Protein AF-A0A8T5MK54-F1 (afdb_monomer)

Solvent-accessible surface area (backbone atoms only — not comparable to full-atom values): 36448 Å² total; per-residue (Å²): 131,87,86,74,63,62,59,41,39,34,38,40,36,25,51,82,90,62,47,68,67,58,50,52,53,52,51,50,46,54,37,48,74,73,72,39,32,37,38,42,35,26,46,80,51,47,72,67,58,53,43,55,55,35,44,56,44,78,32,67,52,79,83,33,48,89,61,36,28,40,45,36,39,43,43,60,52,80,90,48,92,82,60,90,80,46,46,76,38,77,53,66,56,44,56,66,58,52,55,48,51,55,47,52,49,41,63,74,56,44,74,52,38,40,34,38,37,44,43,56,53,66,37,65,78,56,37,54,70,70,56,52,51,52,49,53,50,51,51,53,52,47,28,64,73,54,44,11,23,37,40,38,29,40,52,50,93,76,60,60,65,71,57,54,52,54,55,58,70,75,39,44,25,35,33,40,36,43,67,49,70,80,95,61,80,43,34,33,36,29,36,74,45,55,51,93,86,51,84,69,70,62,60,75,32,47,42,46,85,50,74,71,40,76,46,72,51,79,78,79,77,84,82,75,91,83,79,87,82,76,88,77,85,80,86,82,85,88,81,90,80,90,80,89,83,82,88,86,87,86,82,90,82,85,90,85,84,90,83,90,86,88,90,88,84,89,83,90,84,90,82,89,77,85,89,88,84,86,62,83,80,70,72,67,93,67,87,56,58,72,64,39,76,48,53,33,70,91,60,62,66,86,75,50,52,63,66,86,83,69,86,44,44,83,50,42,65,41,82,52,99,88,44,34,28,41,36,25,51,13,36,12,57,38,30,32,59,58,57,80,45,51,50,28,31,41,36,29,34,37,27,36,72,35,57,31,39,35,41,36,41,28,36,72,82,28,30,37,38,41,38,46,26,46,78,88,20,37,35,36,34,28,44,36,32,78,83,83,46,76,45,79,78,47,75,40,80,49,91,51,69,69,72,39,83,41,42,37,38,34,46,32,51,83,46,35,43,34,37,24,52,69,86,38,81,67,47,78,50,68,44,90,79,44,87,61,63,38,13,14,37,32,46,34,23,43,73,78,7,32,27,36,39,34,54,36,38,31,27,44,44,75,81,37,73,83,83,50,80,51,41,48,54,37,68,40,77,83,78,73,39,70,42,72,42,76,47,93,65,76,87,80,82,92,65,62,69,98,64,92,69,45,42,91,80,36,66,89,73,41,73,82,43,75,82,82,52,95,45,38,51,56,40,69,40,76,91,78,72,42,70,43,70,45,72,53,93,57,58,80,53,77,67,79,72,63,53,48,74,77,55,42,37,90,84,18,66,82,36,23,70,79,45,76,82,86,51,89,51,42,54,55,39,72,39,63,92,77,74,45,71,42,69,43,74,55,80,61,84,62,58,98,89,61,83,69,100,70,90,53,50,80,84,81,42,81,84,77,78,77,131

Foldseek 3Di:
DDDDFFQFEEEEEEAPPLQLVLVLLVVVQVCVVVVAAEEEEAAPDDPVVSQVLNVLLVDRCVVPQLARYAYEYAHDAPPDDDDPRHHYDHALLPLVVVVVVVVVSCVSNDDDHEYEAHALLNSVVRYPLVVSLVSLLVVSVVSNVRSHYYYYYDHPPSDDPVSVVSSCVSGQWYKYWYWDDDDDTWIWIATCDGHDPDDDPRDIWTWDQDSNGIDTDDDDDPPDDDDDPDDDDDDDDDDDDDDDDDDDDDDDDDDDDDDDDDDDDDDDDDDQDDDDDDDPPPPPPQPFAWQDWDQCQVQDLPQWDWDPPPPADAWGFDDDPNGTWTKAAAFTKTWHGDQADQWKKKKWKKAWQDAWKWKWFSDDQWTWIWIQGQVQQKTWTWTAHVVPGIDTFDMFGHHDDHPDIWMWMWGGDAQWIWIDINNHTTDIGGDPVCPRRGGIIIIHGHGRIIMIIGGITMTGQPPQCPVQPQWDWDADPSRRGIDTHGDDADDADSHDDPDHDDCVRGVPGHPPQCPVQPQWDWHQDPVVRGIDTHGNLDQQHADPQAQHPNDACVNHVRRHPPQCPVQPQWDWDADNVVRDIDTHGDPPPADDSDDDPDDDDCVNHVDPDDD

Nearest PDB structures (foldseek):
  2dr3-assembly1_F  TM=8.904E-01  e=6.901E-16  Pyrococcus horikoshii OT3
  2dr3-assembly1_D  TM=8.743E-01  e=3.211E-14  Pyrococcus horikoshii OT3
  8dba-assembly1_F  TM=8.385E-01  e=4.300E-12  Cereibacter sphaeroides
  8wve-assembly1_B-3  TM=8.339E-01  e=7.096E-12  Synechococcus elongatus
  8dba-assembly1_L  TM=8.176E-01  e=5.372E-12  Cereibacter sphaeroides

Sequence (611 aa):
MIEFPKTYSALLIGLPGVGKSEYCMQLARDYLRNGEKVVYITTEKSPSDIRERMREIDMDLEAHESKSFLFIDIFTRESDPKEENVLYVDNPANLNMVSVRVSEASDALGTPVRIIFDSLSTFFLHASEGEVRSFFDSINKKIKKDHSFALFTLHEEMHDDKVVIALKAMVLCVMEMDIEDAPNRRRKFRVAFAKGGLSYPPDWIEFKIKKEGMEFGPVGEPTAPGGKETGAEGGTVRGQGLRGFWKAAKIAGVLLMLVLAAVIIGGFFKGNGAPDSGGAHVLPEIEGQIYFFDDFEDGDLKGWDICFDCGGDKGSVVSEDGSKVVRGIGQNDLHAASPSISDYTFMGRLKIAAGCAFVWVREGRGRYQFSICPEGSQIFLSVDDYQAGSTMLAQESAFIPMNLWQDFKIVVTGINLKFYLNDRLIIEAADESNTFPSGRVGIGGGDDSKVYFDDIIVMESPHCDDGNECTIDSYDYQEQKCVTEPAPNCCGNGICDKDTEDYSSCAADCPNCDDKNDCTVDEYDHHKQECVNTPILDVVCCGNGACEIGEDYESCTRDCPNCDDANECTEDSYDYHKGECVNKPVIPCCGNGICDEGVEDSLSCPGDCVS

Mean predicted aligned error: 22.1 Å

Secondary structure (DSSP, 8-state):
-----SSEEEEEEE-TTSSHHHHHHHHHHHHHHTT--EEEEESSS-HHHHHHHHHHTT--GGGTBTTTEEEEESSS-TTSPPPTTEEE-S-TT-HHHHHHHHHHHHHHH-SS-EEEEE-SGGGGGTS-HHHHHHHHHHHHHHHHHTT-EEEEEEETTSS-HHHHHHHHHHSSEEEEEEEE-TTS-EEEEEEEEE-TT-------EEEEEETTEEEEPPPPP----------------------------------------------------PPP-SSS-------S-EEEEE-STTSS-TT-EE-SSS-S---EEEEETTEEEEEEESS--EEES-TT--SEEEEEEEEEEES-EEEEEEESSEEEEEEEETGGGEEEEEEEETTTEEEEEEEEE----TTSEEEEEEEEETTEEEEEETTEEEEEEE-TT-S-SS-EEEEEE-TT-EEEEEEEEEEEPP----S-TTEEEEEETTTTEEEEEEPSS---SS---SSPP-TTT-TTTS-----S-TTEEEEEETTTTEEEEEE--STT-TTSSS--TT--TTT-TTTS-----S-TTEEEEEETTTTEEEEEE-S---STTS--SS---TTT-TTS---

Structure (mmCIF, N/CA/C/O backbone):
data_AF-A0A8T5MK54-F1
#
_entry.id   AF-A0A8T5MK54-F1
#
loop_
_atom_site.group_PDB
_atom_site.id
_atom_site.type_symbol
_atom_site.label_atom_id
_atom_site.label_alt_id
_atom_site.label_comp_id
_atom_site.label_asym_id
_atom_site.label_entity_id
_atom_site.label_seq_id
_atom_site.pdbx_PDB_ins_code
_atom_site.Cartn_x
_atom_site.Cartn_y
_atom_site.Cartn_z
_atom_site.occupancy
_atom_site.B_iso_or_equiv
_atom_site.auth_seq_id
_atom_site.auth_comp_id
_atom_site.auth_asym_id
_atom_site.auth_atom_id
_atom_site.pdbx_PDB_model_num
ATOM 1 N N . MET A 1 1 ? -15.250 -13.441 17.452 1.00 73.50 1 MET A N 1
ATOM 2 C CA . MET A 1 1 ? -14.851 -12.090 17.006 1.00 73.50 1 MET A CA 1
ATOM 3 C C . MET A 1 1 ? -13.582 -11.706 17.736 1.00 73.50 1 MET A C 1
ATOM 5 O O . MET A 1 1 ? -13.392 -12.175 18.853 1.00 73.50 1 MET A O 1
ATOM 9 N N . ILE A 1 2 ? -12.718 -10.917 17.101 1.00 79.06 2 ILE A N 1
ATOM 10 C CA . ILE A 1 2 ? -11.472 -10.448 17.716 1.00 79.06 2 ILE A CA 1
ATOM 11 C C . ILE A 1 2 ? -11.803 -9.460 18.831 1.00 79.06 2 ILE A C 1
ATOM 13 O O . ILE A 1 2 ? -12.548 -8.503 18.622 1.00 79.06 2 ILE A O 1
ATOM 17 N N . GLU A 1 3 ? -11.225 -9.674 20.008 1.00 83.88 3 GLU A N 1
ATOM 18 C CA . GLU A 1 3 ? -11.296 -8.709 21.099 1.00 83.88 3 GLU A CA 1
ATOM 19 C C . GLU A 1 3 ? -10.160 -7.690 20.952 1.00 83.88 3 GLU A C 1
ATOM 21 O O . GLU A 1 3 ? -8.988 -7.995 21.177 1.00 83.88 3 GLU A O 1
ATOM 26 N N . PHE A 1 4 ? -10.501 -6.474 20.522 1.00 88.75 4 PHE A N 1
ATOM 27 C CA . PHE A 1 4 ? -9.520 -5.411 20.320 1.00 88.75 4 PHE A CA 1
ATOM 28 C C . PHE A 1 4 ? -9.254 -4.611 21.602 1.00 88.75 4 PHE A C 1
ATOM 30 O O . PHE A 1 4 ? -10.204 -4.257 22.317 1.00 88.75 4 PHE A O 1
ATOM 37 N N . PRO A 1 5 ? -7.991 -4.203 21.850 1.00 87.25 5 PRO A N 1
ATOM 38 C CA . PRO A 1 5 ? -7.661 -3.264 22.917 1.00 87.25 5 PRO A CA 1
ATOM 39 C C . PRO A 1 5 ? -8.491 -1.978 22.835 1.00 87.25 5 PRO A C 1
ATOM 41 O O . PRO A 1 5 ? -8.956 -1.588 21.763 1.00 87.25 5 PRO A O 1
ATOM 44 N N . LYS A 1 6 ? -8.666 -1.293 23.973 1.00 85.12 6 LYS A N 1
ATOM 45 C CA . LYS A 1 6 ? -9.433 -0.033 24.033 1.00 85.12 6 LYS A CA 1
ATOM 46 C C . LYS A 1 6 ? -8.849 1.052 23.131 1.00 85.12 6 LYS A C 1
ATOM 48 O O . LYS A 1 6 ? -9.605 1.749 22.469 1.00 85.12 6 LYS A O 1
ATOM 53 N N . THR A 1 7 ? -7.519 1.160 23.102 1.00 90.44 7 THR A N 1
ATOM 54 C CA . THR A 1 7 ? -6.792 2.081 22.224 1.00 90.44 7 THR A CA 1
ATOM 55 C C . THR A 1 7 ? -6.124 1.305 21.102 1.00 90.44 7 THR A C 1
ATOM 57 O O . THR A 1 7 ? -5.096 0.667 21.328 1.00 90.44 7 THR A O 1
ATOM 60 N N . TYR A 1 8 ? -6.721 1.311 19.912 1.00 92.50 8 TYR A N 1
ATOM 61 C CA . TYR A 1 8 ? -6.230 0.508 18.792 1.00 92.50 8 TYR A CA 1
ATOM 62 C C . TYR A 1 8 ? -6.743 1.033 17.448 1.00 92.50 8 TYR A C 1
ATOM 64 O O . TYR A 1 8 ? -7.823 1.614 17.386 1.00 92.50 8 TYR A O 1
ATOM 72 N N . SER A 1 9 ? -5.997 0.808 16.368 1.00 94.31 9 SER A N 1
ATOM 73 C CA . SER A 1 9 ? -6.469 1.077 15.008 1.00 94.31 9 SER A CA 1
ATOM 74 C C . SER A 1 9 ? -6.293 -0.155 14.137 1.00 94.31 9 SER A C 1
ATOM 76 O O . SER A 1 9 ? -5.230 -0.782 14.143 1.00 94.31 9 SER A O 1
ATOM 78 N N . ALA A 1 10 ? -7.350 -0.510 13.417 1.00 95.31 10 ALA A N 1
ATOM 79 C CA . ALA A 1 10 ? -7.389 -1.680 12.565 1.00 95.31 10 ALA A CA 1
ATOM 80 C C . ALA A 1 10 ? -7.943 -1.338 11.179 1.00 95.31 10 ALA A C 1
ATOM 82 O O . ALA A 1 10 ? -8.839 -0.504 11.049 1.00 95.31 10 ALA A O 1
ATOM 83 N N . LEU A 1 11 ? -7.418 -2.003 10.156 1.00 97.38 11 LEU A N 1
ATOM 84 C CA . LEU A 1 11 ? -7.851 -1.886 8.768 1.00 97.38 11 LEU A CA 1
ATOM 85 C C . LEU A 1 11 ? -8.337 -3.254 8.286 1.00 97.38 11 LEU A C 1
ATOM 87 O O . LEU A 1 11 ? -7.622 -4.239 8.430 1.00 97.38 11 LEU A O 1
ATOM 91 N N . LEU A 1 12 ? -9.548 -3.313 7.743 1.00 97.62 12 LEU A N 1
ATOM 92 C CA . LEU A 1 12 ? -10.157 -4.501 7.156 1.00 97.62 12 LEU A CA 1
ATOM 93 C C . LEU A 1 12 ? -10.223 -4.343 5.637 1.00 97.62 12 LEU A C 1
ATOM 95 O O . LEU A 1 12 ? -10.940 -3.478 5.131 1.00 97.62 12 LEU A O 1
ATOM 99 N N . ILE A 1 13 ? -9.488 -5.188 4.923 1.00 96.12 13 ILE A N 1
ATOM 100 C CA . ILE A 1 13 ? -9.326 -5.125 3.467 1.00 96.12 13 ILE A CA 1
ATOM 101 C C . ILE A 1 13 ? -9.942 -6.370 2.839 1.00 96.12 13 ILE A C 1
ATOM 103 O O . ILE A 1 13 ? -10.018 -7.424 3.467 1.00 96.12 13 ILE A O 1
ATOM 107 N N . GLY A 1 14 ? -10.432 -6.224 1.617 1.00 92.56 14 GLY A N 1
ATOM 108 C CA . GLY A 1 14 ? -10.872 -7.334 0.786 1.00 92.56 14 GLY A CA 1
ATOM 109 C C . GLY A 1 14 ? -11.677 -6.841 -0.403 1.00 92.56 14 GLY A C 1
ATOM 110 O O . GLY A 1 14 ? -12.082 -5.670 -0.447 1.00 92.56 14 GLY A O 1
ATOM 111 N N . LEU A 1 15 ? -12.008 -7.735 -1.325 1.00 87.56 15 LEU A N 1
ATOM 112 C CA . LEU A 1 15 ? -12.835 -7.404 -2.485 1.00 87.56 15 LEU A CA 1
ATOM 113 C C . LEU A 1 15 ? -14.234 -6.872 -2.094 1.00 87.56 15 LEU A C 1
ATOM 115 O O . LEU A 1 15 ? -14.768 -7.157 -1.004 1.00 87.56 15 LEU A O 1
ATOM 119 N N . PRO A 1 16 ? -14.883 -6.059 -2.947 1.00 88.50 16 PRO A N 1
ATOM 120 C CA . PRO A 1 16 ? -16.299 -5.729 -2.797 1.00 88.50 16 PRO A CA 1
ATOM 121 C C . PRO A 1 16 ? -17.182 -6.983 -2.643 1.00 88.50 16 PRO A C 1
ATOM 123 O O . PRO A 1 16 ? -17.013 -7.987 -3.327 1.00 88.50 16 PRO A O 1
ATOM 126 N N . GLY A 1 17 ? -18.145 -6.948 -1.716 1.00 86.06 17 GLY A N 1
ATOM 127 C CA . GLY A 1 17 ? -19.093 -8.056 -1.509 1.00 86.06 17 GLY A CA 1
ATO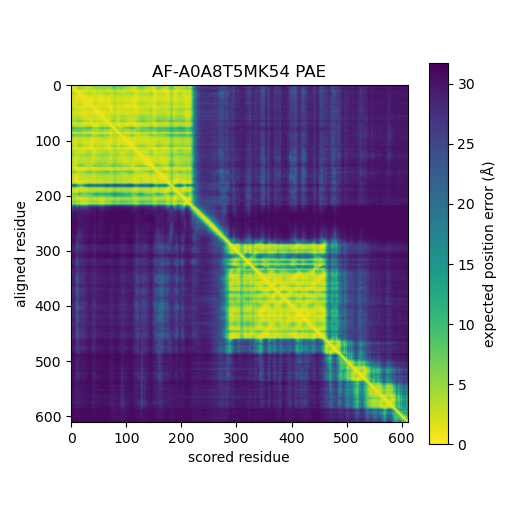M 128 C C . GLY A 1 17 ? -18.595 -9.244 -0.665 1.00 86.06 17 GLY A C 1
ATOM 129 O O . GLY A 1 17 ? -19.372 -10.174 -0.413 1.00 86.06 17 GLY A O 1
ATOM 130 N N . VAL A 1 18 ? -17.355 -9.218 -0.159 1.00 91.75 18 VAL A N 1
ATOM 131 C CA . VAL A 1 18 ? -16.834 -10.283 0.724 1.00 91.75 18 VAL A CA 1
ATOM 132 C C . VAL A 1 18 ? -17.509 -10.337 2.097 1.00 91.75 18 VAL A C 1
ATOM 134 O O . VAL A 1 18 ? -17.668 -11.420 2.653 1.00 91.75 18 VAL A O 1
ATOM 137 N N . GLY A 1 19 ? -18.011 -9.206 2.603 1.00 93.25 19 GLY A N 1
ATOM 138 C CA . GLY A 1 19 ? -18.708 -9.133 3.896 1.00 93.25 19 GLY A CA 1
ATOM 139 C C . GLY A 1 19 ? -18.126 -8.137 4.902 1.00 93.25 19 GLY A C 1
ATOM 140 O O . GLY A 1 19 ? -18.427 -8.246 6.086 1.00 93.25 19 GLY A O 1
ATOM 141 N N . LYS A 1 20 ? -17.323 -7.159 4.464 1.00 95.81 20 LYS A N 1
ATOM 142 C CA . LYS A 1 20 ? -16.712 -6.150 5.350 1.00 95.81 20 LYS A CA 1
ATOM 143 C C . LYS A 1 20 ? -17.741 -5.385 6.192 1.00 95.81 20 LYS A C 1
ATOM 145 O O . LYS A 1 20 ? -17.613 -5.346 7.411 1.00 95.81 20 LYS A O 1
ATOM 150 N N . SER A 1 21 ? -18.810 -4.871 5.581 1.00 95.81 21 SER A N 1
ATOM 151 C CA . SER A 1 21 ? -19.871 -4.167 6.317 1.00 95.81 21 SER A CA 1
ATOM 152 C C . SER A 1 21 ? -20.617 -5.084 7.299 1.00 95.81 21 SER A C 1
ATOM 154 O O . SER A 1 21 ? -21.009 -4.647 8.376 1.00 95.81 21 SER A O 1
ATOM 156 N N . GLU A 1 22 ? -20.769 -6.379 6.985 1.00 95.56 22 GLU A N 1
ATOM 157 C CA . GLU A 1 22 ? -21.349 -7.361 7.922 1.00 95.56 22 GLU A CA 1
ATOM 158 C C . GLU A 1 22 ? -20.478 -7.522 9.172 1.00 95.56 22 GLU A C 1
ATOM 160 O O . GLU A 1 22 ? -20.996 -7.580 10.288 1.00 95.56 22 GLU A O 1
ATOM 165 N N . TYR A 1 23 ? -19.154 -7.509 9.000 1.00 96.75 23 TYR A N 1
ATOM 166 C CA . TYR A 1 23 ? -18.205 -7.524 10.110 1.00 96.75 23 TYR A CA 1
ATOM 167 C C . TYR A 1 23 ? -18.290 -6.254 10.950 1.00 96.75 23 TYR A C 1
ATOM 169 O O . TYR A 1 23 ? -18.330 -6.339 12.176 1.00 96.75 23 TYR A O 1
ATOM 177 N N . CYS A 1 24 ? -18.369 -5.087 10.306 1.00 97.50 24 CYS A N 1
ATOM 178 C CA . CYS A 1 24 ? -18.557 -3.798 10.969 1.00 97.50 24 CYS A CA 1
ATOM 179 C C . CYS A 1 24 ? -19.823 -3.782 11.833 1.00 97.50 24 CYS A C 1
ATOM 181 O O . CYS A 1 24 ? -19.757 -3.455 13.017 1.00 97.50 24 CYS A O 1
ATOM 183 N N . MET A 1 25 ? -20.963 -4.196 11.275 1.00 97.12 25 MET A N 1
ATOM 184 C CA . MET A 1 25 ? -22.240 -4.271 11.992 1.00 97.12 25 MET A CA 1
ATOM 185 C C . MET A 1 25 ? -22.190 -5.265 13.160 1.00 97.12 25 MET A C 1
ATOM 187 O O . MET A 1 25 ? -22.607 -4.949 14.275 1.00 97.12 25 MET A O 1
ATOM 191 N N . GLN A 1 26 ? -21.616 -6.450 12.951 1.00 96.25 26 GLN A N 1
ATOM 192 C CA . GLN A 1 26 ? -21.476 -7.436 14.019 1.00 96.25 26 GLN A CA 1
ATOM 193 C C . GLN A 1 26 ? -20.539 -6.968 15.137 1.00 96.25 26 GLN A C 1
ATOM 195 O O . GLN A 1 26 ? -20.842 -7.169 16.313 1.00 96.25 26 GLN A O 1
ATOM 200 N N . LEU A 1 27 ? -19.435 -6.306 14.793 1.00 96.50 27 LEU A N 1
ATOM 201 C CA . LEU A 1 27 ? -18.515 -5.739 15.771 1.00 96.50 27 LEU A CA 1
ATOM 202 C C . LEU A 1 27 ? -19.173 -4.591 16.555 1.00 96.50 27 LEU A C 1
ATOM 204 O O . LEU A 1 27 ? -19.056 -4.544 17.779 1.00 96.50 27 LEU A O 1
ATOM 208 N N . ALA A 1 28 ? -19.928 -3.715 15.880 1.00 97.19 28 ALA A N 1
ATOM 209 C CA . ALA A 1 28 ? -20.723 -2.665 16.519 1.00 97.19 28 ALA A CA 1
ATOM 210 C C . ALA A 1 28 ? -21.712 -3.251 17.534 1.00 97.19 28 ALA A C 1
ATOM 212 O O . ALA A 1 28 ? -21.777 -2.796 18.677 1.00 97.19 28 ALA A O 1
ATOM 213 N N . ARG A 1 29 ? -22.449 -4.296 17.138 1.00 96.25 29 ARG A N 1
ATOM 214 C CA . ARG A 1 29 ? -23.369 -5.017 18.024 1.00 96.25 29 ARG A CA 1
ATOM 215 C C . ARG A 1 29 ? -22.651 -5.534 19.265 1.00 96.25 29 ARG A C 1
ATOM 217 O O . ARG A 1 29 ? -23.147 -5.352 20.375 1.00 96.25 29 ARG A O 1
ATOM 224 N N . ASP A 1 30 ? -21.525 -6.213 19.080 1.00 95.31 30 ASP A N 1
ATOM 225 C CA . ASP A 1 30 ? -20.809 -6.851 20.180 1.00 95.31 30 ASP A CA 1
ATOM 226 C C . ASP A 1 30 ? -20.271 -5.791 21.169 1.00 95.31 30 ASP A C 1
ATOM 228 O O . ASP A 1 30 ? -20.407 -5.961 22.381 1.00 95.31 30 ASP A O 1
ATOM 232 N N . TYR A 1 31 ? -19.795 -4.639 20.679 1.00 96.50 31 TYR A N 1
ATOM 233 C CA . TYR A 1 31 ? -19.430 -3.495 21.526 1.00 96.50 31 TYR A CA 1
ATOM 234 C C . TYR A 1 31 ? -20.616 -2.912 22.302 1.00 96.50 31 TYR A C 1
ATOM 236 O O . TYR A 1 31 ? -20.513 -2.706 23.513 1.00 96.50 31 TYR A O 1
ATOM 244 N N . LEU A 1 32 ? -21.761 -2.696 21.650 1.00 96.94 32 LEU A N 1
ATOM 245 C CA . LEU A 1 32 ? -22.962 -2.184 22.319 1.00 96.94 32 LEU A CA 1
ATOM 246 C C . LEU A 1 32 ? -23.471 -3.145 23.402 1.00 96.94 32 LEU A C 1
ATOM 248 O O . LEU A 1 32 ? -23.857 -2.705 24.487 1.00 96.94 32 LEU A O 1
ATOM 252 N N . ARG A 1 33 ? -23.420 -4.461 23.153 1.00 95.62 33 ARG A N 1
ATOM 253 C CA . ARG A 1 33 ? -23.768 -5.494 24.149 1.00 95.62 33 ARG A CA 1
ATOM 254 C C . ARG A 1 33 ? -22.849 -5.461 25.365 1.00 95.62 33 ARG A C 1
ATOM 256 O O . ARG A 1 33 ? -23.307 -5.717 26.477 1.00 95.62 33 ARG A O 1
ATOM 263 N N . ASN A 1 34 ? -21.588 -5.092 25.165 1.00 94.38 34 ASN A N 1
ATOM 264 C CA . ASN A 1 34 ? -20.613 -4.910 26.238 1.00 94.38 34 ASN A CA 1
ATOM 265 C C . ASN A 1 34 ? -20.730 -3.543 26.940 1.00 94.38 34 ASN A C 1
ATOM 267 O O . ASN A 1 34 ? -19.930 -3.237 27.824 1.00 94.38 34 ASN A O 1
ATOM 271 N N . GLY A 1 35 ? -21.723 -2.720 26.581 1.00 95.06 35 GLY A N 1
ATOM 272 C CA . GLY A 1 35 ? -21.923 -1.384 27.147 1.00 95.06 35 GLY A CA 1
ATOM 273 C C . GLY A 1 35 ? -20.899 -0.354 26.666 1.00 95.06 35 GLY A C 1
ATOM 274 O O . GLY A 1 35 ? -20.743 0.696 27.292 1.00 95.06 35 GLY A O 1
ATOM 275 N N . GLU A 1 36 ? -20.182 -0.649 25.581 1.00 96.06 36 GLU A N 1
ATOM 276 C CA . GLU A 1 36 ? -19.254 0.281 24.948 1.00 96.06 36 GLU A CA 1
ATOM 277 C C . GLU A 1 36 ? -20.000 1.229 24.004 1.00 96.06 36 GLU A C 1
ATOM 279 O O . GLU A 1 36 ? -21.108 0.956 23.543 1.00 96.06 36 GLU A O 1
ATOM 284 N N . LYS A 1 37 ? -19.385 2.379 23.735 1.00 97.25 37 LYS A N 1
ATOM 285 C CA . LYS A 1 37 ? -19.974 3.436 22.913 1.00 97.25 37 LYS A CA 1
ATOM 286 C C . LYS A 1 37 ? -19.439 3.338 21.496 1.00 97.25 37 LYS A C 1
ATOM 288 O O . LYS A 1 37 ? -18.229 3.197 21.329 1.00 97.25 37 LYS A O 1
ATOM 293 N N . VAL A 1 38 ? -20.304 3.449 20.497 1.00 97.94 38 VAL A N 1
ATOM 294 C CA . VAL A 1 38 ? -19.954 3.256 19.088 1.00 97.94 38 VAL A CA 1
ATOM 295 C C . VAL A 1 38 ? -20.311 4.494 18.268 1.00 97.94 38 VAL A C 1
ATOM 297 O O . VAL A 1 38 ? -21.420 5.012 18.359 1.00 97.94 38 VAL A O 1
ATOM 300 N N . VAL A 1 39 ? -19.372 4.944 17.441 1.00 97.94 39 VAL A N 1
ATOM 301 C CA . VAL A 1 39 ? -19.625 5.918 16.373 1.00 97.94 39 VAL A CA 1
ATOM 302 C C . VAL A 1 39 ? -19.504 5.169 15.054 1.00 97.94 39 VAL A C 1
ATOM 304 O O . VAL A 1 39 ? -18.435 4.637 14.755 1.00 97.94 39 VAL A O 1
ATOM 307 N N . TYR A 1 40 ? -20.587 5.104 14.284 1.00 98.25 40 TYR A N 1
ATOM 308 C CA . TYR A 1 40 ? -20.615 4.407 13.000 1.00 98.25 40 TYR A CA 1
ATOM 309 C C . TYR A 1 40 ? -20.660 5.428 11.867 1.00 98.25 40 TYR A C 1
ATOM 311 O O . TYR A 1 40 ? -21.642 6.155 11.722 1.00 98.25 40 TYR A O 1
ATOM 319 N N . ILE A 1 41 ? -19.594 5.486 11.076 1.00 97.62 41 ILE A N 1
ATOM 320 C CA . ILE A 1 41 ? -19.512 6.310 9.876 1.00 97.62 41 ILE A CA 1
ATOM 321 C C . ILE A 1 41 ? -19.842 5.440 8.676 1.00 97.62 41 ILE A C 1
ATOM 323 O O . ILE A 1 41 ? -19.188 4.416 8.465 1.00 97.62 41 ILE A O 1
ATOM 327 N N . THR A 1 42 ? -20.835 5.855 7.896 1.00 95.81 42 THR A N 1
ATOM 328 C CA . THR A 1 42 ? -21.248 5.137 6.693 1.00 95.81 42 THR A CA 1
ATOM 329 C C . THR A 1 42 ? -21.161 6.005 5.444 1.00 95.81 42 THR A C 1
ATOM 331 O O . THR A 1 42 ? -21.540 7.177 5.459 1.00 95.81 42 THR A O 1
ATOM 334 N N . THR A 1 43 ? -20.630 5.423 4.370 1.00 94.12 43 THR A N 1
ATOM 335 C CA . THR A 1 43 ? -20.458 6.071 3.060 1.00 94.12 43 THR A CA 1
ATOM 336 C C . THR A 1 43 ? -21.130 5.304 1.918 1.00 94.12 43 THR A C 1
ATOM 338 O O . THR A 1 43 ? -21.231 5.828 0.813 1.00 94.12 43 THR A O 1
ATOM 341 N N . GLU A 1 44 ? -21.600 4.078 2.166 1.00 90.56 44 GLU A N 1
ATOM 342 C CA . GLU A 1 44 ? -22.120 3.165 1.132 1.00 90.56 44 GLU A CA 1
ATOM 343 C C . GLU A 1 44 ? -23.563 2.709 1.369 1.00 90.56 44 GLU A C 1
ATOM 345 O O . GLU A 1 44 ? -24.183 2.137 0.471 1.00 90.56 44 GLU A O 1
ATOM 350 N N . LYS A 1 45 ? -24.100 2.927 2.574 1.00 93.25 45 LYS A N 1
ATOM 351 C CA . LYS A 1 45 ? -25.466 2.553 2.949 1.00 93.25 45 LYS A CA 1
ATOM 352 C C . LYS A 1 45 ? -26.111 3.661 3.760 1.00 93.25 45 LYS A C 1
ATOM 354 O O . LYS A 1 45 ? -25.433 4.392 4.474 1.00 93.25 45 LYS A O 1
ATOM 359 N N . SER A 1 46 ? -27.433 3.747 3.697 1.00 94.06 46 SER A N 1
ATOM 360 C CA . SER A 1 46 ? -28.172 4.661 4.558 1.00 94.06 46 SER A CA 1
ATOM 361 C C . SER A 1 46 ? -28.220 4.136 6.005 1.00 94.06 46 SER A C 1
ATOM 363 O O . SER A 1 46 ? -28.189 2.919 6.243 1.00 94.06 46 SER A O 1
ATOM 365 N N . PRO A 1 47 ? -28.379 5.026 6.999 1.00 95.50 47 PRO A N 1
ATOM 366 C CA . PRO A 1 47 ? -28.652 4.639 8.379 1.00 95.50 47 PRO A CA 1
ATOM 367 C C . PRO A 1 47 ? -29.868 3.712 8.513 1.00 95.50 47 PRO A C 1
ATOM 369 O O . PRO A 1 47 ? -29.848 2.791 9.329 1.00 95.50 47 PRO A O 1
ATOM 372 N N . SER A 1 48 ? -30.914 3.896 7.696 1.00 93.62 48 SER A N 1
ATOM 373 C CA . SER A 1 48 ? -32.101 3.030 7.713 1.00 93.62 48 SER A CA 1
ATOM 374 C C . SER A 1 48 ? -31.772 1.579 7.356 1.00 93.62 48 SER A C 1
ATOM 376 O O . SER A 1 48 ? -32.229 0.670 8.055 1.00 93.62 48 SER A O 1
ATOM 378 N N . ASP A 1 49 ? -30.938 1.363 6.336 1.00 94.75 49 ASP A N 1
ATOM 379 C CA . ASP A 1 49 ? -30.550 0.024 5.881 1.00 94.75 49 ASP A CA 1
ATOM 380 C C . ASP A 1 49 ? -29.684 -0.680 6.935 1.00 94.75 49 ASP A C 1
ATOM 382 O O . ASP A 1 49 ? -29.855 -1.870 7.213 1.00 94.75 49 ASP A O 1
ATOM 386 N N . ILE A 1 50 ? -28.781 0.069 7.582 1.00 96.56 50 ILE A N 1
ATOM 387 C CA . ILE A 1 50 ? -27.952 -0.454 8.675 1.00 96.56 50 ILE A CA 1
ATOM 388 C C . ILE A 1 50 ? -28.827 -0.830 9.873 1.00 96.56 50 ILE A C 1
ATOM 390 O O . ILE A 1 50 ? -28.650 -1.908 10.436 1.00 96.56 50 ILE A O 1
ATOM 394 N N . ARG A 1 51 ? -29.804 0.002 10.258 1.00 96.00 51 ARG A N 1
ATOM 395 C CA . ARG A 1 51 ? -30.742 -0.325 11.348 1.00 96.00 51 ARG A CA 1
ATOM 396 C C . ARG A 1 51 ? -31.547 -1.581 11.058 1.00 96.00 51 ARG A C 1
ATOM 398 O O . ARG A 1 51 ? -31.705 -2.418 11.946 1.00 96.00 51 ARG A O 1
ATOM 405 N N . GLU A 1 52 ? -32.059 -1.724 9.837 1.00 95.50 52 GLU A N 1
ATOM 406 C CA . GLU A 1 52 ? -32.791 -2.924 9.435 1.00 95.50 52 GLU A CA 1
ATOM 407 C C . GLU A 1 52 ? -31.915 -4.168 9.571 1.00 95.50 52 GLU A C 1
ATOM 409 O O . GLU A 1 52 ? -32.306 -5.122 10.248 1.00 95.50 52 GLU A O 1
ATOM 414 N N . ARG A 1 53 ? -30.696 -4.125 9.029 1.00 95.88 53 ARG A N 1
ATOM 415 C CA . ARG A 1 53 ? -29.766 -5.249 9.116 1.00 95.88 53 ARG A CA 1
ATOM 416 C C . ARG A 1 53 ? -29.324 -5.547 10.554 1.00 95.88 53 ARG A C 1
ATOM 418 O O . ARG A 1 53 ? -29.230 -6.712 10.936 1.00 95.88 53 ARG A O 1
ATOM 425 N N . MET A 1 54 ? -29.117 -4.520 11.377 1.00 96.94 54 MET A N 1
ATOM 426 C CA . MET A 1 54 ? -28.763 -4.663 12.794 1.00 96.94 54 MET A CA 1
ATOM 427 C C . MET A 1 54 ? -29.873 -5.345 13.602 1.00 96.94 54 MET A C 1
ATOM 429 O O . MET A 1 54 ? -29.580 -6.212 14.431 1.00 96.94 54 MET A O 1
ATOM 433 N N . ARG A 1 55 ? -31.149 -5.059 13.301 1.00 96.06 55 ARG A N 1
ATOM 434 C CA . ARG A 1 55 ? -32.291 -5.761 13.913 1.00 96.06 55 ARG A CA 1
ATOM 435 C C . ARG A 1 55 ? -32.295 -7.254 13.592 1.00 96.06 55 ARG A C 1
ATOM 437 O O . ARG A 1 55 ? -32.625 -8.056 14.462 1.00 96.06 55 ARG A O 1
ATOM 444 N N . GLU A 1 56 ? -31.901 -7.649 12.382 1.00 95.06 56 GLU A N 1
ATOM 445 C CA . GLU A 1 56 ? -31.810 -9.068 12.013 1.00 95.06 56 GLU A CA 1
ATOM 446 C C . GLU A 1 56 ? -30.729 -9.829 12.787 1.00 95.06 56 GLU A C 1
ATOM 448 O O . GLU A 1 56 ? -30.901 -11.017 13.063 1.00 95.06 56 GLU A O 1
ATOM 453 N N . ILE A 1 57 ? -29.643 -9.149 13.168 1.00 94.94 57 ILE A N 1
ATOM 454 C CA . ILE A 1 57 ? -28.579 -9.712 14.010 1.00 94.94 57 ILE A CA 1
ATOM 455 C C . ILE A 1 57 ? -28.808 -9.461 15.510 1.00 94.94 57 ILE A C 1
ATOM 457 O O . ILE A 1 57 ? -27.859 -9.552 16.297 1.00 94.94 57 ILE A O 1
ATOM 461 N N . ASP A 1 58 ? -30.066 -9.204 15.896 1.00 94.12 58 ASP A N 1
ATOM 462 C CA . ASP A 1 58 ? -30.550 -9.044 17.272 1.00 94.12 58 ASP A CA 1
ATOM 463 C C . ASP A 1 58 ? -29.931 -7.831 17.997 1.00 94.12 58 ASP A C 1
ATOM 465 O O . ASP A 1 58 ? -29.420 -7.918 19.120 1.00 94.12 58 ASP A O 1
ATOM 469 N N . MET A 1 59 ? -29.933 -6.685 17.307 1.00 95.94 59 MET A N 1
ATOM 470 C CA . MET A 1 59 ? -29.520 -5.386 17.835 1.00 95.94 59 MET A CA 1
ATOM 471 C C . MET A 1 59 ? -30.465 -4.270 17.387 1.00 95.94 59 MET A C 1
ATOM 473 O O . MET A 1 59 ? -30.493 -3.886 16.220 1.00 95.94 59 MET A O 1
ATOM 477 N N . ASP A 1 60 ? -31.216 -3.713 18.333 1.00 95.06 60 ASP A N 1
ATOM 478 C CA . ASP A 1 60 ? -32.068 -2.553 18.088 1.00 95.06 60 ASP A CA 1
ATOM 479 C C . ASP A 1 60 ? -31.292 -1.251 18.322 1.00 95.06 60 ASP A C 1
ATOM 481 O O . ASP A 1 60 ? -31.177 -0.773 19.452 1.00 95.06 60 ASP A O 1
ATOM 485 N N . LEU A 1 61 ? -30.739 -0.680 17.250 1.00 94.75 61 LEU A N 1
ATOM 486 C CA . LEU A 1 61 ? -29.942 0.547 17.331 1.00 94.75 61 LEU A CA 1
ATOM 487 C C . LEU A 1 61 ? -30.728 1.751 17.866 1.00 94.75 61 LEU A C 1
ATOM 489 O O . LEU A 1 61 ? -30.141 2.583 18.556 1.00 94.75 61 LEU A O 1
ATOM 493 N N . GLU A 1 62 ? -32.040 1.823 17.631 1.00 92.25 62 GLU A N 1
ATOM 494 C CA . GLU A 1 62 ? -32.869 2.954 18.075 1.00 92.25 62 GLU A CA 1
ATOM 495 C C . GLU A 1 62 ? -32.870 3.084 19.609 1.00 92.25 62 GLU A C 1
ATOM 497 O O . GLU A 1 62 ? -32.902 4.188 20.155 1.00 92.25 62 GLU A O 1
ATOM 502 N N . ALA A 1 63 ? -32.739 1.969 20.336 1.00 92.06 63 ALA A N 1
ATOM 503 C CA . ALA A 1 63 ? -32.623 1.977 21.793 1.00 92.06 63 ALA A CA 1
ATOM 504 C C . ALA A 1 63 ? -31.295 2.584 22.301 1.00 92.06 63 ALA A C 1
ATOM 506 O O . ALA A 1 63 ? -31.237 3.087 23.438 1.00 92.06 63 ALA A O 1
ATOM 507 N N . HIS A 1 64 ? -30.250 2.538 21.466 1.00 94.31 64 HIS A N 1
ATOM 508 C CA . HIS A 1 64 ? -28.874 2.943 21.763 1.00 94.31 64 HIS A CA 1
ATOM 509 C C . HIS A 1 64 ? -28.506 4.339 21.244 1.00 94.31 64 HIS A C 1
ATOM 511 O O . HIS A 1 64 ? -27.548 4.935 21.757 1.00 94.31 64 HIS A O 1
ATOM 517 N N . GLU A 1 65 ? -29.237 4.855 20.257 1.00 90.94 65 GLU A N 1
ATOM 518 C CA . GLU A 1 65 ? -28.990 6.164 19.656 1.00 90.94 65 GLU A CA 1
ATOM 519 C C . GLU A 1 65 ? -29.010 7.298 20.688 1.00 90.94 65 GLU A C 1
ATOM 521 O O . GLU A 1 65 ? -29.775 7.290 21.659 1.00 90.94 65 GLU A O 1
ATOM 526 N N . SER A 1 66 ? -28.096 8.253 20.506 1.00 85.75 66 SER A N 1
ATOM 527 C CA . SER A 1 66 ? -27.912 9.427 21.373 1.00 85.75 66 SER A CA 1
ATOM 528 C C . SER A 1 66 ? -27.546 9.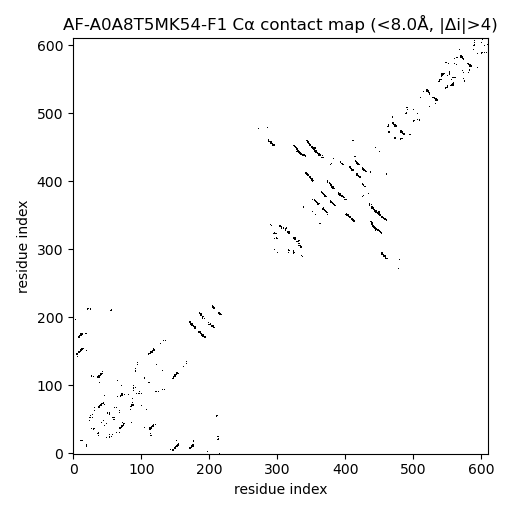104 22.835 1.00 85.75 66 SER A C 1
ATOM 530 O O . SER A 1 66 ? -27.525 9.994 23.684 1.00 85.75 66 SER A O 1
ATOM 532 N N . LYS A 1 67 ? -27.231 7.837 23.149 1.00 91.62 67 LYS A N 1
ATOM 533 C CA . LYS A 1 67 ? -26.759 7.383 24.475 1.00 91.62 67 LYS A CA 1
ATOM 534 C C . LYS A 1 67 ? -25.419 6.664 24.391 1.00 91.62 67 LYS A C 1
ATOM 536 O O . LYS A 1 67 ? -24.484 6.979 25.119 1.00 91.62 67 LYS A O 1
ATOM 541 N N . SER A 1 68 ? -25.354 5.661 23.521 1.00 95.75 68 SER A N 1
ATOM 542 C CA . SER A 1 68 ? -24.198 4.778 23.330 1.00 95.75 68 SER A CA 1
ATOM 543 C C . SER A 1 68 ? -23.864 4.560 21.857 1.00 95.75 68 SER A C 1
ATOM 545 O O . SER A 1 68 ? -22.856 3.934 21.561 1.00 95.75 68 SER A O 1
ATOM 547 N N . PHE A 1 69 ? -24.692 5.053 20.939 1.00 97.56 69 PHE A N 1
ATOM 548 C CA . PHE A 1 69 ? -24.504 4.911 19.503 1.00 97.56 69 PHE A CA 1
ATOM 549 C C . PHE A 1 69 ? -24.806 6.238 18.797 1.00 97.56 69 PHE A C 1
ATOM 551 O O . PHE A 1 69 ? -25.772 6.910 19.160 1.00 97.56 69 PHE A O 1
ATOM 558 N N . LEU A 1 70 ? -24.002 6.610 17.801 1.00 97.75 70 LEU A N 1
ATOM 559 C CA . LEU A 1 70 ? -24.286 7.724 16.890 1.00 97.75 70 LEU A CA 1
ATOM 560 C C . LEU A 1 70 ? -23.864 7.374 15.463 1.00 97.75 70 LEU A C 1
ATOM 562 O O . LEU A 1 70 ? -22.798 6.788 15.251 1.00 97.75 70 LEU A O 1
ATOM 566 N N . PHE A 1 71 ? -24.683 7.793 14.500 1.00 97.62 71 PHE A N 1
ATOM 567 C CA . PHE A 1 71 ? -24.360 7.723 13.081 1.00 97.62 71 PHE A CA 1
ATOM 568 C C . PHE A 1 71 ? -23.701 9.010 12.595 1.00 97.62 71 PHE A C 1
ATOM 570 O O . PHE A 1 71 ? -24.131 10.114 12.939 1.00 97.62 71 PHE A O 1
ATOM 577 N N . ILE A 1 72 ? -22.710 8.842 11.724 1.00 96.88 72 ILE A N 1
ATOM 578 C CA . ILE A 1 72 ? -22.250 9.882 10.810 1.00 96.88 72 ILE A CA 1
ATOM 579 C C . ILE A 1 72 ? -22.528 9.384 9.395 1.00 96.88 72 ILE A C 1
ATOM 581 O O . ILE A 1 72 ? -21.951 8.389 8.960 1.00 96.88 72 ILE A O 1
ATOM 585 N N . ASP A 1 73 ? -23.433 10.057 8.702 1.00 96.19 73 ASP A N 1
ATOM 586 C CA . ASP A 1 73 ? -23.901 9.666 7.379 1.00 96.19 73 ASP A CA 1
ATOM 587 C C . ASP A 1 73 ? -23.300 10.573 6.305 1.00 96.19 73 ASP A C 1
ATOM 589 O O . ASP A 1 73 ? -23.458 11.797 6.336 1.00 96.19 73 ASP A O 1
ATOM 593 N N . ILE A 1 74 ? -22.582 9.945 5.378 1.00 94.62 74 ILE A N 1
ATOM 594 C CA . ILE A 1 74 ? -21.948 10.566 4.210 1.00 94.62 74 ILE A CA 1
ATOM 595 C C . ILE A 1 74 ? -22.575 10.012 2.909 1.00 94.62 74 ILE A C 1
ATOM 597 O O . ILE A 1 74 ? -22.257 10.465 1.814 1.00 94.62 74 ILE A O 1
ATOM 601 N N . PHE A 1 75 ? -23.463 9.018 3.008 1.00 91.50 75 PHE A N 1
ATOM 602 C CA . PHE A 1 75 ? -24.117 8.374 1.871 1.00 91.50 75 PHE A CA 1
ATOM 603 C C . PHE A 1 75 ? -25.376 9.127 1.422 1.00 91.50 75 PHE A C 1
ATOM 605 O O . PHE A 1 75 ? -25.596 9.321 0.223 1.00 91.50 75 PHE A O 1
ATOM 612 N N . THR A 1 76 ? -26.220 9.534 2.374 1.00 89.44 76 THR A N 1
ATOM 613 C CA . THR A 1 76 ? -27.514 10.171 2.087 1.00 89.44 76 THR A CA 1
ATOM 614 C C . THR A 1 76 ? -27.324 11.553 1.463 1.00 89.44 76 THR A C 1
ATOM 616 O O . THR A 1 76 ? -26.547 12.371 1.959 1.00 89.44 76 THR A O 1
ATOM 619 N N . ARG A 1 77 ? -28.044 11.840 0.370 1.00 83.19 77 ARG A N 1
ATOM 620 C CA . ARG A 1 77 ? -27.892 13.104 -0.365 1.00 83.19 77 ARG A CA 1
ATOM 621 C C . ARG A 1 77 ? -28.585 14.247 0.366 1.00 83.19 77 ARG A C 1
ATOM 623 O O . ARG A 1 77 ? -29.567 14.050 1.073 1.00 83.19 77 ARG A O 1
ATOM 630 N N . GLU A 1 78 ? -28.149 15.477 0.100 1.00 80.25 78 GLU A N 1
ATOM 631 C CA . GLU A 1 78 ? -28.743 16.683 0.697 1.00 80.25 78 GLU A CA 1
ATOM 632 C C . GLU A 1 78 ? -30.255 16.814 0.425 1.00 80.25 78 GLU A C 1
ATOM 634 O O . GLU A 1 78 ? -30.997 17.329 1.259 1.00 80.25 78 GLU A O 1
ATOM 639 N N . SER A 1 79 ? -30.722 16.323 -0.728 1.00 82.00 79 SER A N 1
ATOM 640 C CA . SER A 1 79 ? -32.137 16.337 -1.119 1.00 82.00 79 SER A CA 1
ATOM 641 C C . SER A 1 79 ? -33.017 15.357 -0.345 1.00 82.00 79 SER A C 1
ATOM 643 O O . SER A 1 79 ? -34.244 15.464 -0.411 1.00 82.00 79 SER A O 1
ATOM 645 N N . ASP A 1 80 ? -32.413 14.377 0.321 1.00 83.81 80 ASP A N 1
ATOM 646 C CA . ASP A 1 80 ? -33.135 13.300 0.976 1.00 83.81 80 ASP A CA 1
ATOM 647 C C . ASP A 1 80 ? -33.562 13.719 2.397 1.00 83.81 80 ASP A C 1
ATOM 649 O O . ASP A 1 80 ? -32.926 14.570 3.028 1.00 83.81 80 ASP A O 1
ATOM 653 N N . PRO A 1 81 ? -34.664 13.161 2.932 1.00 85.12 81 PRO A N 1
ATOM 654 C CA . PRO A 1 81 ? -35.113 13.479 4.282 1.00 85.12 81 PRO A CA 1
ATOM 655 C C . PRO A 1 81 ? -34.046 13.134 5.326 1.00 85.12 81 PRO A C 1
ATOM 657 O O . PRO A 1 81 ? -33.653 11.978 5.458 1.00 85.12 81 PRO A O 1
ATOM 660 N N . LYS A 1 82 ? -33.621 14.136 6.101 1.00 87.69 82 LYS A N 1
ATOM 661 C CA . LYS A 1 82 ? -32.650 13.966 7.186 1.00 87.69 82 LYS A CA 1
ATOM 662 C C . LYS A 1 82 ? -33.337 13.646 8.509 1.00 87.69 82 LYS A C 1
ATOM 664 O O . LYS A 1 82 ? -34.346 14.247 8.875 1.00 87.69 82 LYS A O 1
ATOM 669 N N . GLU A 1 83 ? -32.748 12.714 9.238 1.00 88.06 83 GLU A N 1
ATOM 670 C CA . GLU A 1 83 ? -33.165 12.302 10.579 1.00 88.06 83 GLU A CA 1
ATOM 671 C C . GLU A 1 83 ? -32.470 13.121 11.683 1.00 88.06 83 GLU A C 1
ATOM 673 O O . GLU A 1 83 ? -31.311 13.495 11.548 1.00 88.06 83 GLU A O 1
ATOM 678 N N . GLU A 1 84 ? -33.144 13.370 12.810 1.00 84.44 84 GLU A N 1
ATOM 679 C CA . GLU A 1 84 ? -32.630 14.244 13.884 1.00 84.44 84 GLU A CA 1
ATOM 680 C C . GLU A 1 84 ? -31.420 13.659 14.644 1.00 84.44 84 GLU A C 1
ATOM 682 O O . GLU A 1 84 ? -30.535 14.404 15.057 1.00 84.44 84 GLU A O 1
ATOM 687 N N . ASN A 1 85 ? -31.340 12.331 14.794 1.00 86.69 85 ASN A N 1
ATOM 688 C CA . ASN A 1 85 ? -30.284 11.647 15.565 1.00 86.69 85 ASN A CA 1
ATOM 689 C C . ASN A 1 85 ? -29.081 11.191 14.715 1.00 86.69 85 ASN A C 1
ATOM 691 O O . ASN A 1 85 ? -28.293 10.347 15.147 1.00 86.69 85 ASN A O 1
ATOM 695 N N . VAL A 1 86 ? -28.936 11.726 13.501 1.00 93.56 86 VAL A N 1
ATOM 696 C CA . VAL A 1 86 ? -27.857 11.379 12.569 1.00 93.56 86 VAL A CA 1
ATOM 697 C C . VAL A 1 86 ? -27.065 12.636 12.220 1.00 93.56 86 VAL A C 1
ATOM 699 O O . VAL A 1 86 ? -27.634 13.677 11.890 1.00 93.56 86 VAL A O 1
ATOM 702 N N . LEU A 1 87 ? -25.736 12.549 12.272 1.00 95.25 87 LEU A N 1
ATOM 703 C CA . LEU A 1 87 ? -24.862 13.641 11.853 1.00 95.25 87 LEU A CA 1
ATOM 704 C C . LEU A 1 87 ? -24.543 13.505 10.362 1.00 95.25 87 LEU A C 1
ATOM 706 O O . LEU A 1 87 ? -23.849 12.579 9.962 1.00 95.25 87 LEU A O 1
ATOM 710 N N . TYR A 1 88 ? -25.004 14.445 9.542 1.00 94.25 88 TYR A N 1
ATOM 711 C CA . TYR A 1 88 ? -24.788 14.394 8.092 1.00 94.25 88 TYR A CA 1
ATOM 712 C C . TYR A 1 88 ? -23.531 15.151 7.651 1.00 94.25 88 TYR A C 1
ATOM 714 O O . TYR A 1 88 ? -23.210 16.227 8.185 1.00 94.25 88 TYR A O 1
ATOM 722 N N . VAL A 1 89 ? -22.868 14.612 6.628 1.00 92.69 89 VAL A N 1
ATOM 723 C CA . VAL A 1 89 ? -21.826 15.275 5.838 1.00 92.69 89 VAL A CA 1
ATOM 724 C C . VAL A 1 89 ? -22.240 15.242 4.368 1.00 92.69 89 VAL A C 1
ATOM 726 O O . VAL A 1 89 ? -22.173 14.203 3.728 1.00 92.69 89 VAL A O 1
ATOM 729 N N . ASP A 1 90 ? -22.644 16.395 3.832 1.00 85.19 90 ASP A N 1
ATOM 730 C CA . ASP A 1 90 ? -23.232 16.486 2.485 1.00 85.19 90 ASP A CA 1
ATOM 731 C C . ASP A 1 90 ? -22.223 16.286 1.346 1.00 85.19 90 ASP A C 1
ATOM 733 O O . ASP A 1 90 ? -22.583 15.819 0.268 1.00 85.19 90 ASP A O 1
ATOM 737 N N . ASN A 1 91 ? -20.957 16.653 1.570 1.00 84.06 91 ASN A N 1
ATOM 738 C CA . ASN A 1 91 ? -19.896 16.509 0.580 1.00 84.06 91 ASN A CA 1
ATOM 739 C C . ASN A 1 91 ? -18.795 15.567 1.102 1.00 84.06 91 ASN A C 1
ATOM 741 O O . ASN A 1 91 ? -18.042 15.981 1.992 1.00 84.06 91 ASN A O 1
ATOM 745 N N . PRO A 1 92 ? -18.641 14.354 0.537 1.00 81.69 92 PRO A N 1
ATOM 746 C CA . PRO A 1 92 ? -17.594 13.414 0.937 1.00 81.69 92 PRO A CA 1
ATOM 747 C C . PRO A 1 92 ? -16.172 13.957 0.727 1.00 81.69 92 PRO A C 1
ATOM 749 O O . PRO A 1 92 ? -15.280 13.594 1.487 1.00 81.69 92 PRO A O 1
ATOM 752 N N . ALA A 1 93 ? -15.946 14.880 -0.217 1.00 84.38 93 ALA A N 1
ATOM 753 C CA . ALA A 1 93 ? -14.638 15.524 -0.398 1.00 84.38 93 ALA A CA 1
ATOM 754 C C . ALA A 1 93 ? -14.232 16.397 0.807 1.00 84.38 93 ALA A C 1
ATOM 756 O O . ALA A 1 93 ? -13.061 16.726 0.992 1.00 84.38 93 ALA A O 1
ATOM 757 N N . ASN A 1 94 ? -15.187 16.787 1.659 1.00 87.81 94 ASN A N 1
ATOM 758 C CA . ASN A 1 94 ? -14.926 17.637 2.813 1.00 87.81 94 ASN A CA 1
ATOM 759 C C . ASN A 1 94 ? -14.481 16.818 4.038 1.00 87.81 94 ASN A C 1
ATOM 761 O O . ASN A 1 94 ? -15.176 16.726 5.054 1.00 87.81 94 ASN A O 1
ATOM 765 N N . LEU A 1 95 ? -13.277 16.251 3.954 1.00 90.69 95 LEU A N 1
ATOM 766 C CA . LEU A 1 95 ? -12.649 15.432 5.003 1.00 90.69 95 LEU A CA 1
ATOM 767 C C . LEU A 1 95 ? -12.503 16.175 6.349 1.00 90.69 95 LEU A C 1
ATOM 769 O O . LEU A 1 95 ? -12.529 15.572 7.430 1.00 90.69 95 LEU A O 1
ATOM 773 N N . ASN A 1 96 ? -12.404 17.506 6.306 1.00 89.88 96 ASN A N 1
ATOM 774 C CA . ASN A 1 96 ? -12.403 18.351 7.499 1.00 89.88 96 ASN A CA 1
ATOM 775 C C . ASN A 1 96 ? -13.746 18.285 8.231 1.00 89.88 96 ASN A C 1
ATOM 777 O O . ASN A 1 96 ? -13.770 18.088 9.446 1.00 89.88 96 ASN A O 1
ATOM 781 N N . MET A 1 97 ? -14.864 18.383 7.507 1.00 91.75 97 MET A N 1
ATOM 782 C CA . MET A 1 97 ? -16.191 18.239 8.107 1.00 91.75 97 MET A CA 1
ATOM 783 C C . MET A 1 97 ? -16.402 16.846 8.690 1.00 91.75 97 MET A C 1
ATOM 785 O O . MET A 1 97 ? -16.934 16.740 9.793 1.00 91.75 97 MET A O 1
ATOM 789 N N . VAL A 1 98 ? -15.914 15.790 8.031 1.00 93.38 98 VAL A N 1
ATOM 790 C CA . VAL A 1 98 ? -15.935 14.431 8.600 1.00 93.38 98 VAL A CA 1
ATOM 791 C C . VAL A 1 98 ? -15.196 14.395 9.943 1.00 93.38 98 VAL A C 1
ATOM 793 O O . VAL A 1 98 ? -15.734 13.903 10.933 1.00 93.38 98 VAL A O 1
ATOM 796 N N . SER A 1 99 ? -14.003 14.991 10.022 1.00 91.94 99 SER A N 1
ATOM 797 C CA . SER A 1 99 ? -13.219 15.073 11.267 1.00 91.94 99 SER A CA 1
ATOM 798 C C . SER A 1 99 ? -13.943 15.839 12.384 1.00 91.94 99 SER A C 1
ATOM 800 O O . SER A 1 99 ? -13.876 15.456 13.561 1.00 91.94 99 SER A O 1
ATOM 802 N N . VAL A 1 100 ? -14.659 16.911 12.027 1.00 92.94 100 VAL A N 1
ATOM 803 C CA . VAL A 1 100 ? -15.496 17.681 12.959 1.00 92.94 100 VAL A CA 1
ATOM 804 C C . VAL A 1 100 ? -16.647 16.820 13.475 1.00 92.94 100 VAL A C 1
ATOM 806 O O . VAL A 1 100 ? -16.814 16.729 14.689 1.00 92.94 100 VAL A O 1
ATOM 809 N N . ARG A 1 101 ? -17.378 16.116 12.599 1.00 95.31 101 ARG A N 1
ATOM 810 C CA . ARG A 1 101 ? -18.482 15.226 13.007 1.00 95.31 101 ARG A CA 1
ATOM 811 C C . ARG A 1 101 ? -18.012 14.069 13.879 1.00 95.31 101 ARG A C 1
ATOM 813 O O . ARG A 1 101 ? -18.670 13.745 14.861 1.00 95.31 101 ARG A O 1
ATOM 820 N N . VAL A 1 102 ? -16.857 13.475 13.571 1.00 94.25 102 VAL A N 1
ATOM 821 C CA . VAL A 1 102 ? -16.253 12.428 14.414 1.00 94.25 102 VAL A CA 1
ATOM 822 C C . VAL A 1 102 ? -15.958 12.969 15.812 1.00 94.25 102 VAL A C 1
ATOM 824 O O . VAL A 1 102 ? -16.177 12.272 16.802 1.00 94.25 102 VAL A O 1
ATOM 827 N N . SER A 1 103 ? -15.493 14.216 15.910 1.00 92.81 103 SER A N 1
ATOM 828 C CA . SER A 1 103 ? -15.251 14.878 17.195 1.00 92.81 103 SER A CA 1
ATOM 829 C C . SER A 1 103 ? -16.554 15.163 17.944 1.00 92.81 103 SER A C 1
ATOM 831 O O . SER A 1 103 ? -16.671 14.766 19.096 1.00 92.81 103 SER A O 1
ATOM 833 N N . GLU A 1 104 ? -17.549 15.745 17.270 1.00 94.50 104 GLU A N 1
ATOM 834 C CA . GLU A 1 104 ? -18.888 16.020 17.811 1.00 94.50 104 GLU A CA 1
ATOM 835 C C . GLU A 1 104 ? -19.549 14.747 18.366 1.00 94.50 104 GLU A C 1
ATOM 837 O O . GLU A 1 104 ? -20.010 14.731 19.507 1.00 94.50 104 GLU A O 1
ATOM 842 N N . ALA A 1 105 ? -19.519 13.649 17.604 1.00 95.00 105 ALA A N 1
ATOM 843 C CA . ALA A 1 105 ? -20.064 12.365 18.035 1.00 95.00 105 ALA A CA 1
ATOM 844 C C . ALA A 1 105 ? -19.302 11.775 19.232 1.00 95.00 105 ALA A C 1
ATOM 846 O O . ALA A 1 105 ? -19.908 11.244 20.166 1.00 95.00 105 ALA A O 1
ATOM 847 N N . SER A 1 106 ? -17.969 11.876 19.218 1.00 93.75 106 SER A N 1
ATOM 848 C CA . SER A 1 106 ? -17.121 11.381 20.308 1.00 93.75 106 SER A CA 1
ATOM 849 C C . SER A 1 106 ? -17.363 12.149 21.608 1.00 93.75 106 SER A C 1
ATOM 851 O O . SER A 1 106 ? -17.423 11.535 22.673 1.00 93.75 106 SER A O 1
ATOM 853 N N . ASP A 1 107 ? -17.544 13.467 21.522 1.00 93.31 107 ASP A N 1
ATOM 854 C CA . ASP A 1 107 ? -17.816 14.337 22.667 1.00 93.31 107 ASP A CA 1
ATOM 855 C C . ASP A 1 107 ? -19.230 14.108 23.219 1.00 93.31 107 ASP A C 1
ATOM 857 O O . ASP A 1 107 ? -19.410 14.023 24.435 1.00 93.31 107 ASP A O 1
ATOM 861 N N . ALA A 1 108 ? -20.222 13.933 22.338 1.00 94.31 108 ALA A N 1
ATOM 862 C CA . ALA A 1 108 ? -21.608 13.663 22.718 1.00 94.31 108 ALA A CA 1
ATOM 863 C C . ALA A 1 108 ? -21.769 12.323 23.454 1.00 94.31 108 ALA A C 1
ATOM 865 O O . ALA A 1 108 ? -22.477 12.247 24.459 1.00 94.31 108 ALA A O 1
ATOM 866 N N . LEU A 1 109 ? -21.096 11.266 22.985 1.00 94.50 109 LEU A N 1
ATOM 867 C CA . LEU A 1 109 ? -21.115 9.963 23.654 1.00 94.50 109 LEU A CA 1
ATOM 868 C C . LEU A 1 109 ? -20.173 9.929 24.866 1.00 94.50 109 LEU A C 1
ATOM 870 O O . LEU A 1 109 ? -20.469 9.265 25.860 1.00 94.50 109 LEU A O 1
ATOM 874 N N . GLY A 1 110 ? -19.048 10.643 24.809 1.00 92.19 110 GLY A N 1
ATOM 875 C CA . GLY A 1 110 ? -17.985 10.685 25.812 1.00 92.19 110 GLY A CA 1
ATOM 876 C C . GLY A 1 110 ? -16.979 9.537 25.668 1.00 92.19 110 GLY A C 1
ATOM 877 O O . GLY A 1 110 ? -17.357 8.363 25.661 1.00 92.19 110 GLY A O 1
ATOM 878 N N . THR A 1 111 ? -15.688 9.866 25.626 1.00 90.44 111 THR A N 1
ATOM 879 C CA . THR A 1 111 ? -14.584 8.921 25.388 1.00 90.44 111 THR A CA 1
ATOM 880 C C . THR A 1 111 ? -14.377 7.913 26.537 1.00 90.44 111 THR A C 1
ATOM 882 O O . THR A 1 111 ? -14.716 8.201 27.691 1.00 90.44 111 THR A O 1
ATOM 885 N N . PRO A 1 112 ? -13.830 6.710 26.262 1.00 92.81 112 PRO A N 1
ATOM 886 C CA . PRO A 1 112 ? -13.414 6.195 24.953 1.00 92.81 112 PRO A CA 1
ATOM 887 C C . PRO A 1 112 ? -14.602 5.732 24.096 1.00 92.81 112 PRO A C 1
ATOM 889 O O . PRO A 1 112 ? -15.598 5.229 24.619 1.00 92.81 112 PRO A O 1
ATOM 892 N N . VAL A 1 113 ? -14.468 5.869 22.776 1.00 95.56 113 VAL A N 1
ATOM 893 C CA . VAL A 1 113 ? -15.457 5.402 21.790 1.00 95.56 113 VAL A CA 1
ATOM 894 C C . VAL A 1 113 ? -14.844 4.377 20.831 1.00 95.56 113 VAL A C 1
ATOM 896 O O . VAL A 1 113 ? -13.631 4.346 20.608 1.00 95.56 113 VAL A O 1
ATOM 899 N N . ARG A 1 114 ? -15.688 3.513 20.266 1.00 96.88 114 ARG A N 1
ATOM 900 C CA . ARG A 1 114 ? -15.359 2.567 19.198 1.00 96.88 114 ARG A CA 1
ATOM 901 C C . ARG A 1 114 ? -15.835 3.152 17.872 1.00 96.88 114 ARG A C 1
ATOM 903 O O . ARG A 1 114 ? -17.032 3.224 17.621 1.00 96.88 114 ARG A O 1
ATOM 910 N N . ILE A 1 115 ? -14.904 3.604 17.048 1.00 97.50 115 ILE A N 1
ATOM 911 C CA . ILE A 1 115 ? -15.195 4.225 15.757 1.00 97.50 115 ILE A CA 1
ATOM 912 C C . ILE A 1 115 ? -15.184 3.137 14.679 1.00 97.50 115 ILE A C 1
ATOM 914 O O . ILE A 1 115 ? -14.256 2.334 14.612 1.00 97.50 115 ILE A O 1
ATOM 918 N N . ILE A 1 116 ? -16.212 3.082 13.840 1.00 97.94 116 ILE A N 1
ATOM 919 C CA . ILE A 1 116 ? -16.305 2.133 12.726 1.00 97.94 116 ILE A CA 1
ATOM 920 C C . ILE A 1 116 ? -16.514 2.930 11.446 1.00 97.94 116 ILE A C 1
ATOM 922 O O . ILE A 1 116 ? -17.460 3.704 11.359 1.00 97.94 116 ILE A O 1
ATOM 926 N N . PHE A 1 117 ? -15.617 2.752 10.479 1.00 97.00 117 PHE A N 1
ATOM 927 C CA . PHE A 1 117 ? -15.582 3.492 9.224 1.00 97.00 117 PHE A CA 1
ATOM 928 C C . PHE A 1 117 ? -15.868 2.560 8.035 1.00 97.00 117 PHE A C 1
ATOM 930 O O . PHE A 1 117 ? -15.022 1.744 7.654 1.00 97.00 117 PHE A O 1
ATOM 937 N N . ASP A 1 118 ? -17.060 2.683 7.453 1.00 96.06 118 ASP A N 1
ATOM 938 C CA . ASP A 1 118 ? -17.621 1.779 6.437 1.00 96.06 118 ASP A CA 1
ATOM 939 C C . ASP A 1 118 ? -18.145 2.578 5.225 1.00 96.06 118 ASP A C 1
ATOM 941 O O . ASP A 1 118 ? -19.326 2.926 5.175 1.00 96.06 118 ASP A O 1
ATOM 945 N N . SER A 1 119 ? -17.298 2.973 4.267 1.00 92.94 119 SER A N 1
ATOM 946 C CA . SER A 1 119 ? -15.892 2.603 4.027 1.00 92.94 119 SER A CA 1
ATOM 947 C C . SER A 1 119 ? -14.984 3.808 3.734 1.00 92.94 119 SER A C 1
ATOM 949 O O . SER A 1 119 ? -15.440 4.902 3.409 1.00 92.94 119 SER A O 1
ATOM 951 N N . LEU A 1 120 ? -13.660 3.630 3.847 1.00 93.38 120 LEU A N 1
ATOM 952 C CA . LEU A 1 120 ? -12.703 4.672 3.437 1.00 93.38 120 LEU A CA 1
ATOM 953 C C . LEU A 1 120 ? -12.605 4.825 1.920 1.00 93.38 120 LEU A C 1
ATOM 955 O O . LEU A 1 120 ? -12.234 5.894 1.436 1.00 93.38 120 LEU A O 1
ATOM 959 N N . SER A 1 121 ? -12.897 3.764 1.169 1.00 91.06 121 SER A N 1
ATOM 960 C CA . SER A 1 121 ? -12.698 3.733 -0.279 1.00 91.06 121 SER A CA 1
ATOM 961 C C . SER A 1 121 ? -13.535 4.771 -1.014 1.00 91.06 121 SER A C 1
ATOM 963 O O . SER A 1 121 ? -13.089 5.279 -2.036 1.00 91.06 121 SER A O 1
ATOM 965 N N . THR A 1 122 ? -14.699 5.146 -0.476 1.00 87.94 122 THR A N 1
ATOM 966 C CA . THR A 1 122 ? -15.556 6.176 -1.075 1.00 87.94 122 THR A CA 1
ATOM 967 C C . THR A 1 122 ? -14.867 7.541 -1.161 1.00 87.94 122 THR A C 1
ATOM 969 O O . THR A 1 122 ? -15.151 8.302 -2.080 1.00 87.94 122 THR A O 1
ATOM 972 N N . PHE A 1 123 ? -13.932 7.870 -0.262 1.00 89.38 123 PHE A N 1
ATOM 973 C CA . PHE A 1 123 ? -13.262 9.175 -0.308 1.00 89.38 123 PHE A CA 1
ATOM 974 C C . PHE A 1 123 ? -12.303 9.334 -1.475 1.00 89.38 123 PHE A C 1
ATOM 976 O O . PHE A 1 123 ? -12.174 10.439 -1.992 1.00 89.38 123 PHE A O 1
ATOM 983 N N . PHE A 1 124 ? -11.676 8.248 -1.921 1.00 88.44 124 PHE A N 1
ATOM 984 C CA . PHE A 1 124 ? -10.774 8.276 -3.072 1.00 88.44 124 PHE A CA 1
ATOM 985 C C . PHE A 1 124 ? -11.503 8.618 -4.382 1.00 88.44 124 PHE A C 1
ATOM 987 O O . PHE A 1 124 ? -10.868 9.018 -5.349 1.00 88.44 124 PHE A O 1
ATOM 994 N N . LEU A 1 125 ? -12.840 8.537 -4.409 1.00 85.62 125 LEU A N 1
ATOM 995 C CA . LEU A 1 125 ? -13.656 8.984 -5.544 1.00 85.62 125 LEU A CA 1
ATOM 996 C C . LEU A 1 125 ? -13.842 10.510 -5.597 1.00 85.62 125 LEU A C 1
ATOM 998 O O . LEU A 1 125 ? -14.317 11.037 -6.603 1.00 85.62 125 LEU A O 1
ATOM 1002 N N . HIS A 1 126 ? -13.541 11.217 -4.506 1.00 86.12 126 HIS A N 1
ATOM 1003 C CA . HIS A 1 126 ? -13.909 12.624 -4.322 1.00 86.12 126 HIS A CA 1
ATOM 1004 C C . HIS A 1 126 ? -12.766 13.509 -3.803 1.00 86.12 126 HIS A C 1
ATOM 1006 O O . HIS A 1 126 ? -12.914 14.729 -3.795 1.00 86.12 126 HIS A O 1
ATOM 1012 N N . ALA A 1 127 ? -11.652 12.921 -3.366 1.00 87.94 127 ALA A N 1
ATOM 1013 C CA . ALA A 1 127 ? -10.479 13.606 -2.835 1.00 87.94 127 ALA A CA 1
ATOM 1014 C C . ALA A 1 127 ? -9.192 12.936 -3.338 1.00 87.94 127 ALA A C 1
ATOM 1016 O O . ALA A 1 127 ? -9.185 11.747 -3.656 1.00 87.94 127 ALA A O 1
ATOM 1017 N N . SER A 1 128 ? -8.094 13.692 -3.382 1.00 89.19 128 SER A N 1
ATOM 1018 C CA . SER A 1 128 ? -6.791 13.153 -3.780 1.00 89.19 128 SER A CA 1
ATOM 1019 C C . SER A 1 128 ? -6.236 12.172 -2.740 1.00 89.19 128 SER A C 1
ATOM 1021 O O . SER A 1 128 ? -6.518 12.266 -1.542 1.00 89.19 128 SER A O 1
ATOM 1023 N N . GLU A 1 129 ? -5.367 11.256 -3.168 1.00 86.38 129 GLU A N 1
ATOM 1024 C CA . GLU A 1 129 ? -4.730 10.285 -2.269 1.00 86.38 129 GLU A CA 1
ATOM 1025 C C . GLU A 1 129 ? -3.984 10.950 -1.105 1.00 86.38 129 GLU A C 1
ATOM 1027 O O . GLU A 1 129 ? -4.022 10.468 0.029 1.00 86.38 129 GLU A O 1
ATOM 1032 N N . GLY A 1 130 ? -3.314 12.078 -1.368 1.00 87.62 130 GLY A N 1
ATOM 1033 C CA . GLY A 1 130 ? -2.599 12.848 -0.352 1.00 87.62 130 GLY A CA 1
ATOM 1034 C C . GLY A 1 130 ? -3.530 13.409 0.725 1.00 87.62 130 GLY A C 1
ATOM 1035 O O . GLY A 1 130 ? -3.201 13.363 1.916 1.00 87.62 130 GLY A O 1
ATOM 1036 N N . GLU A 1 131 ? -4.713 13.882 0.331 1.00 89.62 131 GLU A N 1
ATOM 1037 C CA . GLU A 1 131 ? -5.741 14.373 1.251 1.00 89.62 131 GLU A CA 1
ATOM 1038 C C . GLU A 1 131 ? -6.327 13.235 2.088 1.00 89.62 131 GLU A C 1
ATOM 1040 O O . GLU A 1 131 ? -6.389 13.349 3.316 1.00 89.62 131 GLU A O 1
ATOM 1045 N N . VAL A 1 132 ? -6.679 12.105 1.461 1.00 91.19 132 VAL A N 1
ATOM 1046 C CA . VAL A 1 132 ? -7.229 10.941 2.174 1.00 91.19 132 VAL A CA 1
ATOM 1047 C C . VAL A 1 132 ? -6.208 10.363 3.153 1.00 91.19 132 VAL A C 1
ATOM 1049 O O . VAL A 1 132 ? -6.555 10.067 4.297 1.00 91.19 132 VAL A O 1
ATOM 1052 N N . ARG A 1 133 ? -4.929 10.270 2.767 1.00 88.69 133 ARG A N 1
ATOM 1053 C CA . ARG A 1 133 ? -3.847 9.835 3.667 1.00 88.69 133 ARG A CA 1
ATOM 1054 C C . ARG A 1 133 ? -3.668 10.782 4.851 1.00 88.69 133 ARG A C 1
ATOM 1056 O O . ARG A 1 133 ? -3.527 10.318 5.982 1.00 88.69 133 ARG A O 1
ATOM 1063 N N . SER A 1 134 ? -3.701 12.092 4.614 1.00 89.81 134 SER A N 1
ATOM 1064 C CA . SER A 1 134 ? -3.580 13.100 5.676 1.00 89.81 134 SER A CA 1
ATOM 1065 C C . SER A 1 134 ? -4.764 13.048 6.645 1.00 89.81 134 SER A C 1
ATOM 1067 O O . SER A 1 134 ? -4.582 13.116 7.863 1.00 89.81 134 SER A O 1
ATOM 1069 N N . PHE A 1 135 ? -5.976 12.857 6.122 1.00 92.75 135 PHE A N 1
ATOM 1070 C CA . PHE A 1 135 ? -7.177 12.623 6.919 1.00 92.75 135 PHE A CA 1
ATOM 1071 C C . PHE A 1 135 ? -7.069 11.333 7.742 1.00 92.75 135 PHE A C 1
ATOM 1073 O O . PHE A 1 135 ? -7.294 11.352 8.953 1.00 92.75 135 PHE A O 1
ATOM 1080 N N . PHE A 1 136 ? -6.656 10.228 7.120 1.00 93.31 136 PHE A N 1
ATOM 1081 C CA . PHE A 1 136 ? -6.483 8.942 7.789 1.00 93.31 136 PHE A CA 1
ATOM 1082 C C . PHE A 1 136 ? -5.469 9.015 8.939 1.00 93.31 136 PHE A C 1
ATOM 1084 O O . PHE A 1 136 ? -5.724 8.513 10.038 1.00 93.31 136 PHE A O 1
ATOM 1091 N N . ASP A 1 137 ? -4.337 9.688 8.728 1.00 89.81 137 ASP A N 1
ATOM 1092 C CA . ASP A 1 137 ? -3.335 9.932 9.769 1.00 89.81 137 ASP A CA 1
ATOM 1093 C C . ASP A 1 137 ? -3.875 10.843 10.889 1.00 89.81 137 ASP A C 1
ATOM 1095 O O . ASP A 1 137 ? -3.686 10.555 12.074 1.00 89.81 137 ASP A O 1
ATOM 1099 N N . SER A 1 138 ? -4.624 11.896 10.543 1.00 90.44 138 SER A N 1
ATOM 1100 C CA . SER A 1 138 ? -5.280 12.789 11.511 1.00 90.44 138 SER A CA 1
ATOM 1101 C C . SER A 1 138 ? -6.235 12.029 12.442 1.00 90.44 138 SER A C 1
ATOM 1103 O O . SER A 1 138 ? -6.147 12.151 13.671 1.00 90.44 138 SER A O 1
ATOM 1105 N N . ILE A 1 139 ? -7.088 11.166 11.882 1.00 90.81 139 ILE A N 1
ATOM 1106 C CA . ILE A 1 139 ? -7.999 10.327 12.665 1.00 90.81 139 ILE A CA 1
ATOM 1107 C C . ILE A 1 139 ? -7.205 9.337 13.537 1.00 90.81 139 ILE A C 1
ATOM 1109 O O . ILE A 1 139 ? -7.465 9.248 14.737 1.00 90.81 139 ILE A O 1
ATOM 1113 N N . ASN A 1 140 ? -6.182 8.659 12.999 1.00 89.81 140 ASN A N 1
ATOM 1114 C CA . ASN A 1 140 ? -5.316 7.750 13.770 1.00 89.81 140 ASN A CA 1
ATOM 1115 C C . ASN A 1 140 ? -4.606 8.441 14.948 1.00 89.81 140 ASN A C 1
ATOM 1117 O O . ASN A 1 140 ? -4.507 7.871 16.041 1.00 89.81 140 ASN A O 1
ATOM 1121 N N . LYS A 1 141 ? -4.135 9.679 14.769 1.00 88.75 141 LYS A N 1
ATOM 1122 C CA . LYS A 1 141 ? -3.553 10.494 15.848 1.00 88.75 141 LYS A CA 1
ATOM 1123 C C . LYS A 1 141 ? -4.585 10.829 16.923 1.00 88.75 141 LYS A C 1
ATOM 1125 O O . LYS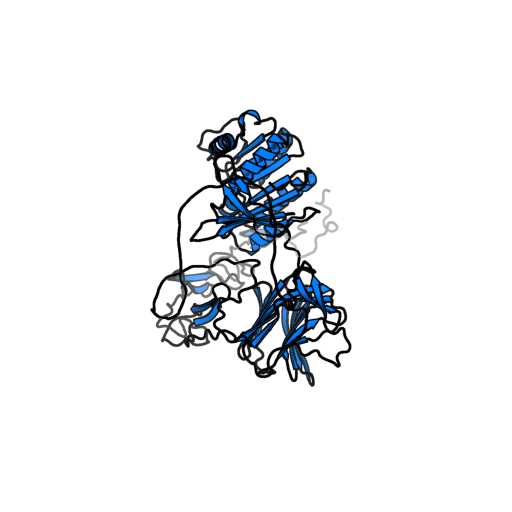 A 1 141 ? -4.281 10.708 18.113 1.00 88.75 141 LYS A O 1
ATOM 1130 N N . LYS A 1 142 ? -5.805 11.199 16.524 1.00 86.19 142 LYS A N 1
ATOM 1131 C CA . LYS A 1 142 ? -6.910 11.478 17.452 1.00 86.19 142 LYS A CA 1
ATOM 1132 C C . LYS A 1 142 ? -7.293 10.238 18.262 1.00 86.19 142 LYS A C 1
ATOM 1134 O O . LYS A 1 142 ? -7.363 10.319 19.481 1.00 86.19 142 LYS A O 1
ATOM 1139 N N . ILE A 1 143 ? -7.435 9.080 17.618 1.00 87.50 143 ILE A N 1
ATOM 1140 C CA . ILE A 1 143 ? -7.737 7.791 18.268 1.00 87.50 143 ILE A CA 1
ATOM 1141 C C . ILE A 1 143 ? -6.726 7.480 19.377 1.00 87.50 143 ILE A C 1
ATOM 1143 O O . ILE A 1 143 ? -7.114 7.129 20.493 1.00 87.50 143 ILE A O 1
ATOM 1147 N N . LYS A 1 144 ? -5.428 7.657 19.091 1.00 85.69 144 LYS A N 1
ATOM 1148 C CA . LYS A 1 144 ? -4.351 7.460 20.073 1.00 85.69 144 LYS A CA 1
ATOM 1149 C C . LYS A 1 144 ? -4.453 8.441 21.244 1.00 85.69 144 LYS A C 1
ATOM 1151 O O . LYS A 1 144 ? -4.274 8.027 22.385 1.00 85.69 144 LYS A O 1
ATOM 1156 N N . LYS A 1 145 ? -4.745 9.717 20.969 1.00 88.12 145 LYS A N 1
ATOM 1157 C CA . LYS A 1 145 ? -4.893 10.771 21.986 1.00 88.12 145 LYS A CA 1
ATOM 1158 C C . LYS A 1 145 ? -6.104 10.539 22.894 1.00 88.12 145 LYS A C 1
ATOM 1160 O O . LYS A 1 145 ? -5.990 10.670 24.107 1.00 88.12 145 LYS A O 1
ATOM 1165 N N . ASP A 1 146 ? -7.236 10.166 22.309 1.00 87.69 146 ASP A N 1
ATOM 1166 C CA . ASP A 1 146 ? -8.523 10.024 22.998 1.00 87.69 146 ASP A CA 1
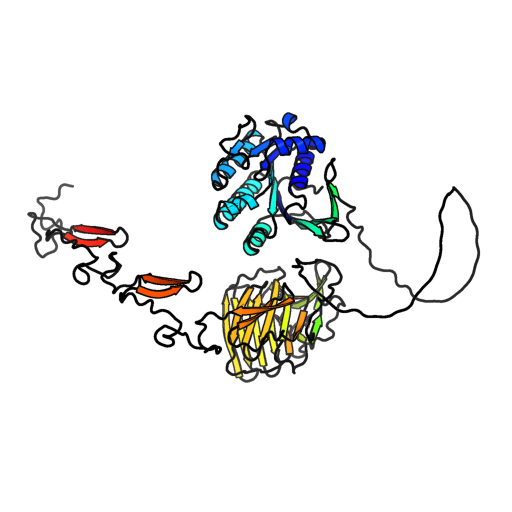ATOM 1167 C C . ASP A 1 146 ? -8.723 8.605 23.571 1.00 87.69 146 ASP A C 1
ATOM 1169 O O . ASP A 1 146 ? -9.829 8.232 23.967 1.00 87.69 146 ASP A O 1
ATOM 1173 N N . HIS A 1 147 ? -7.659 7.790 23.587 1.00 82.81 147 HIS A N 1
ATOM 1174 C CA . HIS A 1 147 ? -7.645 6.398 24.045 1.00 82.81 147 HIS A CA 1
ATOM 1175 C C . HIS A 1 147 ? -8.751 5.516 23.438 1.00 82.81 147 HIS A C 1
ATOM 1177 O O . HIS A 1 147 ? -9.222 4.571 24.073 1.00 82.81 147 HIS A O 1
ATOM 1183 N N . SER A 1 148 ? -9.145 5.821 22.205 1.00 90.25 148 SER A N 1
ATOM 1184 C CA . SER A 1 148 ? -10.288 5.228 21.510 1.00 90.25 148 SER A CA 1
ATOM 1185 C C . SER A 1 148 ? -9.851 4.148 20.518 1.00 90.25 148 SER A C 1
ATOM 1187 O O . SER A 1 148 ? -8.660 3.923 20.300 1.00 90.25 148 SER A O 1
ATOM 1189 N N . PHE A 1 149 ? -10.815 3.473 19.905 1.00 94.69 149 PHE A N 1
ATOM 1190 C CA . PHE A 1 149 ? -10.581 2.457 18.880 1.00 94.69 149 PHE A CA 1
ATOM 1191 C C . PHE A 1 149 ? -11.091 2.941 17.530 1.00 94.69 149 PHE A C 1
ATOM 1193 O O . PHE A 1 149 ? -12.130 3.599 17.498 1.00 94.69 149 PHE A O 1
ATOM 1200 N N . ALA A 1 150 ? -10.443 2.542 16.434 1.00 96.38 150 ALA A N 1
ATOM 1201 C CA . ALA A 1 150 ? -11.098 2.573 15.134 1.00 96.38 150 ALA A CA 1
ATOM 1202 C C . ALA A 1 150 ? -10.867 1.332 14.283 1.00 96.38 150 ALA A C 1
ATOM 1204 O O . ALA A 1 150 ? -9.751 0.819 14.193 1.00 96.38 150 ALA A O 1
ATOM 1205 N N . LEU A 1 151 ? -11.937 0.924 13.610 1.00 97.56 151 LEU A N 1
ATOM 1206 C CA . LEU A 1 151 ? -11.913 0.006 12.487 1.00 97.56 151 LEU A CA 1
ATOM 1207 C C . LEU A 1 151 ? -12.198 0.789 11.211 1.00 97.56 151 LEU A C 1
ATOM 1209 O O . LEU A 1 151 ? -13.204 1.489 11.131 1.00 97.56 151 LEU A O 1
ATOM 1213 N N . PHE A 1 152 ? -11.355 0.609 10.207 1.00 97.56 152 PHE A N 1
ATOM 1214 C CA . PHE A 1 152 ? -11.569 1.135 8.869 1.00 97.56 152 PHE A CA 1
ATOM 1215 C C . PHE A 1 152 ? -11.742 -0.005 7.881 1.00 97.56 152 PHE A C 1
ATOM 1217 O O . PHE A 1 152 ? -11.076 -1.028 8.014 1.00 97.56 152 PHE A O 1
ATOM 1224 N N . THR A 1 153 ? -12.593 0.175 6.879 1.00 97.50 153 THR A N 1
ATOM 1225 C CA . THR A 1 153 ? -12.722 -0.777 5.772 1.00 97.50 153 THR A CA 1
ATOM 1226 C C . THR A 1 153 ? -12.207 -0.183 4.470 1.00 97.50 153 THR A C 1
ATOM 1228 O O . THR A 1 153 ? -12.349 1.017 4.224 1.00 97.50 153 THR A O 1
ATOM 1231 N N . LEU A 1 154 ? -11.600 -1.034 3.644 1.00 95.56 154 LEU A N 1
ATOM 1232 C CA . LEU A 1 154 ? -11.080 -0.684 2.327 1.00 95.56 154 LEU A CA 1
ATOM 1233 C C . LEU A 1 154 ? -11.451 -1.778 1.316 1.00 95.56 154 LEU A C 1
ATOM 1235 O O . LEU A 1 154 ? -11.370 -2.972 1.615 1.00 95.56 154 LEU A O 1
ATOM 1239 N N . HIS A 1 155 ? -11.883 -1.372 0.129 1.00 89.19 155 HIS A N 1
ATOM 1240 C CA . HIS A 1 155 ? -12.032 -2.242 -1.028 1.00 89.19 155 HIS A CA 1
ATOM 1241 C C . HIS A 1 155 ? -10.682 -2.455 -1.700 1.00 89.19 155 HIS A C 1
ATOM 1243 O O . HIS A 1 155 ? -10.012 -1.497 -2.072 1.00 89.19 155 HIS A O 1
ATOM 1249 N N . GLU A 1 156 ? -10.302 -3.718 -1.824 1.00 79.56 156 GLU A N 1
ATOM 1250 C CA . GLU A 1 156 ? -9.148 -4.149 -2.608 1.00 79.56 156 GLU A CA 1
ATOM 1251 C C . GLU A 1 156 ? -9.400 -3.929 -4.107 1.00 79.56 156 GLU A C 1
ATOM 1253 O O . GLU A 1 156 ? -10.559 -3.813 -4.516 1.00 79.56 156 GLU A O 1
ATOM 1258 N N . GLU A 1 157 ? -8.325 -3.804 -4.890 1.00 76.50 157 GLU A N 1
ATOM 1259 C CA . GLU A 1 157 ? -8.327 -3.537 -6.345 1.00 76.50 157 GLU A CA 1
ATOM 1260 C C . GLU A 1 157 ? -8.943 -2.195 -6.788 1.00 76.50 157 GLU A C 1
ATOM 1262 O O . GLU A 1 157 ? -9.034 -1.907 -7.978 1.00 76.50 157 GLU A O 1
ATOM 1267 N N . MET A 1 158 ? -9.363 -1.342 -5.849 1.00 76.06 158 MET A N 1
ATOM 1268 C CA . MET A 1 158 ? -9.891 -0.004 -6.152 1.00 76.06 158 MET A CA 1
ATOM 1269 C C . MET A 1 158 ? -8.859 1.121 -6.005 1.00 76.06 158 MET A C 1
ATOM 1271 O O . MET A 1 158 ? -9.165 2.258 -6.353 1.00 76.06 158 MET A O 1
ATOM 1275 N N . HIS A 1 159 ? -7.680 0.827 -5.449 1.00 79.50 159 HIS A N 1
ATOM 1276 C CA . HIS A 1 159 ? -6.642 1.811 -5.125 1.00 79.50 159 HIS A CA 1
ATOM 1277 C C . HIS A 1 159 ? -5.282 1.266 -5.535 1.00 79.50 159 HIS A C 1
ATOM 1279 O O . HIS A 1 159 ? -5.050 0.067 -5.388 1.00 79.50 159 HIS A O 1
ATOM 1285 N N . ASP A 1 160 ? -4.376 2.151 -5.943 1.00 77.50 160 ASP A N 1
ATOM 1286 C CA . ASP A 1 160 ? -2.986 1.795 -6.219 1.00 77.50 160 ASP A CA 1
ATOM 1287 C C . ASP A 1 160 ? -2.333 1.105 -5.012 1.00 77.50 160 ASP A C 1
ATOM 1289 O O . ASP A 1 160 ? -2.475 1.542 -3.860 1.00 77.50 160 ASP A O 1
ATOM 1293 N N . ASP A 1 161 ? -1.523 0.077 -5.269 1.00 76.44 161 ASP A N 1
ATOM 1294 C CA . ASP A 1 161 ? -0.871 -0.714 -4.219 1.00 76.44 161 ASP A CA 1
ATOM 1295 C C . ASP A 1 161 ? -0.053 0.148 -3.254 1.00 76.44 161 ASP A C 1
ATOM 1297 O O . ASP A 1 161 ? -0.057 -0.074 -2.042 1.00 76.44 161 ASP A O 1
ATOM 1301 N N . LYS A 1 162 ? 0.594 1.208 -3.760 1.00 75.38 162 LYS A N 1
ATOM 1302 C CA . LYS A 1 162 ? 1.342 2.173 -2.937 1.00 75.38 162 LYS A CA 1
ATOM 1303 C C . LYS A 1 162 ? 0.459 2.823 -1.867 1.00 75.38 162 LYS A C 1
ATOM 1305 O O . LYS A 1 162 ? 0.913 3.012 -0.734 1.00 75.38 162 LYS A O 1
ATOM 1310 N N . VAL A 1 163 ? -0.788 3.160 -2.200 1.00 80.81 163 VAL A N 1
ATOM 1311 C CA . VAL A 1 163 ? -1.761 3.742 -1.265 1.00 80.81 163 VAL A CA 1
ATOM 1312 C C . VAL A 1 163 ? -2.183 2.700 -0.243 1.00 80.81 163 VAL A C 1
ATOM 1314 O O . VAL A 1 163 ? -2.133 2.971 0.959 1.00 80.81 163 VAL A O 1
ATOM 1317 N N . VAL A 1 164 ? -2.544 1.498 -0.699 1.00 83.12 164 VAL A N 1
ATOM 1318 C CA . VAL A 1 164 ? -2.965 0.397 0.177 1.00 83.12 164 VAL A CA 1
ATOM 1319 C C . VAL A 1 164 ? -1.859 0.056 1.177 1.00 83.12 164 VAL A C 1
ATOM 1321 O O . VAL A 1 164 ? -2.116 -0.006 2.381 1.00 83.12 164 VAL A O 1
ATOM 1324 N N . ILE A 1 165 ? -0.614 -0.081 0.714 1.00 81.25 165 ILE A N 1
ATOM 1325 C CA . ILE A 1 165 ? 0.569 -0.338 1.547 1.00 81.25 165 ILE A CA 1
ATOM 1326 C C . ILE A 1 165 ? 0.777 0.796 2.556 1.00 81.25 165 ILE A C 1
ATOM 1328 O O . ILE A 1 165 ? 0.988 0.534 3.744 1.00 81.25 165 ILE A O 1
ATOM 1332 N N . ALA A 1 166 ? 0.671 2.057 2.127 1.00 81.69 166 ALA A N 1
ATOM 1333 C CA . ALA A 1 166 ? 0.796 3.200 3.026 1.00 81.69 166 ALA A CA 1
ATOM 1334 C C . ALA A 1 166 ? -0.281 3.192 4.128 1.00 81.69 166 ALA A C 1
ATOM 1336 O O . ALA A 1 166 ? 0.038 3.443 5.292 1.00 81.69 166 ALA A O 1
ATOM 1337 N N . LEU A 1 167 ? -1.535 2.864 3.796 1.00 87.69 167 LEU A N 1
ATOM 1338 C CA . LEU A 1 167 ? -2.626 2.744 4.770 1.00 87.69 167 LEU A CA 1
ATOM 1339 C C . LEU A 1 167 ? -2.422 1.554 5.719 1.00 87.69 167 LEU A C 1
ATOM 1341 O O . LEU A 1 167 ? -2.572 1.720 6.933 1.00 87.69 167 LEU A O 1
ATOM 1345 N N . LYS A 1 168 ? -2.015 0.382 5.200 1.00 89.88 168 LYS A N 1
ATOM 1346 C CA . LYS A 1 168 ? -1.631 -0.793 6.008 1.00 89.88 168 LYS A CA 1
ATOM 1347 C C . LYS A 1 168 ? -0.541 -0.399 7.019 1.00 89.88 168 LYS A C 1
ATOM 1349 O O . LYS A 1 168 ? -0.660 -0.694 8.206 1.00 89.88 168 LYS A O 1
ATOM 1354 N N . ALA A 1 169 ? 0.486 0.344 6.601 1.00 84.94 169 ALA A N 1
ATOM 1355 C CA . ALA A 1 169 ? 1.589 0.753 7.474 1.00 84.94 169 ALA A CA 1
ATOM 1356 C C . ALA A 1 169 ? 1.172 1.690 8.630 1.00 84.94 169 ALA A C 1
ATOM 1358 O O . ALA A 1 169 ? 1.807 1.678 9.690 1.00 84.94 169 ALA A O 1
ATOM 1359 N N . MET A 1 170 ? 0.108 2.479 8.451 1.00 86.81 170 MET A N 1
ATOM 1360 C CA . MET A 1 170 ? -0.369 3.476 9.422 1.00 86.81 170 MET A CA 1
ATOM 1361 C C . MET A 1 170 ? -1.224 2.891 10.562 1.00 86.81 170 MET A C 1
ATOM 1363 O O . MET A 1 170 ? -1.427 3.566 11.579 1.00 86.81 170 MET A O 1
ATOM 1367 N N . VAL A 1 171 ? -1.696 1.645 10.441 1.00 90.62 171 VAL A N 1
ATOM 1368 C CA . VAL A 1 171 ? -2.518 0.977 11.465 1.00 90.62 171 VAL A CA 1
ATOM 1369 C C . VAL A 1 171 ? -1.733 -0.018 12.320 1.00 90.62 171 VAL A C 1
ATOM 1371 O O . VAL A 1 171 ? -0.619 -0.445 11.995 1.00 90.62 171 VAL A O 1
ATOM 1374 N N . LEU A 1 172 ? -2.316 -0.377 13.467 1.00 89.50 172 LEU A N 1
ATOM 1375 C CA . LEU A 1 172 ? -1.752 -1.391 14.357 1.00 89.50 172 LEU A CA 1
ATOM 1376 C C . LEU A 1 172 ? -2.132 -2.809 13.936 1.00 89.50 172 LEU A C 1
ATOM 1378 O O . LEU A 1 172 ? -1.368 -3.723 14.224 1.00 89.50 172 LEU A O 1
ATOM 1382 N N . CYS A 1 173 ? -3.262 -3.002 13.261 1.00 90.50 173 CYS A N 1
ATOM 1383 C CA . CYS A 1 173 ? -3.710 -4.312 12.802 1.00 90.50 173 CYS A CA 1
ATOM 1384 C C . CYS A 1 173 ? -4.291 -4.243 11.394 1.00 90.50 173 CYS A C 1
ATOM 1386 O O . CYS A 1 173 ? -5.056 -3.331 11.082 1.00 90.50 173 CYS A O 1
ATOM 1388 N N . VAL A 1 174 ? -3.941 -5.221 10.566 1.00 93.88 174 VAL A N 1
ATOM 1389 C CA . VAL A 1 174 ? -4.555 -5.434 9.258 1.00 93.88 174 VAL A CA 1
ATOM 1390 C C . VAL A 1 174 ? -5.243 -6.786 9.271 1.00 93.88 174 VAL A C 1
ATOM 1392 O O . VAL A 1 174 ? -4.646 -7.808 9.607 1.00 93.88 174 VAL A O 1
ATOM 1395 N N . MET A 1 175 ? -6.518 -6.767 8.911 1.00 94.81 175 MET A N 1
ATOM 1396 C CA . MET A 1 175 ? -7.344 -7.936 8.679 1.00 94.81 175 MET A CA 1
ATOM 1397 C C . MET A 1 175 ? -7.681 -8.009 7.200 1.00 94.81 175 MET A C 1
ATOM 1399 O O . MET A 1 175 ? -7.947 -6.986 6.568 1.00 94.81 175 MET A O 1
ATOM 1403 N N . GLU A 1 176 ? -7.717 -9.220 6.674 1.00 94.31 176 GLU A N 1
ATOM 1404 C CA . GLU A 1 176 ? -8.007 -9.472 5.268 1.00 94.31 176 GLU A CA 1
ATOM 1405 C C . GLU A 1 176 ? -9.196 -10.420 5.160 1.00 94.31 176 GLU A C 1
ATOM 1407 O O . GLU A 1 176 ? -9.381 -11.319 5.987 1.00 94.31 176 GLU A O 1
ATOM 1412 N N . MET A 1 177 ? -10.037 -10.169 4.165 1.00 94.00 177 MET A N 1
ATOM 1413 C CA . MET A 1 177 ? -11.191 -10.975 3.815 1.00 94.00 177 MET A CA 1
ATOM 1414 C C . MET A 1 177 ? -11.137 -11.319 2.342 1.00 94.00 177 MET A C 1
ATOM 1416 O O . MET A 1 177 ? -11.056 -10.423 1.510 1.00 94.00 177 MET A O 1
ATOM 1420 N N . ASP A 1 178 ? -11.305 -12.597 2.042 1.00 89.50 178 ASP A N 1
ATOM 1421 C CA . ASP A 1 178 ? -11.240 -13.098 0.678 1.00 89.50 178 ASP A CA 1
ATOM 1422 C C . ASP A 1 178 ? -12.404 -14.052 0.361 1.00 89.50 178 ASP A C 1
ATOM 1424 O O . ASP A 1 178 ? -13.086 -14.565 1.262 1.00 89.50 178 ASP A O 1
ATOM 1428 N N . ILE A 1 179 ? -12.673 -14.252 -0.927 1.00 84.25 179 ILE A N 1
ATOM 1429 C CA . ILE A 1 179 ? -13.620 -15.226 -1.452 1.00 84.25 179 ILE A CA 1
ATOM 1430 C C . ILE A 1 179 ? -12.886 -16.160 -2.417 1.00 84.25 179 ILE A C 1
ATOM 1432 O O . ILE A 1 179 ? -12.532 -15.746 -3.510 1.00 84.25 179 ILE A O 1
ATOM 1436 N N . GLU A 1 180 ? -12.783 -17.445 -2.077 1.00 76.88 180 GLU A N 1
ATOM 1437 C CA . GLU A 1 180 ? -12.324 -18.449 -3.041 1.00 76.88 180 GLU A CA 1
ATOM 1438 C C . GLU A 1 180 ? -13.346 -18.645 -4.166 1.00 76.88 180 GLU A C 1
ATOM 1440 O O . GLU A 1 180 ? -14.558 -18.773 -3.916 1.00 76.88 180 GLU A O 1
ATOM 1445 N N . ASP A 1 181 ? -12.840 -18.756 -5.393 1.00 60.91 181 ASP A N 1
ATOM 1446 C CA . ASP A 1 181 ? -13.628 -19.110 -6.565 1.00 60.91 181 ASP A CA 1
ATOM 1447 C C . ASP A 1 181 ? -13.960 -20.614 -6.648 1.00 60.91 181 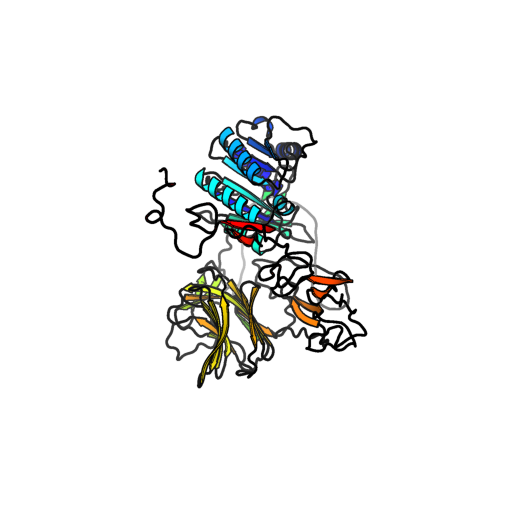ASP A C 1
ATOM 1449 O O . ASP A 1 181 ? -13.551 -21.442 -5.835 1.00 60.91 181 ASP A O 1
ATOM 1453 N N . ALA A 1 182 ? -14.844 -20.945 -7.593 1.00 48.06 182 ALA A N 1
ATOM 1454 C CA . ALA A 1 182 ? -15.522 -22.231 -7.784 1.00 48.06 182 ALA A CA 1
ATOM 1455 C C . ALA A 1 182 ? -14.645 -23.493 -7.568 1.00 48.06 182 ALA A C 1
ATOM 1457 O O . ALA A 1 182 ? -13.466 -23.498 -7.903 1.00 48.06 182 ALA A O 1
ATOM 1458 N N . PRO A 1 183 ? -15.223 -24.628 -7.103 1.00 46.28 183 PRO A N 1
ATOM 1459 C CA . PRO A 1 183 ? -16.650 -24.980 -7.140 1.00 46.28 183 PRO A CA 1
ATOM 1460 C C . PRO A 1 183 ? -17.458 -24.653 -5.876 1.00 46.28 183 PRO A C 1
ATOM 1462 O O . PRO A 1 183 ? -18.679 -24.797 -5.893 1.00 46.28 183 PRO A O 1
ATOM 1465 N N . ASN A 1 184 ? -16.828 -24.204 -4.789 1.00 61.16 184 ASN A N 1
ATOM 1466 C CA . ASN A 1 184 ? -17.524 -23.827 -3.559 1.00 61.16 184 ASN A CA 1
ATOM 1467 C C . ASN A 1 184 ? -17.071 -22.433 -3.135 1.00 61.16 184 ASN A C 1
ATOM 1469 O O . ASN A 1 184 ? -15.998 -22.306 -2.566 1.00 61.16 184 ASN A O 1
ATOM 1473 N N . ARG A 1 185 ? -17.910 -21.416 -3.368 1.00 68.12 185 ARG A N 1
ATOM 1474 C CA . ARG A 1 185 ? -17.631 -20.029 -2.972 1.00 68.12 185 ARG A CA 1
ATOM 1475 C C . ARG A 1 185 ? -17.515 -19.931 -1.447 1.00 68.12 185 ARG A C 1
ATOM 1477 O O . ARG A 1 185 ? -18.536 -19.900 -0.750 1.00 68.12 185 ARG A O 1
ATOM 1484 N N . ARG A 1 186 ? -16.288 -19.933 -0.926 1.00 82.50 186 ARG A N 1
ATOM 1485 C CA . ARG A 1 186 ? -15.983 -19.895 0.512 1.00 82.50 186 ARG A CA 1
ATOM 1486 C C . ARG A 1 186 ? -15.393 -18.548 0.863 1.00 82.50 186 ARG A C 1
ATOM 1488 O O . ARG A 1 186 ? -14.537 -18.044 0.153 1.00 82.50 186 ARG A O 1
ATOM 1495 N N . ARG A 1 187 ? -15.872 -17.962 1.958 1.00 89.12 187 ARG A N 1
ATOM 1496 C CA . ARG A 1 187 ? -15.314 -16.715 2.474 1.00 89.12 187 ARG A CA 1
ATOM 1497 C C . ARG A 1 187 ? -14.276 -17.040 3.527 1.00 89.12 187 ARG A C 1
ATOM 1499 O O . ARG A 1 187 ? -14.547 -17.863 4.404 1.00 89.12 187 ARG A O 1
ATOM 1506 N N . LYS A 1 188 ? -13.130 -16.383 3.449 1.00 90.56 188 LYS A N 1
ATOM 1507 C CA . LYS A 1 188 ? -12.019 -16.538 4.379 1.00 90.56 188 LYS A CA 1
ATOM 1508 C C . LYS A 1 188 ? -11.691 -15.204 5.024 1.00 90.56 188 LYS A C 1
ATOM 1510 O O . LYS A 1 188 ? -11.889 -14.149 4.433 1.00 90.56 188 LYS A O 1
ATOM 1515 N N . PHE A 1 189 ? -11.211 -15.260 6.252 1.00 91.75 189 PHE A N 1
ATOM 1516 C CA . PHE A 1 189 ? -10.764 -14.116 7.029 1.00 91.75 189 PHE A CA 1
ATOM 1517 C C . PHE A 1 189 ? -9.420 -14.446 7.670 1.00 91.75 189 PHE A C 1
ATOM 1519 O O . PHE A 1 189 ? -9.242 -15.568 8.139 1.00 91.75 189 PHE A O 1
ATOM 1526 N N . ARG A 1 190 ? -8.500 -13.489 7.742 1.00 88.25 190 ARG A N 1
ATOM 1527 C CA . ARG A 1 190 ? -7.275 -13.621 8.539 1.00 88.25 190 ARG A CA 1
ATOM 1528 C C . ARG A 1 190 ? -6.886 -12.305 9.187 1.00 88.25 190 ARG A C 1
ATOM 1530 O O . ARG A 1 190 ? -7.298 -11.229 8.751 1.00 88.25 190 ARG A O 1
ATOM 1537 N N . VAL A 1 191 ? -6.035 -12.393 10.201 1.00 86.69 191 VAL A N 1
ATOM 1538 C CA . VAL A 1 191 ? -5.288 -11.245 10.720 1.00 86.69 191 VAL A CA 1
ATOM 1539 C C . VAL A 1 191 ? -3.914 -11.272 10.063 1.00 86.69 191 VAL A C 1
ATOM 1541 O O . VAL A 1 191 ? -3.065 -12.055 10.469 1.00 86.69 191 VAL A O 1
ATOM 1544 N N . ALA A 1 192 ? -3.702 -10.441 9.042 1.00 82.06 192 ALA A N 1
ATOM 1545 C CA . ALA A 1 192 ? -2.442 -10.398 8.299 1.00 82.06 192 ALA A CA 1
ATOM 1546 C C . ALA A 1 192 ? -1.276 -9.971 9.201 1.00 82.06 192 ALA A C 1
ATOM 1548 O O . ALA A 1 192 ? -0.208 -10.573 9.183 1.00 82.06 192 ALA A O 1
ATOM 1549 N N . PHE A 1 193 ? -1.499 -8.960 10.043 1.00 80.06 193 PHE A N 1
ATOM 1550 C CA . PHE A 1 193 ? -0.607 -8.657 11.157 1.00 80.06 193 PHE A CA 1
ATOM 1551 C C . PHE A 1 193 ? -1.330 -7.884 12.254 1.00 80.06 193 PHE A C 1
ATOM 1553 O O . PHE A 1 193 ? -2.307 -7.173 12.010 1.00 80.06 193 PHE A O 1
ATOM 1560 N N . ALA A 1 194 ? -0.787 -7.958 13.466 1.00 82.06 194 ALA A N 1
ATOM 1561 C CA . ALA A 1 194 ? -1.211 -7.152 14.598 1.00 82.06 194 ALA A CA 1
ATOM 1562 C C . ALA A 1 194 ? 0.007 -6.728 15.435 1.00 82.06 194 ALA A C 1
ATOM 1564 O O . ALA A 1 194 ? 0.906 -7.514 15.719 1.00 82.06 194 ALA A O 1
ATOM 1565 N N . LYS A 1 195 ? 0.048 -5.451 15.814 1.00 83.00 195 LYS A N 1
ATOM 1566 C CA . LYS A 1 195 ? 1.097 -4.820 16.629 1.00 83.00 195 LYS A CA 1
ATOM 1567 C C . LYS A 1 195 ? 0.574 -4.578 18.049 1.00 83.00 195 LYS A C 1
ATOM 1569 O O . LYS A 1 195 ? -0.626 -4.641 18.307 1.00 83.00 195 LYS A O 1
ATOM 1574 N N . GLY A 1 196 ? 1.457 -4.234 18.987 1.00 74.81 196 GLY A N 1
ATOM 1575 C CA . GLY A 1 196 ? 1.040 -3.777 20.322 1.00 74.81 196 GLY A CA 1
ATOM 1576 C C . GLY A 1 196 ? 0.522 -4.880 21.254 1.00 74.81 196 GLY A C 1
ATOM 1577 O O . GLY A 1 196 ? -0.335 -4.612 22.090 1.00 74.81 196 GLY A O 1
ATOM 1578 N N . GLY A 1 197 ? 1.037 -6.106 21.115 1.00 66.56 197 GLY A N 1
ATOM 1579 C CA . GLY A 1 197 ? 0.767 -7.223 22.033 1.00 66.56 197 GLY A CA 1
ATOM 1580 C C . GLY A 1 197 ? -0.467 -8.064 21.702 1.00 66.56 197 GLY A C 1
ATOM 1581 O O . GLY A 1 197 ? -0.719 -9.053 22.384 1.00 66.56 197 GLY A O 1
ATOM 1582 N N . LEU A 1 198 ? -1.213 -7.708 20.653 1.00 72.56 198 LEU A N 1
ATOM 1583 C CA . LEU A 1 198 ? -2.258 -8.556 20.089 1.00 72.56 198 LEU A CA 1
ATOM 1584 C C . LEU A 1 198 ? -1.600 -9.571 19.143 1.00 72.56 198 LEU A C 1
ATOM 1586 O O . LEU A 1 198 ? -0.920 -9.169 18.204 1.00 72.56 198 LEU A O 1
ATOM 1590 N N . SER A 1 199 ? -1.778 -10.866 19.401 1.00 69.31 199 SER A N 1
ATOM 1591 C CA . SER A 1 199 ? -1.239 -11.945 18.568 1.00 69.31 199 SER A CA 1
ATOM 1592 C C . SER A 1 199 ? -2.384 -12.839 18.112 1.00 69.31 199 SER A C 1
ATOM 1594 O O . SER A 1 199 ? -3.164 -13.321 18.933 1.00 69.31 199 SER A O 1
ATOM 1596 N N . TYR A 1 200 ? -2.493 -13.011 16.799 1.00 69.69 200 TYR A N 1
ATOM 1597 C CA . TYR A 1 200 ? -3.422 -13.922 16.142 1.00 69.69 200 TYR A CA 1
ATOM 1598 C C . TYR A 1 200 ? -2.637 -14.739 15.116 1.00 69.69 200 TYR A C 1
ATOM 1600 O O . TYR A 1 200 ? -1.726 -14.180 14.501 1.00 69.69 200 TYR A O 1
ATOM 1608 N N . PRO A 1 201 ? -2.965 -16.028 14.925 1.00 65.81 201 PRO A N 1
ATOM 1609 C CA . PRO A 1 201 ? -2.401 -16.800 13.828 1.00 65.81 201 PRO A CA 1
ATOM 1610 C C . PRO A 1 201 ? -2.713 -16.113 12.488 1.00 65.81 201 PRO A C 1
ATOM 1612 O O . PRO A 1 201 ? -3.844 -15.643 12.314 1.00 65.81 201 PRO A O 1
ATOM 1615 N N . PRO A 1 202 ? -1.749 -16.048 11.554 1.00 69.75 202 PRO A N 1
ATOM 1616 C CA . PRO A 1 202 ? -1.974 -15.465 10.232 1.00 69.75 202 PRO A CA 1
ATOM 1617 C C . PRO A 1 202 ? -2.802 -16.383 9.315 1.00 69.75 202 PRO A C 1
ATOM 1619 O O . PRO A 1 202 ? -3.067 -16.029 8.166 1.00 69.75 202 PRO A O 1
ATOM 1622 N N . ASP A 1 203 ? -3.216 -17.552 9.810 1.00 80.94 203 ASP A N 1
ATOM 1623 C CA . ASP A 1 203 ? -3.989 -18.540 9.070 1.00 80.94 203 ASP A CA 1
ATOM 1624 C C . ASP A 1 203 ? -5.359 -18.010 8.638 1.00 80.94 203 ASP A C 1
ATOM 1626 O O . ASP A 1 203 ? -6.085 -17.347 9.388 1.00 80.94 203 ASP A O 1
ATOM 1630 N N . TRP A 1 204 ? -5.749 -18.387 7.424 1.00 83.38 204 TRP A N 1
ATOM 1631 C CA . TRP A 1 204 ? -7.094 -18.157 6.924 1.00 83.38 204 TRP A CA 1
ATOM 1632 C C . TRP A 1 204 ? -8.108 -19.028 7.663 1.00 83.38 204 TRP A C 1
ATOM 1634 O O . TRP A 1 204 ? -8.035 -20.257 7.647 1.00 83.38 204 TRP A O 1
ATOM 1644 N N . ILE A 1 205 ? -9.116 -18.386 8.246 1.00 86.19 205 ILE A N 1
ATOM 1645 C CA . ILE A 1 205 ? -10.286 -19.053 8.811 1.00 86.19 205 ILE A CA 1
ATOM 1646 C C . ILE A 1 205 ? -11.497 -18.839 7.910 1.00 86.19 205 ILE A C 1
ATOM 1648 O O . ILE A 1 205 ? -11.801 -17.723 7.489 1.00 86.19 205 ILE A O 1
ATOM 1652 N N . GLU A 1 206 ? -12.220 -19.914 7.614 1.00 89.69 206 GLU A N 1
ATOM 1653 C CA . GLU A 1 206 ? -13.473 -19.808 6.871 1.00 89.69 206 GLU A CA 1
ATOM 1654 C C . GLU A 1 206 ? -14.546 -19.118 7.719 1.00 89.69 206 GLU A C 1
ATOM 1656 O O . GLU A 1 206 ? -14.644 -19.345 8.927 1.00 89.69 206 GLU A O 1
ATOM 1661 N N . PHE A 1 207 ? -15.415 -18.333 7.090 1.00 91.00 207 PHE A N 1
ATOM 1662 C CA . PHE A 1 207 ? -16.617 -17.817 7.735 1.00 91.00 207 PHE A CA 1
ATOM 1663 C C . PHE A 1 207 ? -17.840 -17.896 6.823 1.00 91.00 207 PHE A C 1
ATOM 1665 O O . PHE A 1 207 ? -17.759 -17.958 5.595 1.00 91.00 207 PHE A O 1
ATOM 1672 N N . LYS A 1 208 ? -19.020 -17.890 7.441 1.00 90.50 208 LYS A N 1
ATOM 1673 C CA . LYS A 1 208 ? -20.313 -17.878 6.752 1.00 90.50 208 LYS A CA 1
ATOM 1674 C C . LYS A 1 208 ? -21.130 -16.694 7.230 1.00 90.50 208 LYS A C 1
ATOM 1676 O O . LYS A 1 208 ? -21.218 -16.449 8.427 1.00 90.50 208 LYS A O 1
ATOM 1681 N N . ILE A 1 209 ? -21.761 -15.992 6.295 1.00 90.62 209 ILE A N 1
ATOM 1682 C CA . ILE A 1 209 ? -22.722 -14.931 6.604 1.00 90.62 209 ILE A CA 1
ATOM 1683 C C . ILE A 1 209 ? -24.102 -15.584 6.688 1.00 90.62 209 ILE A C 1
ATOM 1685 O O . ILE A 1 209 ? -24.579 -16.162 5.708 1.00 90.62 209 ILE A O 1
ATOM 1689 N N . LYS A 1 210 ? -24.718 -15.532 7.867 1.00 89.81 210 LYS A N 1
ATOM 1690 C CA . LYS A 1 210 ? -26.082 -15.996 8.132 1.00 89.81 210 LYS A CA 1
ATOM 1691 C C . LYS A 1 210 ? -26.972 -14.812 8.499 1.00 89.81 210 LYS A C 1
ATOM 1693 O O . LYS A 1 210 ? -26.497 -13.694 8.717 1.00 89.81 210 LYS A O 1
ATOM 1698 N N . LYS A 1 211 ? -28.276 -15.067 8.614 1.00 88.00 211 LYS A N 1
ATOM 1699 C CA . LYS A 1 211 ? -29.235 -14.046 9.040 1.00 88.00 211 LYS A CA 1
ATOM 1700 C C . LYS A 1 211 ? -28.887 -13.501 10.428 1.00 88.00 211 LYS A C 1
ATOM 1702 O O . LYS A 1 211 ? -28.918 -12.294 10.624 1.00 88.00 211 LYS A O 1
ATOM 1707 N N . GLU A 1 212 ? -28.457 -14.375 11.334 1.00 87.38 212 GLU A N 1
ATOM 1708 C CA . GLU A 1 212 ? -28.099 -14.063 12.725 1.00 87.38 212 GLU A CA 1
ATOM 1709 C C . GLU A 1 212 ? -26.717 -13.384 12.873 1.00 87.38 212 GLU A C 1
ATOM 1711 O O . GLU A 1 212 ? -26.325 -12.970 13.971 1.00 87.38 212 GLU A O 1
ATOM 1716 N N . GLY A 1 213 ? -25.969 -13.269 11.771 1.00 89.06 213 GLY A N 1
ATOM 1717 C CA . GLY A 1 213 ? -24.635 -12.675 11.705 1.00 89.06 213 GLY A CA 1
ATOM 1718 C C . GLY A 1 213 ? -23.607 -13.606 11.063 1.00 89.06 213 GLY A C 1
ATOM 1719 O O . GLY A 1 213 ? -23.938 -14.632 10.468 1.00 89.06 213 GLY A O 1
ATOM 1720 N N . MET A 1 214 ? -22.339 -13.236 11.177 1.00 92.00 214 MET A N 1
ATOM 1721 C CA . MET A 1 214 ? -21.199 -14.018 10.716 1.00 92.00 214 MET A CA 1
ATOM 1722 C C . MET A 1 214 ? -20.821 -15.091 11.738 1.00 92.00 214 MET A C 1
ATOM 1724 O O . MET A 1 214 ? -20.711 -14.836 12.942 1.00 92.00 214 MET A O 1
ATOM 1728 N N . GLU A 1 215 ? -20.573 -16.291 11.227 1.00 89.75 215 GLU A N 1
ATOM 1729 C CA . GLU A 1 215 ? -20.059 -17.433 11.971 1.00 89.75 215 GLU A CA 1
ATOM 1730 C C . GLU A 1 215 ? -18.687 -17.808 11.418 1.00 89.75 215 GLU A C 1
ATOM 1732 O O . GLU A 1 215 ? -18.566 -18.169 10.246 1.00 89.75 215 GLU A O 1
ATOM 1737 N N . PHE A 1 216 ? -17.668 -17.719 12.268 1.00 84.81 216 PHE A N 1
ATOM 1738 C CA . PHE A 1 216 ? -16.299 -18.109 11.949 1.00 84.81 216 PHE A CA 1
ATOM 1739 C C . PHE A 1 216 ? -16.093 -19.588 12.282 1.00 84.81 216 PHE A C 1
ATOM 1741 O O . PHE A 1 216 ? -16.578 -20.072 13.307 1.00 84.81 216 PHE A O 1
ATOM 1748 N N . GLY A 1 217 ? -15.385 -20.301 11.409 1.00 76.94 217 GLY A N 1
ATOM 1749 C CA . GLY A 1 217 ? -14.967 -21.679 11.623 1.00 76.94 217 GLY A CA 1
ATOM 1750 C C . GLY A 1 217 ? -13.974 -21.814 12.786 1.00 76.94 217 GLY A C 1
ATOM 1751 O O . GLY A 1 217 ? -13.471 -20.812 13.302 1.00 76.94 217 GLY A O 1
ATOM 1752 N N . PRO A 1 218 ? -13.696 -23.050 13.233 1.00 65.75 218 PRO A N 1
ATOM 1753 C CA . PRO A 1 218 ? -12.709 -23.291 14.278 1.00 65.75 218 PRO A CA 1
ATOM 1754 C C . PRO A 1 218 ? -11.324 -22.802 13.832 1.00 65.75 218 PRO A C 1
ATOM 1756 O O . PRO A 1 218 ? -10.881 -23.115 12.729 1.00 65.75 218 PRO A O 1
ATOM 1759 N N . VAL A 1 219 ? -10.641 -22.056 14.705 1.00 54.50 219 VAL A N 1
ATOM 1760 C CA . VAL A 1 219 ? -9.207 -21.756 14.562 1.00 54.50 219 VAL A CA 1
ATOM 1761 C C . VAL A 1 219 ? -8.474 -23.096 14.650 1.00 54.50 219 VAL A C 1
ATOM 1763 O O . VAL A 1 219 ? -8.694 -23.829 15.617 1.00 54.50 219 VAL A O 1
ATOM 1766 N N . GLY A 1 220 ? -7.698 -23.462 13.626 1.00 44.19 220 GLY A N 1
ATOM 1767 C CA . GLY A 1 220 ? -7.042 -24.770 13.549 1.00 44.19 220 GLY A CA 1
ATOM 1768 C C . GLY A 1 220 ? -6.236 -25.088 14.813 1.00 44.19 220 GLY A C 1
ATOM 1769 O O . GLY A 1 220 ? -5.493 -24.245 15.311 1.00 44.19 220 GLY A O 1
ATOM 1770 N N . GLU A 1 221 ? -6.400 -26.297 15.360 1.00 25.44 221 GLU A N 1
ATOM 1771 C CA . GLU A 1 221 ? -5.491 -26.814 16.387 1.00 25.44 221 GLU A CA 1
ATOM 1772 C C . GLU A 1 221 ? -4.064 -26.888 15.812 1.00 25.44 221 GLU A C 1
ATOM 1774 O O . GLU A 1 221 ? -3.904 -27.300 14.660 1.00 25.44 221 GLU A O 1
ATOM 1779 N N . PRO A 1 222 ? -3.019 -26.545 16.590 1.00 30.16 222 PRO A N 1
ATOM 1780 C CA . PRO A 1 222 ? -1.644 -26.691 16.140 1.00 30.16 222 PRO A CA 1
ATOM 1781 C C . PRO A 1 222 ? -1.354 -28.174 15.900 1.00 30.16 222 PRO A C 1
ATOM 1783 O O . PRO A 1 222 ? -1.308 -28.978 16.836 1.00 30.16 222 PRO A O 1
ATOM 1786 N N . THR A 1 223 ? -1.150 -28.555 14.642 1.00 27.17 223 THR A N 1
ATOM 1787 C CA . THR A 1 223 ? -0.655 -29.888 14.302 1.00 27.17 223 THR A CA 1
ATOM 1788 C C . THR A 1 223 ? 0.771 -30.016 14.825 1.00 27.17 223 THR A C 1
ATOM 1790 O O . THR A 1 223 ? 1.704 -29.430 14.280 1.00 27.17 223 THR A O 1
ATOM 1793 N N . ALA A 1 224 ? 0.943 -30.756 15.921 1.00 25.55 224 ALA A N 1
ATOM 1794 C CA . ALA A 1 224 ? 2.256 -31.046 16.480 1.00 25.55 224 ALA A CA 1
ATOM 1795 C C . ALA A 1 224 ? 3.106 -31.888 15.501 1.00 25.55 224 ALA A C 1
ATOM 1797 O O . ALA A 1 224 ? 2.574 -32.786 14.840 1.00 25.55 224 ALA A O 1
ATOM 1798 N N . PRO A 1 225 ? 4.431 -31.667 15.444 1.00 33.09 225 PRO A N 1
ATOM 1799 C CA . PRO A 1 225 ? 5.325 -32.446 14.606 1.00 33.09 225 PRO A CA 1
ATOM 1800 C C . PRO A 1 225 ? 5.654 -33.790 15.268 1.00 33.09 225 PRO A C 1
ATOM 1802 O O . PRO A 1 225 ? 6.192 -33.843 16.374 1.00 33.09 225 PRO A O 1
ATOM 1805 N N . GLY A 1 226 ? 5.410 -34.885 14.546 1.00 26.88 226 GLY A N 1
ATOM 1806 C CA . GLY A 1 226 ? 6.150 -36.131 14.741 1.00 26.88 226 GLY A CA 1
ATOM 1807 C C . GLY A 1 226 ? 5.321 -37.397 14.940 1.00 26.88 226 GLY A C 1
ATOM 1808 O O . GLY A 1 226 ? 4.596 -37.563 15.915 1.00 26.88 226 GLY A O 1
ATOM 1809 N N . GLY A 1 227 ? 5.581 -38.365 14.064 1.00 23.97 227 GLY A N 1
ATOM 1810 C CA . GLY A 1 227 ? 5.263 -39.771 14.268 1.00 23.97 227 GLY A CA 1
ATOM 1811 C C . GLY A 1 227 ? 6.046 -40.642 13.293 1.00 23.97 227 GLY A C 1
ATOM 1812 O O . GLY A 1 227 ? 5.502 -41.082 12.291 1.00 23.97 227 GLY A O 1
ATOM 1813 N N . LYS A 1 228 ? 7.342 -40.854 13.566 1.00 30.02 228 LYS A N 1
ATOM 1814 C CA . LYS A 1 228 ? 8.182 -41.847 12.878 1.00 30.02 228 LYS A CA 1
ATOM 1815 C C . LYS A 1 228 ? 7.491 -43.216 12.909 1.00 30.02 228 LYS A C 1
ATOM 1817 O O . LYS A 1 228 ? 7.395 -43.809 13.980 1.00 30.02 228 LYS A O 1
ATOM 1822 N N . GLU A 1 229 ? 7.124 -43.761 11.755 1.00 25.77 229 GLU A N 1
ATOM 1823 C CA . GLU A 1 229 ? 6.922 -45.205 11.620 1.00 25.77 229 GLU A CA 1
ATOM 1824 C C . GLU A 1 229 ? 8.265 -45.865 11.294 1.00 25.77 229 GLU A C 1
ATOM 1826 O O . GLU A 1 229 ? 8.715 -45.950 10.153 1.00 25.77 229 GLU A O 1
ATOM 1831 N N . THR A 1 230 ? 8.940 -46.317 12.349 1.00 26.95 230 THR A N 1
ATOM 1832 C CA . THR A 1 230 ? 9.956 -47.363 12.259 1.00 26.95 230 THR A CA 1
ATOM 1833 C C . THR A 1 230 ? 9.265 -48.686 11.956 1.00 26.95 230 THR A C 1
ATOM 1835 O O . THR A 1 230 ? 8.436 -49.146 12.741 1.00 26.95 230 THR A O 1
ATOM 1838 N N . GLY A 1 231 ? 9.637 -49.323 10.848 1.00 25.48 231 GLY A N 1
ATOM 1839 C CA . GLY A 1 231 ? 9.281 -50.712 10.597 1.00 25.48 231 GLY A CA 1
ATOM 1840 C C . GLY A 1 231 ? 9.956 -51.650 11.601 1.00 25.48 231 GLY A C 1
ATOM 1841 O O . GLY A 1 231 ? 11.162 -51.566 11.813 1.00 25.48 231 GLY A O 1
ATOM 1842 N N . ALA A 1 232 ? 9.177 -52.561 12.182 1.00 24.69 232 ALA A N 1
ATOM 1843 C CA . ALA A 1 232 ? 9.623 -53.887 12.602 1.00 24.69 232 ALA A CA 1
ATOM 1844 C C . ALA A 1 232 ? 8.401 -54.797 12.827 1.00 24.69 232 ALA A C 1
ATOM 1846 O O . ALA A 1 232 ? 7.528 -54.507 13.635 1.00 24.69 232 ALA A O 1
ATOM 1847 N N . GLU A 1 233 ? 8.372 -55.862 12.028 1.00 25.50 233 GLU A N 1
ATOM 1848 C CA . GLU A 1 233 ? 7.802 -57.202 12.213 1.00 25.50 233 GLU A CA 1
ATOM 1849 C C . GLU A 1 233 ? 6.768 -57.495 13.322 1.00 25.50 233 GLU A C 1
ATOM 1851 O O . GLU A 1 233 ? 6.983 -57.271 14.508 1.00 25.50 233 GLU A O 1
ATOM 1856 N N . GLY A 1 234 ? 5.757 -58.285 12.930 1.00 24.48 234 GLY A N 1
ATOM 1857 C CA . GLY A 1 234 ? 5.418 -59.488 13.698 1.00 24.48 234 GLY A CA 1
ATOM 1858 C C . GLY A 1 234 ? 4.067 -59.512 14.418 1.00 24.48 234 GLY A C 1
ATOM 1859 O O . GLY A 1 234 ? 3.979 -59.248 15.604 1.00 24.48 234 GLY A O 1
ATOM 1860 N N . GLY A 1 235 ? 3.042 -60.003 13.716 1.00 23.00 235 GLY A N 1
ATOM 1861 C CA . GLY A 1 235 ? 2.224 -61.129 14.185 1.00 23.00 235 GLY A CA 1
ATOM 1862 C C . GLY A 1 235 ? 1.308 -61.003 15.423 1.00 23.00 235 GLY A C 1
ATOM 1863 O O . GLY A 1 235 ? 1.748 -60.995 16.562 1.00 23.00 235 GLY A O 1
ATOM 1864 N N . THR A 1 236 ? 0.032 -61.314 15.159 1.00 24.45 236 THR A N 1
ATOM 1865 C CA . THR A 1 236 ? -0.785 -62.298 15.915 1.00 24.45 236 THR A CA 1
ATOM 1866 C C . THR A 1 236 ? -1.691 -61.807 17.069 1.00 24.45 236 THR A C 1
ATOM 1868 O O . THR A 1 236 ? -1.300 -61.772 18.222 1.00 24.45 236 THR A O 1
ATOM 1871 N N . VAL A 1 237 ? -2.974 -61.596 16.721 1.00 25.69 237 VAL A N 1
ATOM 1872 C CA . VAL A 1 237 ? -4.215 -62.223 17.267 1.00 25.69 237 VAL A CA 1
ATOM 1873 C C . VAL A 1 237 ? -4.590 -62.132 18.774 1.00 25.69 237 VAL A C 1
ATOM 1875 O O . VAL A 1 237 ? -3.837 -62.536 19.649 1.00 25.69 237 VAL A O 1
ATOM 1878 N N . ARG A 1 238 ? -5.911 -61.879 18.980 1.00 24.30 238 ARG A N 1
ATOM 1879 C CA . ARG A 1 238 ? -6.808 -62.045 20.171 1.00 24.30 238 ARG A CA 1
ATOM 1880 C C . ARG A 1 238 ? -6.692 -60.951 21.245 1.00 24.30 238 ARG A C 1
ATOM 1882 O O . ARG A 1 238 ? -5.606 -60.653 21.692 1.00 24.30 238 ARG A O 1
ATOM 1889 N N . GLY A 1 239 ? -7.759 -60.362 21.788 1.00 24.08 239 GLY A N 1
ATOM 1890 C CA . GLY A 1 239 ? -9.207 -60.571 21.699 1.00 24.08 239 GLY A CA 1
ATOM 1891 C C . GLY A 1 239 ? -9.880 -60.044 22.984 1.00 24.08 239 GLY A C 1
ATOM 1892 O O . GLY A 1 239 ? -9.231 -60.010 24.021 1.00 24.08 239 GLY A O 1
ATOM 1893 N N . GLN A 1 240 ? -11.190 -59.751 22.906 1.00 25.84 240 GLN A N 1
ATOM 1894 C CA . GLN A 1 240 ? -12.131 -59.402 24.003 1.00 25.84 240 GLN A CA 1
ATOM 1895 C C . GLN A 1 240 ? -12.014 -57.962 24.553 1.00 25.84 240 GLN A C 1
ATOM 1897 O O . GLN A 1 240 ? -10.934 -57.518 24.893 1.00 25.84 240 GLN A O 1
ATOM 1902 N N . GLY A 1 241 ? -13.069 -57.160 24.718 1.00 24.48 241 GLY A N 1
ATOM 1903 C CA . GLY A 1 241 ? -14.506 -57.317 24.504 1.00 24.48 241 GLY A CA 1
ATOM 1904 C C . GLY A 1 241 ? -15.276 -56.228 25.279 1.00 24.48 241 GLY A C 1
ATOM 1905 O O . GLY A 1 241 ? -14.772 -55.749 26.287 1.00 24.48 241 GLY A O 1
ATOM 1906 N N . LEU A 1 242 ? -16.524 -55.956 24.847 1.00 24.66 242 LEU A N 1
ATOM 1907 C CA . LEU A 1 242 ? -17.659 -55.387 25.623 1.00 24.66 242 LEU A CA 1
ATOM 1908 C C . LEU A 1 242 ? -17.575 -53.874 25.955 1.00 24.66 242 LEU A C 1
ATOM 1910 O O . LEU A 1 242 ? -16.581 -53.423 26.490 1.00 24.66 242 LEU A O 1
ATOM 1914 N N . ARG A 1 243 ? -18.568 -52.994 25.742 1.00 24.84 243 ARG A N 1
ATOM 1915 C CA . ARG A 1 243 ? -20.028 -53.008 25.461 1.00 24.84 243 ARG A CA 1
ATOM 1916 C C . ARG A 1 243 ? -20.345 -51.661 24.765 1.00 24.84 243 ARG A C 1
ATOM 1918 O O . ARG A 1 243 ? -19.763 -50.660 25.148 1.00 24.84 243 ARG A O 1
ATOM 1925 N N . GLY A 1 244 ? -21.116 -51.599 23.673 1.00 24.80 244 GLY A N 1
ATOM 1926 C CA . GLY A 1 244 ? -22.588 -51.452 23.666 1.00 24.80 244 GLY A CA 1
ATOM 1927 C C . GLY A 1 244 ? -22.978 -49.964 23.776 1.00 24.80 244 GLY A C 1
ATOM 1928 O O . GLY A 1 244 ? -22.769 -49.388 24.829 1.00 24.80 244 GLY A O 1
ATOM 1929 N N . PHE A 1 245 ? -23.466 -49.280 22.734 1.00 24.39 245 PHE A N 1
ATOM 1930 C CA . PHE A 1 245 ? -24.860 -49.353 22.266 1.00 24.39 245 PHE A CA 1
ATOM 1931 C C . PHE A 1 245 ? -25.038 -48.801 20.820 1.00 24.39 245 PHE A C 1
ATOM 1933 O O . PHE A 1 245 ? -24.602 -47.697 20.526 1.00 24.39 245 PHE A O 1
ATOM 1940 N N . TRP A 1 246 ? -25.667 -49.622 19.956 1.00 22.47 246 TRP A N 1
ATOM 1941 C CA . TRP A 1 246 ? -26.614 -49.370 18.833 1.00 22.47 246 TRP A CA 1
ATOM 1942 C C . TRP A 1 246 ? -26.509 -48.059 18.011 1.00 22.47 246 TRP A C 1
ATOM 1944 O O . TRP A 1 246 ? -26.756 -46.991 18.550 1.00 22.47 246 TRP A O 1
ATOM 1954 N N . LYS A 1 247 ? -26.140 -48.027 16.707 1.00 22.72 247 LYS A N 1
ATOM 1955 C CA . LYS A 1 247 ? -26.710 -48.658 15.469 1.00 22.72 247 LYS A CA 1
ATOM 1956 C C . LYS A 1 247 ? -28.231 -48.462 15.339 1.00 22.72 247 LYS A C 1
ATOM 1958 O O . LYS A 1 247 ? -28.949 -48.695 16.295 1.00 22.72 247 LYS A O 1
ATOM 1963 N N . ALA A 1 248 ? -28.812 -48.117 14.190 1.00 26.39 248 ALA A N 1
ATOM 1964 C CA . ALA A 1 248 ? -28.527 -48.467 12.790 1.00 26.39 248 ALA A CA 1
ATOM 1965 C C . ALA A 1 248 ? -29.358 -47.504 11.891 1.00 26.39 248 ALA A C 1
ATOM 1967 O O . ALA A 1 248 ? -30.199 -46.796 12.429 1.00 26.39 248 ALA A O 1
ATOM 1968 N N . ALA A 1 249 ? -29.339 -47.426 10.559 1.00 26.91 249 ALA A N 1
ATOM 1969 C CA . ALA A 1 249 ? -28.757 -48.080 9.372 1.00 26.91 249 ALA A CA 1
ATOM 1970 C C . ALA A 1 249 ? -29.413 -47.307 8.179 1.00 26.91 249 ALA A C 1
ATOM 1972 O O . ALA A 1 249 ? -30.444 -46.680 8.394 1.00 26.91 249 ALA A O 1
ATOM 1973 N N . LYS A 1 250 ? -29.006 -47.268 6.905 1.00 23.55 250 LYS A N 1
ATOM 1974 C CA . LYS A 1 250 ? -28.417 -48.212 5.932 1.00 23.55 250 LYS A CA 1
ATOM 1975 C C . LYS A 1 250 ? -28.259 -47.371 4.632 1.00 23.55 250 LYS A C 1
ATOM 1977 O O . LYS A 1 250 ? -29.073 -46.479 4.428 1.00 23.55 250 LYS A O 1
ATOM 1982 N N . ILE A 1 251 ? -27.239 -47.558 3.790 1.00 24.06 251 ILE A N 1
ATOM 1983 C CA . ILE A 1 251 ? -27.259 -48.203 2.443 1.00 24.06 251 ILE A CA 1
ATOM 1984 C C . ILE A 1 251 ? -25.812 -47.973 1.912 1.00 24.06 251 ILE A C 1
ATOM 1986 O O . ILE A 1 251 ? -25.383 -46.827 1.895 1.00 24.06 251 ILE A O 1
ATOM 1990 N N . ALA A 1 252 ? -24.905 -48.965 1.833 1.00 23.12 252 ALA A N 1
ATOM 1991 C CA . ALA A 1 252 ? -24.648 -49.945 0.746 1.00 23.12 252 ALA A CA 1
ATOM 1992 C C . ALA A 1 252 ? -24.375 -49.290 -0.633 1.00 23.12 252 ALA A C 1
ATOM 1994 O O . ALA A 1 252 ? -25.178 -48.480 -1.057 1.00 23.12 252 ALA A O 1
ATOM 1995 N N . GLY A 1 253 ? -23.340 -49.580 -1.430 1.00 23.36 253 GLY A N 1
ATOM 1996 C CA . GLY A 1 253 ? -22.230 -50.543 -1.432 1.00 23.36 253 GLY A CA 1
ATOM 1997 C C . GLY A 1 253 ? -21.325 -50.243 -2.658 1.00 23.36 253 GLY A C 1
ATOM 1998 O O . GLY A 1 253 ? -21.808 -49.684 -3.631 1.00 23.36 253 GLY A O 1
ATOM 1999 N N . VAL A 1 254 ? -19.998 -50.420 -2.563 1.00 25.17 254 VAL A N 1
ATOM 2000 C CA . VAL A 1 254 ? -19.208 -51.544 -3.140 1.00 25.17 254 VAL A CA 1
ATOM 2001 C C . VAL A 1 254 ? -18.523 -51.220 -4.498 1.00 25.17 254 VAL A C 1
ATOM 2003 O O . VAL A 1 254 ? -19.156 -51.248 -5.541 1.00 25.17 254 VAL A O 1
ATOM 2006 N N . LEU A 1 255 ? -17.188 -51.044 -4.409 1.00 22.12 255 LEU A N 1
ATOM 2007 C CA . LEU A 1 255 ? -16.091 -51.641 -5.217 1.00 22.12 255 LEU A CA 1
ATOM 2008 C C . LEU A 1 255 ? -15.684 -51.123 -6.626 1.00 22.12 255 LEU A C 1
ATOM 2010 O O . LEU A 1 255 ? -16.423 -51.257 -7.591 1.00 22.12 255 LEU A O 1
ATOM 2014 N N . LEU A 1 256 ? -14.378 -50.798 -6.717 1.00 22.27 256 LEU A N 1
ATOM 2015 C CA . LEU A 1 256 ? -13.336 -51.394 -7.597 1.00 22.27 256 LEU A CA 1
ATOM 2016 C C . LEU A 1 256 ? -12.586 -50.462 -8.593 1.00 22.27 256 LEU A C 1
ATOM 2018 O O . LEU A 1 256 ? -13.035 -50.202 -9.698 1.00 22.27 256 LEU A O 1
ATOM 2022 N N . MET A 1 257 ? -11.393 -50.041 -8.143 1.00 22.89 257 MET A N 1
ATOM 2023 C CA . MET A 1 257 ? -10.054 -49.912 -8.774 1.00 22.89 257 MET A CA 1
ATOM 2024 C C . MET A 1 257 ? -9.830 -49.802 -10.311 1.00 22.89 257 MET A C 1
ATOM 2026 O O . MET A 1 257 ? -10.088 -50.745 -11.048 1.00 22.89 257 MET A O 1
ATOM 2030 N N . LEU A 1 258 ? -9.114 -48.713 -10.665 1.00 24.00 258 LEU A N 1
ATOM 2031 C CA . LEU A 1 258 ? -7.865 -48.561 -11.468 1.00 24.00 258 LEU A CA 1
ATOM 2032 C C . LEU A 1 258 ? -7.760 -49.052 -12.939 1.00 24.00 258 LEU A C 1
ATOM 2034 O O . LEU A 1 258 ? -7.793 -50.249 -13.198 1.00 24.00 258 LEU A O 1
ATOM 2038 N N . VAL A 1 259 ? -7.443 -48.133 -13.877 1.00 22.27 259 VAL A N 1
ATOM 2039 C CA . VAL A 1 259 ? -6.106 -47.853 -14.500 1.00 22.27 259 VAL A CA 1
ATOM 2040 C C . VAL A 1 259 ? -6.264 -46.995 -15.793 1.00 22.27 259 VAL A C 1
ATOM 2042 O O . VAL A 1 259 ? -6.984 -47.386 -16.701 1.00 22.27 259 VAL A O 1
ATOM 2045 N N . LEU A 1 260 ? -5.556 -45.848 -15.831 1.00 22.28 260 LEU A N 1
ATOM 2046 C CA . LEU A 1 260 ? -4.981 -45.026 -16.939 1.00 22.28 260 LEU A CA 1
ATOM 2047 C C . LEU A 1 260 ? -5.501 -45.100 -18.405 1.00 22.28 260 LEU A C 1
ATOM 2049 O O . LEU A 1 260 ? -5.403 -46.148 -19.033 1.00 22.28 260 LEU A O 1
ATOM 2053 N N . ALA A 1 261 ? -5.819 -43.932 -19.010 1.00 22.16 261 ALA A N 1
ATOM 2054 C CA . ALA A 1 261 ? -4.987 -43.208 -20.016 1.00 22.16 261 ALA A CA 1
ATOM 2055 C C . ALA A 1 261 ? -5.772 -42.219 -20.941 1.00 22.16 261 ALA A C 1
ATOM 2057 O O . ALA A 1 261 ? -6.618 -42.638 -21.719 1.00 22.16 261 ALA A O 1
ATOM 2058 N N . ALA A 1 262 ? -5.391 -40.931 -20.865 1.00 23.02 262 ALA A N 1
ATOM 2059 C CA . ALA A 1 262 ? -5.086 -39.928 -21.915 1.00 23.02 262 ALA A CA 1
ATOM 2060 C C . ALA A 1 262 ? -6.067 -39.446 -23.039 1.00 23.02 262 ALA A C 1
ATOM 2062 O O . ALA A 1 262 ? -6.671 -40.226 -23.767 1.00 23.02 262 ALA A O 1
ATOM 2063 N N . VAL A 1 263 ? -5.960 -38.116 -23.272 1.00 22.97 263 VAL A N 1
ATOM 2064 C CA . VAL A 1 263 ? -6.175 -37.274 -24.487 1.00 22.97 263 VAL A CA 1
ATOM 2065 C C . VAL A 1 263 ? -7.575 -36.688 -24.769 1.00 22.97 263 VAL A C 1
ATOM 2067 O O . VAL A 1 263 ? -8.495 -37.430 -25.089 1.00 22.97 263 VAL A O 1
ATOM 2070 N N . ILE A 1 264 ? -7.684 -35.339 -24.766 1.00 24.42 264 ILE A N 1
ATOM 2071 C CA . ILE A 1 264 ? -8.198 -34.463 -25.858 1.00 24.42 264 ILE A CA 1
ATOM 2072 C C . ILE A 1 264 ? -7.845 -32.976 -25.583 1.00 24.42 264 ILE A C 1
ATOM 2074 O O . ILE A 1 264 ? -7.859 -32.516 -24.447 1.00 24.42 264 ILE A O 1
ATOM 2078 N N . ILE A 1 265 ? -7.513 -32.281 -26.677 1.00 24.80 265 ILE A N 1
ATOM 2079 C CA . ILE A 1 265 ? -7.035 -30.900 -26.879 1.00 24.80 265 ILE A CA 1
ATOM 2080 C C . ILE A 1 265 ? -8.179 -29.857 -26.923 1.00 24.80 265 ILE A C 1
ATOM 2082 O O . ILE A 1 265 ? -9.192 -30.124 -27.565 1.00 24.80 265 ILE A O 1
ATOM 2086 N N . GLY A 1 266 ? -7.904 -28.653 -26.380 1.00 22.70 266 GLY A N 1
ATOM 2087 C CA . GLY A 1 266 ? -8.344 -27.306 -26.838 1.00 22.70 266 GLY A CA 1
ATOM 2088 C C . GLY A 1 266 ? -9.746 -26.819 -26.420 1.00 22.70 266 GLY A C 1
ATOM 2089 O O . GLY A 1 266 ? -10.707 -27.564 -26.536 1.00 22.70 266 GLY A O 1
ATOM 2090 N N . GLY A 1 267 ? -9.996 -25.577 -25.983 1.00 23.56 267 GLY A N 1
ATOM 2091 C CA . GLY A 1 267 ? -9.199 -24.354 -25.792 1.00 23.56 267 GLY A CA 1
ATOM 2092 C C . GLY A 1 267 ? -10.141 -23.127 -25.629 1.00 23.56 267 GLY A C 1
ATOM 2093 O O . GLY A 1 267 ? -11.243 -23.163 -26.173 1.00 23.56 267 GLY A O 1
ATOM 2094 N N . PHE A 1 268 ? -9.663 -22.069 -24.936 1.00 23.72 268 PHE A N 1
ATOM 2095 C CA . PHE A 1 268 ? -10.201 -20.688 -24.740 1.00 23.72 268 PHE A CA 1
ATOM 2096 C C . PHE A 1 268 ? -11.407 -20.482 -23.776 1.00 23.72 268 PHE A C 1
ATOM 2098 O O . PHE A 1 268 ? -12.401 -21.186 -23.895 1.00 23.72 268 PHE A O 1
ATOM 2105 N N . PHE A 1 269 ? -11.454 -19.533 -22.813 1.00 24.06 269 PHE A N 1
ATOM 2106 C CA . PHE A 1 269 ? -10.750 -18.247 -22.588 1.00 24.06 269 PHE A CA 1
ATOM 2107 C C . PHE A 1 269 ? -10.748 -17.826 -21.080 1.00 24.06 269 PHE A C 1
ATOM 2109 O O . PHE A 1 269 ? -11.789 -17.926 -20.436 1.00 24.06 269 PHE A O 1
ATOM 2116 N N . LYS A 1 270 ? -9.601 -17.267 -20.629 1.00 23.98 270 LYS A N 1
ATOM 2117 C CA . LYS A 1 270 ? -9.311 -16.188 -19.634 1.00 23.98 270 LYS A CA 1
ATOM 2118 C C . LYS A 1 270 ? -9.783 -16.266 -18.164 1.00 23.98 270 LYS A C 1
ATOM 2120 O O . LYS A 1 270 ? -10.960 -16.079 -17.872 1.00 23.98 270 LYS A O 1
ATOM 2125 N N . GLY A 1 271 ? -8.804 -16.352 -17.255 1.00 23.56 271 GLY A N 1
ATOM 2126 C CA . GLY A 1 271 ? -8.874 -15.907 -15.860 1.00 23.56 271 GLY A CA 1
ATOM 2127 C C . GLY A 1 271 ? -7.668 -15.013 -15.540 1.00 23.56 271 GLY A C 1
ATOM 2128 O O . GLY A 1 271 ? -6.562 -15.347 -15.956 1.00 23.56 271 GLY A O 1
ATOM 2129 N N . ASN A 1 272 ? -7.922 -13.892 -14.859 1.00 25.11 272 ASN A N 1
ATOM 2130 C CA . ASN A 1 272 ? -6.927 -13.072 -14.161 1.00 25.11 272 ASN A CA 1
ATOM 2131 C C . ASN A 1 272 ? -6.794 -13.638 -12.739 1.00 25.11 272 ASN A C 1
ATOM 2133 O O . ASN A 1 272 ? -7.815 -13.976 -12.132 1.00 25.11 272 ASN A O 1
ATOM 2137 N N . GLY A 1 273 ? -5.567 -13.779 -12.242 1.00 25.75 273 GLY A N 1
ATOM 2138 C CA . GLY A 1 273 ? -5.257 -14.401 -10.956 1.00 25.75 273 GLY A CA 1
ATOM 2139 C C . GLY A 1 273 ? -4.684 -13.402 -9.955 1.00 25.75 273 GLY A C 1
ATOM 2140 O O . GLY A 1 273 ? -3.723 -12.706 -10.258 1.00 25.75 273 GLY A O 1
ATOM 2141 N N . ALA A 1 274 ? -5.267 -13.382 -8.756 1.00 27.28 274 ALA A N 1
ATOM 2142 C CA . ALA A 1 274 ? -4.719 -12.785 -7.539 1.00 27.28 274 ALA A CA 1
ATOM 2143 C C . ALA A 1 274 ? -4.175 -13.904 -6.603 1.00 27.28 274 ALA A C 1
ATOM 2145 O O . ALA A 1 274 ? -4.516 -15.074 -6.804 1.00 27.28 274 ALA A O 1
ATOM 2146 N N . PRO A 1 275 ? -3.310 -13.579 -5.618 1.00 28.72 275 PRO A N 1
ATOM 2147 C CA . PRO A 1 275 ? -2.230 -14.452 -5.149 1.00 28.72 275 PRO A CA 1
ATOM 2148 C C . PRO A 1 275 ? -2.544 -15.274 -3.884 1.00 28.72 275 PRO A C 1
ATOM 2150 O O . PRO A 1 275 ? -3.285 -14.857 -2.995 1.00 28.72 275 PRO A O 1
ATOM 2153 N N . ASP A 1 276 ? -1.899 -16.439 -3.793 1.00 29.41 276 ASP A N 1
ATOM 2154 C CA . ASP A 1 276 ? -2.077 -17.470 -2.765 1.00 29.41 276 ASP A CA 1
ATOM 2155 C C . ASP A 1 276 ? -1.044 -17.350 -1.621 1.00 29.41 276 ASP A C 1
ATOM 2157 O O . ASP A 1 276 ? 0.093 -16.926 -1.827 1.00 29.41 276 ASP A O 1
ATOM 2161 N N . SER A 1 277 ? -1.412 -17.772 -0.404 1.00 30.50 277 SER A N 1
ATOM 2162 C CA . SER A 1 277 ? -0.517 -17.812 0.767 1.00 30.50 277 SER A CA 1
ATOM 2163 C C . SER A 1 277 ? -0.606 -19.148 1.512 1.00 30.50 277 SER A C 1
ATOM 2165 O O . SER A 1 277 ? -1.671 -19.484 2.036 1.00 30.50 277 SER A O 1
ATOM 2167 N N . GLY A 1 278 ? 0.529 -19.840 1.651 1.00 31.58 278 GLY A N 1
ATOM 2168 C CA . GLY A 1 278 ? 0.787 -20.809 2.727 1.00 31.58 278 GLY A CA 1
ATOM 2169 C C . GLY A 1 278 ? 0.444 -22.283 2.480 1.00 31.58 278 GLY A C 1
ATOM 2170 O O . GLY A 1 278 ? 0.450 -23.067 3.428 1.00 31.58 278 GLY A O 1
ATOM 2171 N N . GLY A 1 279 ? 0.173 -22.701 1.241 1.00 24.77 279 GLY A N 1
ATOM 2172 C CA . GLY A 1 279 ? 0.426 -24.095 0.860 1.00 24.77 279 GLY A CA 1
ATOM 2173 C C . GLY A 1 279 ? 1.935 -24.343 0.806 1.00 24.77 279 GLY A C 1
ATOM 2174 O O . GLY A 1 279 ? 2.703 -23.385 0.741 1.00 24.77 279 GLY A O 1
ATOM 2175 N N . ALA A 1 280 ? 2.380 -25.606 0.766 1.00 27.33 280 ALA A N 1
ATOM 2176 C CA . ALA A 1 280 ? 3.656 -25.885 0.104 1.00 27.33 280 ALA A CA 1
ATOM 2177 C C . ALA A 1 280 ? 3.645 -25.070 -1.189 1.00 27.33 280 ALA A C 1
ATOM 2179 O O . ALA A 1 280 ? 2.661 -25.188 -1.927 1.00 27.33 280 ALA A O 1
ATOM 2180 N N . HIS A 1 281 ? 4.629 -24.189 -1.384 1.00 34.47 281 HIS A N 1
ATOM 2181 C CA . HIS A 1 281 ? 4.682 -23.375 -2.584 1.00 34.47 281 HIS A CA 1
ATOM 2182 C C . HIS A 1 281 ? 4.729 -24.376 -3.733 1.00 34.47 281 HIS A C 1
ATOM 2184 O O . HIS A 1 281 ? 5.735 -25.042 -3.979 1.00 34.47 281 HIS A O 1
ATOM 2190 N N . VAL A 1 282 ? 3.586 -24.580 -4.383 1.00 32.03 282 VAL A N 1
ATOM 2191 C CA . VAL A 1 282 ? 3.586 -25.164 -5.703 1.00 32.03 282 VAL A CA 1
ATOM 2192 C C . VAL A 1 282 ? 4.260 -24.059 -6.481 1.00 32.03 282 VAL A C 1
ATOM 2194 O O . VAL A 1 282 ? 3.692 -22.975 -6.635 1.00 32.03 282 VAL A O 1
ATOM 2197 N N . LEU A 1 283 ? 5.534 -24.285 -6.824 1.00 33.56 283 LEU A N 1
ATOM 2198 C CA . LEU A 1 283 ? 6.203 -23.499 -7.846 1.00 33.56 283 LEU A CA 1
ATOM 2199 C C . LEU A 1 283 ? 5.155 -23.298 -8.940 1.00 33.56 283 LEU A C 1
ATOM 2201 O O . LEU A 1 283 ? 4.511 -24.292 -9.307 1.00 33.56 283 LEU A O 1
ATOM 2205 N N . PRO A 1 284 ? 4.910 -22.060 -9.393 1.00 33.25 284 PRO A N 1
ATOM 2206 C CA . PRO A 1 284 ? 3.972 -21.857 -10.480 1.00 33.25 284 PRO A CA 1
ATOM 2207 C C . PRO A 1 284 ? 4.299 -22.806 -11.640 1.00 33.25 284 PRO A C 1
ATOM 2209 O O . PRO A 1 284 ? 5.396 -23.370 -11.694 1.00 33.25 284 PRO A O 1
ATOM 2212 N N . GLU A 1 285 ? 3.381 -23.007 -12.583 1.00 35.81 285 GLU A N 1
ATOM 2213 C CA . GLU A 1 285 ? 3.771 -23.620 -13.856 1.00 35.81 285 GLU A CA 1
ATOM 2214 C C . GLU A 1 285 ? 4.758 -22.665 -14.547 1.00 35.81 285 GLU A C 1
ATOM 2216 O O . GLU A 1 285 ? 4.393 -21.795 -15.323 1.00 35.81 285 GLU A O 1
ATOM 2221 N N . ILE A 1 286 ? 6.032 -22.774 -14.166 1.00 39.28 286 ILE A N 1
ATOM 2222 C CA . ILE A 1 286 ? 7.129 -21.969 -14.666 1.00 39.28 286 ILE A CA 1
ATOM 2223 C C . ILE A 1 286 ? 7.398 -22.495 -16.073 1.00 39.28 286 ILE A C 1
ATOM 2225 O O . ILE A 1 286 ? 8.020 -23.546 -16.248 1.00 39.28 286 ILE A O 1
ATOM 2229 N N . GLU A 1 287 ? 6.907 -21.786 -17.086 1.00 41.88 287 GLU A N 1
ATOM 2230 C CA . GLU A 1 287 ? 7.387 -21.957 -18.455 1.00 41.88 287 GLU A CA 1
ATOM 2231 C C . GLU A 1 287 ? 8.808 -21.379 -18.538 1.00 41.88 287 GLU A C 1
ATOM 2233 O O . GLU A 1 287 ? 9.020 -20.203 -18.812 1.00 41.88 287 GLU A O 1
ATOM 2238 N N . GLY A 1 288 ? 9.803 -22.206 -18.214 1.00 51.25 288 GLY A N 1
ATOM 2239 C CA . GLY A 1 288 ? 11.217 -21.834 -18.272 1.00 51.25 288 GLY A CA 1
ATOM 2240 C C . GLY A 1 288 ? 12.104 -22.804 -17.499 1.00 51.25 288 GLY A C 1
ATOM 2241 O O . GLY A 1 288 ? 11.671 -23.447 -16.540 1.00 51.25 288 GLY A O 1
ATOM 2242 N N . GLN A 1 289 ? 13.364 -22.951 -17.910 1.00 69.62 289 GLN A N 1
ATOM 2243 C CA . GLN A 1 289 ? 14.290 -23.822 -17.196 1.00 69.62 289 GLN A CA 1
ATOM 2244 C C . GLN A 1 289 ? 14.706 -23.192 -15.853 1.00 69.62 289 GLN A C 1
ATOM 2246 O O . GLN A 1 289 ? 15.384 -22.168 -15.819 1.00 69.62 289 GLN A O 1
ATOM 2251 N N . ILE A 1 290 ? 14.368 -23.834 -14.729 1.00 74.50 290 ILE A N 1
ATOM 2252 C CA . ILE A 1 290 ? 14.918 -23.468 -13.413 1.00 74.50 290 ILE A CA 1
ATOM 2253 C C . ILE A 1 290 ? 16.378 -23.934 -13.347 1.00 74.50 290 ILE A C 1
ATOM 2255 O O . ILE A 1 290 ? 16.671 -25.126 -13.471 1.00 74.50 290 ILE A O 1
ATOM 2259 N N . TYR A 1 291 ? 17.299 -22.995 -13.144 1.00 79.44 291 TYR A N 1
ATOM 2260 C CA . TYR A 1 291 ? 18.725 -23.269 -12.973 1.00 79.44 291 TYR A CA 1
ATOM 2261 C C . TYR A 1 291 ? 19.092 -23.565 -11.518 1.00 79.44 291 TYR A C 1
ATOM 2263 O O . TYR A 1 291 ? 20.015 -24.346 -11.274 1.00 79.44 291 TYR A O 1
ATOM 2271 N N . PHE A 1 292 ? 18.397 -22.945 -10.562 1.00 82.12 292 PHE A N 1
ATOM 2272 C CA . PHE A 1 292 ? 18.617 -23.129 -9.131 1.00 82.12 292 PHE A CA 1
ATOM 2273 C C . PHE A 1 292 ? 17.374 -22.725 -8.324 1.00 82.12 292 PHE A C 1
ATOM 2275 O O . PHE A 1 292 ? 16.691 -21.772 -8.690 1.00 82.12 292 PHE A O 1
ATOM 2282 N N . PHE A 1 293 ? 17.095 -23.435 -7.233 1.00 81.81 293 PHE A N 1
ATOM 2283 C CA . PHE A 1 293 ? 16.032 -23.109 -6.284 1.00 81.81 293 PHE A CA 1
ATOM 2284 C C . PHE A 1 293 ? 16.443 -23.569 -4.887 1.00 81.81 293 PHE A C 1
ATOM 2286 O O . PHE A 1 293 ? 16.918 -24.700 -4.752 1.00 81.81 293 PHE A O 1
ATOM 2293 N N . ASP A 1 294 ? 16.236 -22.718 -3.887 1.00 78.00 294 ASP A N 1
ATOM 2294 C CA . ASP A 1 294 ? 16.407 -23.063 -2.479 1.00 78.00 294 ASP A CA 1
ATOM 2295 C C . ASP A 1 294 ? 15.497 -22.195 -1.592 1.00 78.00 294 ASP A C 1
ATOM 2297 O O . ASP A 1 294 ? 15.640 -20.972 -1.558 1.00 78.00 294 ASP A O 1
ATOM 2301 N N . ASP A 1 295 ? 14.557 -22.835 -0.895 1.00 77.00 295 ASP A N 1
ATOM 2302 C CA . ASP A 1 295 ? 13.698 -22.235 0.136 1.00 77.00 295 ASP A CA 1
ATOM 2303 C C . ASP A 1 295 ? 14.256 -22.449 1.554 1.00 77.00 295 ASP A C 1
ATOM 2305 O O . ASP A 1 295 ? 13.623 -22.078 2.534 1.00 77.00 295 ASP A O 1
ATOM 2309 N N . PHE A 1 296 ? 15.424 -23.092 1.682 1.00 82.56 296 PHE A N 1
ATOM 2310 C CA . PHE A 1 296 ? 16.119 -23.421 2.929 1.00 82.56 296 PHE A CA 1
ATOM 2311 C C . PHE A 1 296 ? 15.313 -24.248 3.947 1.00 82.56 296 PHE A C 1
ATOM 2313 O O . PHE A 1 296 ? 15.804 -24.529 5.052 1.00 82.56 296 PHE A O 1
ATOM 2320 N N . GLU A 1 297 ? 14.106 -24.710 3.602 1.00 78.94 297 GLU A N 1
ATOM 2321 C CA . GLU A 1 297 ? 13.200 -25.421 4.508 1.00 78.94 297 GLU A CA 1
ATOM 2322 C C . GLU A 1 297 ? 13.701 -26.832 4.849 1.00 78.94 297 GLU A C 1
ATOM 2324 O O . GLU A 1 297 ? 13.365 -27.405 5.898 1.00 78.94 297 GLU A O 1
ATOM 2329 N N . ASP A 1 298 ? 14.611 -27.388 4.047 1.00 74.06 298 ASP A N 1
ATOM 2330 C CA . ASP A 1 298 ? 15.337 -28.615 4.380 1.00 74.06 298 ASP A CA 1
ATOM 2331 C C . ASP A 1 298 ? 16.368 -28.410 5.511 1.00 74.06 298 ASP A C 1
ATOM 2333 O O . ASP A 1 298 ? 16.625 -29.322 6.307 1.00 74.06 298 ASP A O 1
ATOM 2337 N N . GLY A 1 299 ? 16.794 -27.169 5.749 1.00 80.25 299 GLY A N 1
ATOM 2338 C CA . GLY A 1 299 ? 17.713 -26.778 6.810 1.00 80.25 299 GLY A CA 1
ATOM 2339 C C . GLY A 1 299 ? 19.185 -26.974 6.482 1.00 80.25 299 GLY A C 1
ATOM 2340 O O . GLY A 1 299 ? 19.989 -27.011 7.420 1.00 80.25 299 GLY A O 1
ATOM 2341 N N . ASP A 1 300 ? 19.543 -27.134 5.210 1.00 82.38 300 ASP A N 1
ATOM 2342 C CA . ASP A 1 300 ? 20.933 -27.221 4.783 1.00 82.38 300 ASP A CA 1
ATOM 2343 C C . ASP A 1 300 ? 21.283 -26.202 3.680 1.00 82.38 300 ASP A C 1
ATOM 2345 O O . ASP A 1 300 ? 20.490 -25.338 3.338 1.00 82.38 300 ASP A O 1
ATOM 2349 N N . LEU A 1 301 ? 22.552 -26.181 3.258 1.00 82.62 301 LEU A N 1
ATOM 2350 C CA . LEU A 1 301 ? 23.065 -25.277 2.214 1.00 82.62 301 LEU A CA 1
ATOM 2351 C C . LEU A 1 301 ? 23.526 -26.081 0.992 1.00 82.62 301 LEU A C 1
ATOM 2353 O O . LEU A 1 301 ? 24.510 -25.745 0.327 1.00 82.62 301 LEU A O 1
ATOM 2357 N N . LYS A 1 302 ? 22.904 -27.231 0.734 1.00 78.94 302 LYS A N 1
ATOM 2358 C CA . LYS A 1 302 ? 23.316 -28.118 -0.347 1.00 78.94 302 LYS A CA 1
ATOM 2359 C C . LYS A 1 302 ? 22.983 -27.490 -1.697 1.00 78.94 302 LYS A C 1
ATOM 2361 O O . LYS A 1 302 ? 21.834 -27.281 -2.041 1.00 78.94 302 LYS A O 1
ATOM 2366 N N . GLY A 1 303 ? 24.013 -27.299 -2.516 1.00 77.06 303 GLY A N 1
ATOM 2367 C CA . GLY A 1 303 ? 23.889 -26.602 -3.801 1.00 77.06 303 GLY A CA 1
ATOM 2368 C C . GLY A 1 303 ? 24.494 -25.202 -3.774 1.00 77.06 303 GLY A C 1
ATOM 2369 O O . GLY A 1 303 ? 24.723 -24.637 -4.842 1.00 77.06 303 GLY A O 1
ATOM 2370 N N . TRP A 1 304 ? 24.849 -24.710 -2.584 1.00 84.50 304 TRP A N 1
ATOM 2371 C CA . TRP A 1 304 ? 25.647 -23.508 -2.402 1.00 84.50 304 TRP A CA 1
ATOM 2372 C C . TRP A 1 304 ? 27.131 -23.846 -2.256 1.00 84.50 304 TRP A C 1
ATOM 2374 O O . TRP A 1 304 ? 27.541 -24.620 -1.387 1.00 84.50 304 TRP A O 1
ATOM 2384 N N . ASP A 1 305 ? 27.949 -23.222 -3.095 1.00 79.94 305 ASP A N 1
ATOM 2385 C CA . ASP A 1 305 ? 29.390 -23.160 -2.919 1.00 79.94 305 ASP A CA 1
ATOM 2386 C C . ASP A 1 305 ? 29.710 -22.007 -1.960 1.00 79.94 305 ASP A C 1
ATOM 2388 O O . ASP A 1 305 ? 29.462 -20.837 -2.251 1.00 79.94 305 ASP A O 1
ATOM 2392 N N . ILE A 1 306 ? 30.260 -22.357 -0.799 1.00 70.12 306 ILE A N 1
ATOM 2393 C CA . ILE A 1 306 ? 30.676 -21.403 0.231 1.00 70.12 306 ILE A CA 1
ATOM 2394 C C . ILE A 1 306 ? 32.115 -20.988 -0.071 1.00 70.12 306 ILE A C 1
ATOM 2396 O O . ILE A 1 306 ? 32.987 -21.848 -0.229 1.00 70.12 306 ILE A O 1
ATOM 2400 N N . CYS A 1 307 ? 32.398 -19.690 -0.127 1.00 65.12 307 CYS A N 1
ATOM 2401 C CA . CYS A 1 307 ? 33.777 -19.228 -0.247 1.00 65.12 307 CYS A CA 1
ATOM 2402 C C . CYS A 1 307 ? 34.579 -19.614 1.020 1.00 65.12 307 CYS A C 1
ATOM 2404 O O . CYS A 1 307 ? 34.304 -19.176 2.136 1.00 65.12 307 CYS A O 1
ATOM 2406 N N . PHE A 1 308 ? 35.570 -20.498 0.856 1.00 46.34 308 PHE A N 1
ATOM 2407 C CA . PHE A 1 308 ? 36.336 -21.077 1.970 1.00 46.34 308 PHE A CA 1
ATOM 2408 C C . PHE A 1 308 ? 37.445 -20.155 2.509 1.00 46.34 308 PHE A C 1
ATOM 2410 O O . PHE A 1 308 ? 37.884 -20.353 3.643 1.00 46.34 308 PHE A O 1
ATOM 2417 N N . ASP A 1 309 ? 37.869 -19.153 1.729 1.00 51.53 309 ASP A N 1
ATOM 2418 C CA . ASP A 1 309 ? 39.046 -18.315 2.011 1.00 51.53 309 ASP A CA 1
ATOM 2419 C C . ASP A 1 309 ? 38.713 -16.878 2.470 1.00 51.53 309 ASP A C 1
ATOM 2421 O O . ASP A 1 309 ? 39.620 -16.127 2.823 1.00 51.53 309 ASP A O 1
ATOM 2425 N N . CYS A 1 310 ? 37.436 -16.483 2.524 1.00 56.19 310 CYS A N 1
ATOM 2426 C CA . CYS A 1 310 ? 37.011 -15.105 2.832 1.00 56.19 310 CYS A CA 1
ATOM 2427 C C . CYS A 1 310 ? 36.835 -14.793 4.336 1.00 56.19 310 CYS A C 1
ATOM 2429 O O . CYS A 1 310 ? 36.372 -13.720 4.698 1.00 56.19 310 CYS A O 1
ATOM 2431 N N . GLY A 1 311 ? 37.257 -15.683 5.243 1.00 46.38 311 GLY A N 1
ATOM 2432 C CA . GLY A 1 311 ? 37.495 -15.357 6.662 1.00 46.38 311 GLY A CA 1
ATOM 2433 C C . GLY A 1 311 ? 36.284 -14.981 7.541 1.00 46.38 311 GLY A C 1
ATOM 2434 O O . GLY A 1 311 ? 36.477 -14.839 8.751 1.00 46.38 311 GLY A O 1
ATOM 2435 N N . GLY A 1 312 ? 35.076 -14.844 6.985 1.00 53.22 312 GLY A N 1
ATOM 2436 C CA . GLY A 1 312 ? 33.840 -14.494 7.699 1.00 53.22 312 GLY A CA 1
ATOM 2437 C C . GLY A 1 312 ? 32.987 -15.687 8.161 1.00 53.22 312 GLY A C 1
ATOM 2438 O O . GLY A 1 312 ? 33.406 -16.847 8.069 1.00 53.22 312 GLY A O 1
ATOM 2439 N N . ASP A 1 313 ? 31.803 -15.402 8.728 1.00 59.25 313 ASP A N 1
ATOM 2440 C CA . ASP A 1 313 ? 30.803 -16.434 9.059 1.00 59.25 313 ASP A CA 1
ATOM 2441 C C . ASP A 1 313 ? 30.387 -17.179 7.772 1.00 59.25 313 ASP A C 1
ATOM 2443 O O . ASP A 1 313 ? 30.547 -16.682 6.659 1.00 59.25 313 ASP A O 1
ATOM 2447 N N . LYS A 1 314 ? 29.931 -18.425 7.892 1.00 61.59 314 LYS A N 1
ATOM 2448 C CA . LYS A 1 314 ? 29.794 -19.348 6.744 1.00 61.59 314 LYS A CA 1
ATOM 2449 C C . LYS A 1 314 ? 28.405 -19.349 6.109 1.00 61.59 314 LYS A C 1
ATOM 2451 O O . LYS A 1 314 ? 28.079 -20.267 5.360 1.00 61.59 314 LYS A O 1
ATOM 2456 N N . GLY A 1 315 ? 27.572 -18.376 6.462 1.00 70.75 315 GLY A N 1
ATOM 2457 C CA . GLY A 1 315 ? 26.128 -18.505 6.373 1.00 70.75 315 GLY A CA 1
ATOM 2458 C C . GLY A 1 315 ? 25.634 -19.616 7.306 1.00 70.75 315 GLY A C 1
ATOM 2459 O O . GLY A 1 315 ? 26.268 -20.653 7.507 1.00 70.75 315 GLY A O 1
ATOM 2460 N N . SER A 1 316 ? 24.483 -19.421 7.932 1.00 80.12 316 SER A N 1
ATOM 2461 C CA . SER A 1 316 ? 23.849 -20.485 8.711 1.00 80.12 316 SER A CA 1
ATOM 2462 C C . SER A 1 316 ? 22.361 -20.477 8.456 1.00 80.12 316 SER A C 1
ATOM 2464 O O . SER A 1 316 ? 21.737 -19.420 8.539 1.00 80.12 316 SER A O 1
ATOM 2466 N N . VAL A 1 317 ? 21.796 -21.649 8.170 1.00 80.94 317 VAL A N 1
ATOM 2467 C CA . VAL A 1 317 ? 20.344 -21.784 8.139 1.00 80.94 317 VAL A CA 1
ATOM 2468 C C . VAL A 1 317 ? 19.837 -21.685 9.572 1.00 80.94 317 VAL A C 1
ATOM 2470 O O . VAL A 1 317 ? 20.261 -22.432 10.460 1.00 80.94 317 VAL A O 1
ATOM 2473 N N . VAL A 1 318 ? 18.975 -20.708 9.817 1.00 85.75 318 VAL A N 1
ATOM 2474 C CA . VAL A 1 318 ? 18.391 -20.419 11.125 1.00 85.75 318 VAL A CA 1
ATOM 2475 C C . VAL A 1 318 ? 16.879 -20.403 11.013 1.00 85.75 318 VAL A C 1
ATOM 2477 O O . VAL A 1 318 ? 16.329 -20.009 9.994 1.00 85.75 318 VAL A O 1
ATOM 2480 N N . SER A 1 319 ? 16.199 -20.814 12.080 1.00 83.19 319 SER A N 1
ATOM 2481 C CA . SER A 1 319 ? 14.749 -20.664 12.155 1.00 83.19 319 SER A CA 1
ATOM 2482 C C . SER A 1 319 ? 14.385 -19.246 12.576 1.00 83.19 319 SER A C 1
ATOM 2484 O O . SER A 1 319 ? 14.860 -18.761 13.608 1.00 83.19 319 SER A O 1
ATOM 2486 N N . GLU A 1 320 ? 13.511 -18.613 11.808 1.00 68.88 320 GLU A N 1
ATOM 2487 C CA . GLU A 1 320 ? 12.970 -17.289 12.071 1.00 68.88 320 GLU A CA 1
ATOM 2488 C C . GLU A 1 320 ? 11.475 -17.275 11.747 1.00 68.88 320 GLU A C 1
ATOM 2490 O O . GLU A 1 320 ? 11.065 -17.696 10.674 1.00 68.88 320 GLU A O 1
ATOM 2495 N N . ASP A 1 321 ? 10.650 -16.863 12.713 1.00 66.94 321 ASP A N 1
ATOM 2496 C CA . ASP A 1 321 ? 9.185 -16.778 12.583 1.00 66.94 321 ASP A CA 1
ATOM 2497 C C . ASP A 1 321 ? 8.479 -18.044 12.044 1.00 66.94 321 ASP A C 1
ATOM 2499 O O . ASP A 1 321 ? 7.349 -17.986 11.573 1.00 66.94 321 ASP A O 1
ATOM 2503 N N . GLY A 1 322 ? 9.113 -19.213 12.185 1.00 61.25 322 GLY A N 1
ATOM 2504 C CA . GLY A 1 322 ? 8.573 -20.501 11.738 1.00 61.25 322 GLY A CA 1
ATOM 2505 C C . GLY A 1 322 ? 9.090 -20.987 10.381 1.00 61.25 322 GLY A C 1
ATOM 2506 O O . GLY A 1 322 ? 8.881 -22.162 10.096 1.00 61.25 322 GLY A O 1
ATOM 2507 N N . SER A 1 323 ? 9.811 -20.149 9.625 1.00 69.50 323 SER A N 1
ATOM 2508 C CA . SER A 1 323 ? 10.543 -20.520 8.401 1.00 69.50 323 SER A CA 1
ATOM 2509 C C . SER A 1 323 ? 12.017 -20.768 8.697 1.00 69.50 323 SER A C 1
ATOM 2511 O O . SER A 1 323 ? 12.560 -20.268 9.693 1.00 69.50 323 SER A O 1
ATOM 2513 N N . LYS A 1 324 ? 12.690 -21.534 7.846 1.00 80.50 324 LYS A N 1
ATOM 2514 C CA . LYS A 1 324 ? 14.148 -21.631 7.847 1.00 80.50 324 LYS A CA 1
ATOM 2515 C C . LYS A 1 324 ? 14.703 -20.704 6.784 1.00 80.50 324 LYS A C 1
ATOM 2517 O O . LYS A 1 324 ? 14.299 -20.766 5.644 1.00 80.50 324 LYS A O 1
ATOM 2522 N N . VAL A 1 325 ? 15.660 -19.873 7.171 1.00 84.44 325 VAL A N 1
ATOM 2523 C CA . VAL A 1 325 ? 16.248 -18.865 6.286 1.00 84.44 325 VAL A CA 1
ATOM 2524 C C . VAL A 1 325 ? 17.757 -18.905 6.397 1.00 84.44 325 VAL A C 1
ATOM 2526 O O . VAL A 1 325 ? 18.295 -19.245 7.461 1.00 84.44 325 VAL A O 1
ATOM 2529 N N . VAL A 1 326 ? 18.473 -18.508 5.349 1.00 85.06 326 VAL A N 1
ATOM 2530 C CA . VAL A 1 326 ? 19.922 -18.357 5.463 1.00 85.06 326 VAL A CA 1
ATOM 2531 C C . VAL A 1 326 ? 20.261 -17.005 6.077 1.00 85.06 326 VAL A C 1
ATOM 2533 O O . VAL A 1 326 ? 19.849 -15.949 5.605 1.00 85.06 326 VAL A O 1
ATOM 2536 N N . ARG A 1 327 ? 21.030 -17.030 7.164 1.00 81.75 327 ARG A N 1
ATOM 2537 C CA . ARG A 1 327 ? 21.551 -15.839 7.836 1.00 81.75 327 ARG A CA 1
ATOM 2538 C C . ARG A 1 327 ? 23.043 -15.696 7.576 1.00 81.75 327 ARG A C 1
ATOM 2540 O O . ARG A 1 327 ? 23.810 -16.582 7.959 1.00 81.75 327 ARG A O 1
ATOM 2547 N N . GLY A 1 328 ? 23.441 -14.542 7.048 1.00 74.94 328 GLY A N 1
ATOM 2548 C CA . GLY A 1 328 ? 24.827 -14.078 6.998 1.00 74.94 328 GLY A CA 1
ATOM 2549 C C . GLY A 1 328 ? 25.133 -13.079 8.122 1.00 74.94 328 GLY A C 1
ATOM 2550 O O . GLY A 1 328 ? 24.359 -12.148 8.363 1.00 74.94 328 GLY A O 1
ATOM 2551 N N . ILE A 1 329 ? 26.250 -13.276 8.828 1.00 54.97 329 ILE A N 1
ATOM 2552 C CA . ILE A 1 329 ? 26.840 -12.308 9.772 1.00 54.97 329 ILE A CA 1
ATOM 2553 C C . ILE A 1 329 ? 28.276 -11.983 9.322 1.00 54.97 329 ILE A C 1
ATOM 2555 O O . ILE A 1 329 ? 29.149 -12.845 9.375 1.00 54.97 329 ILE A O 1
ATOM 2559 N N . GLY A 1 330 ? 28.532 -10.760 8.866 1.00 56.69 330 GLY A N 1
ATOM 2560 C CA . GLY A 1 330 ? 29.806 -10.350 8.259 1.00 56.69 330 GLY A CA 1
ATOM 2561 C C . GLY A 1 330 ? 29.952 -10.747 6.786 1.00 56.69 330 GLY A C 1
ATOM 2562 O O . GLY A 1 330 ? 28.941 -10.956 6.113 1.00 56.69 330 GLY A O 1
ATOM 2563 N N . GLN A 1 331 ? 31.185 -10.877 6.277 1.00 59.38 331 GLN A N 1
ATOM 2564 C CA . GLN A 1 331 ? 31.415 -11.358 4.907 1.00 59.38 331 GLN A CA 1
ATOM 2565 C C . GLN A 1 331 ? 30.975 -12.825 4.786 1.00 59.38 331 GLN A C 1
ATOM 2567 O O . GLN A 1 331 ? 31.596 -13.717 5.359 1.00 59.38 331 GLN A O 1
ATOM 2572 N N . ASN A 1 332 ? 29.866 -13.067 4.086 1.00 64.88 332 ASN A N 1
ATOM 2573 C CA . ASN A 1 332 ? 29.299 -14.396 3.856 1.00 64.88 332 ASN A CA 1
ATOM 2574 C C . ASN A 1 332 ? 28.989 -14.500 2.372 1.00 64.88 332 ASN A C 1
ATOM 2576 O O . ASN A 1 332 ? 27.997 -13.927 1.931 1.00 64.88 332 ASN A O 1
ATOM 2580 N N . ASP A 1 333 ? 29.812 -15.228 1.627 1.00 73.06 333 ASP A N 1
ATOM 2581 C CA . ASP A 1 333 ? 29.663 -15.318 0.180 1.00 73.06 333 ASP A CA 1
ATOM 2582 C C . ASP A 1 333 ? 29.162 -16.725 -0.168 1.00 73.06 333 ASP A C 1
ATOM 2584 O O . ASP A 1 333 ? 29.896 -17.718 -0.068 1.00 73.06 333 ASP A O 1
ATOM 2588 N N . LEU A 1 334 ? 27.873 -16.808 -0.509 1.00 76.75 334 LEU A N 1
ATOM 2589 C CA . LEU A 1 334 ? 27.226 -18.030 -0.973 1.00 76.75 334 LEU A CA 1
ATOM 2590 C C . LEU A 1 334 ? 26.994 -17.925 -2.474 1.00 76.75 334 LEU A C 1
ATOM 2592 O O . LEU A 1 334 ? 26.349 -16.985 -2.938 1.00 76.75 334 LEU A O 1
ATOM 2596 N N . HIS A 1 335 ? 27.488 -18.906 -3.226 1.00 79.56 335 HIS A N 1
ATOM 2597 C CA . HIS A 1 335 ? 27.362 -18.941 -4.678 1.00 79.56 335 HIS A CA 1
ATOM 2598 C C . HIS A 1 335 ? 26.567 -20.152 -5.141 1.00 79.56 335 HIS A C 1
ATOM 2600 O O . HIS A 1 335 ? 26.741 -21.249 -4.621 1.00 79.56 335 HIS A O 1
ATOM 2606 N N . ALA A 1 336 ? 25.742 -19.974 -6.163 1.00 80.75 336 ALA A N 1
ATOM 2607 C CA . ALA A 1 336 ? 24.910 -21.035 -6.712 1.00 80.75 336 ALA A CA 1
ATOM 2608 C C . ALA A 1 336 ? 24.839 -20.961 -8.242 1.00 80.75 336 ALA A C 1
ATOM 2610 O O . ALA A 1 336 ? 25.390 -20.058 -8.878 1.00 80.75 336 ALA A O 1
ATOM 2611 N N . ALA A 1 337 ? 24.129 -21.927 -8.824 1.00 71.81 337 ALA A N 1
ATOM 2612 C CA . ALA A 1 337 ? 23.948 -22.105 -10.261 1.00 71.81 337 ALA A CA 1
ATOM 2613 C C . ALA A 1 337 ? 25.247 -22.397 -11.051 1.00 71.81 337 ALA A C 1
ATOM 2615 O O . ALA A 1 337 ? 26.367 -22.418 -10.531 1.00 71.81 337 ALA A O 1
ATOM 2616 N N . SER A 1 338 ? 25.090 -22.724 -12.338 1.00 73.62 338 SER A N 1
ATOM 2617 C CA . SER A 1 338 ? 26.215 -23.060 -13.221 1.00 73.62 338 SER A CA 1
ATOM 2618 C C . SER A 1 338 ? 26.975 -21.798 -13.649 1.00 73.62 338 SER A C 1
ATOM 2620 O O . SER A 1 338 ? 26.336 -20.814 -13.993 1.00 73.62 338 SER A O 1
ATOM 2622 N N . PRO A 1 339 ? 28.318 -21.812 -13.764 1.00 79.44 339 PRO A N 1
ATOM 2623 C CA . PRO A 1 339 ? 29.077 -20.676 -14.306 1.00 79.44 339 PRO A CA 1
ATOM 2624 C C . PRO A 1 339 ? 28.830 -20.414 -15.806 1.00 79.44 339 PRO A C 1
ATOM 2626 O O . PRO A 1 339 ? 29.347 -19.446 -16.359 1.00 79.44 339 PRO A O 1
ATOM 2629 N N . SER A 1 340 ? 28.090 -21.295 -16.487 1.00 81.50 340 SER A N 1
ATOM 2630 C CA . SER A 1 340 ? 27.790 -21.195 -17.918 1.00 81.50 340 SER A CA 1
ATOM 2631 C C . SER A 1 340 ? 26.513 -20.419 -18.246 1.00 81.50 340 SER A C 1
ATOM 2633 O O . SER A 1 340 ? 26.237 -20.225 -19.426 1.00 81.50 340 SER A O 1
ATOM 2635 N N . ILE A 1 341 ? 25.708 -20.031 -17.251 1.00 83.00 341 ILE A N 1
ATOM 2636 C CA . ILE A 1 341 ? 24.479 -19.263 -17.495 1.00 83.00 341 ILE A CA 1
ATOM 2637 C C . ILE A 1 341 ? 24.833 -17.807 -17.817 1.00 83.00 341 ILE A C 1
ATOM 2639 O O . ILE A 1 341 ? 25.731 -17.227 -17.204 1.00 83.00 341 ILE A O 1
ATOM 2643 N N . SER A 1 342 ? 24.162 -17.238 -18.814 1.00 84.31 342 SER A N 1
ATOM 2644 C CA . SER A 1 342 ? 24.424 -15.889 -19.337 1.00 84.31 342 SER A CA 1
ATOM 2645 C C . SER A 1 342 ? 23.220 -14.979 -19.142 1.00 84.31 342 SER A C 1
ATOM 2647 O O . SER A 1 342 ? 23.371 -13.920 -18.530 1.00 84.31 342 SER A O 1
ATOM 2649 N N . ASP A 1 343 ? 22.045 -15.446 -19.564 1.00 85.81 343 ASP A N 1
ATOM 2650 C CA . ASP A 1 343 ? 20.772 -14.740 -19.435 1.00 85.81 343 ASP A CA 1
ATOM 2651 C C . ASP A 1 343 ? 19.836 -15.511 -18.508 1.00 85.81 343 ASP A C 1
ATOM 2653 O O . ASP A 1 343 ? 19.576 -16.706 -18.686 1.00 85.81 343 ASP A O 1
ATOM 2657 N N . TYR A 1 344 ? 19.402 -14.838 -17.450 1.00 87.38 344 TYR A N 1
ATOM 2658 C CA . TYR A 1 344 ? 18.619 -15.437 -16.381 1.00 87.38 344 TYR A CA 1
ATOM 2659 C C . TYR A 1 344 ? 17.961 -14.368 -15.516 1.00 87.38 344 TYR A C 1
ATOM 2661 O O . TYR A 1 344 ? 18.433 -13.231 -15.404 1.00 87.38 344 TYR A O 1
ATOM 2669 N N . THR A 1 345 ? 16.879 -14.771 -14.865 1.00 87.12 345 THR A N 1
ATOM 2670 C CA . THR A 1 345 ? 16.242 -14.007 -13.804 1.00 87.12 345 THR A CA 1
ATOM 2671 C C . THR A 1 345 ? 16.618 -14.624 -12.465 1.00 87.12 345 THR A C 1
ATOM 2673 O O . THR A 1 345 ? 16.491 -15.832 -12.261 1.00 87.12 345 THR A O 1
ATOM 2676 N N . PHE A 1 346 ? 17.122 -13.786 -11.566 1.00 92.75 346 PHE A N 1
ATOM 2677 C CA . PHE A 1 346 ? 17.538 -14.146 -10.218 1.00 92.75 346 PHE A CA 1
ATOM 2678 C C . PHE A 1 346 ? 16.688 -13.376 -9.212 1.00 92.75 346 PHE A C 1
ATOM 2680 O O . PHE A 1 346 ? 16.729 -12.150 -9.170 1.00 92.75 346 PHE A O 1
ATOM 2687 N N . MET A 1 347 ? 15.909 -14.093 -8.414 1.00 89.81 347 MET A N 1
ATOM 2688 C CA . MET A 1 347 ? 14.967 -13.522 -7.462 1.00 89.81 347 MET A CA 1
ATOM 2689 C C . MET A 1 347 ? 15.088 -14.179 -6.094 1.00 89.81 347 MET A C 1
ATOM 2691 O O . MET A 1 347 ? 15.629 -15.278 -5.952 1.00 89.81 347 MET A O 1
ATOM 2695 N N . GLY A 1 348 ? 14.557 -13.489 -5.099 1.00 86.19 348 GLY A N 1
ATOM 2696 C CA . GLY A 1 348 ? 14.361 -14.028 -3.769 1.00 86.19 348 GLY A CA 1
ATOM 2697 C C . GLY A 1 348 ? 14.017 -12.935 -2.782 1.00 86.19 348 GLY A C 1
ATOM 2698 O O . GLY A 1 348 ? 13.776 -11.783 -3.147 1.00 86.19 348 GLY A O 1
ATOM 2699 N N . ARG A 1 349 ? 14.019 -13.295 -1.508 1.00 89.81 349 ARG A N 1
ATOM 2700 C CA . ARG A 1 349 ? 13.723 -12.386 -0.408 1.00 89.81 349 ARG A CA 1
ATOM 2701 C C . ARG A 1 349 ? 14.999 -12.043 0.324 1.00 89.81 349 ARG A C 1
ATOM 2703 O O . ARG A 1 349 ? 15.866 -12.891 0.521 1.00 89.81 349 ARG A O 1
ATOM 2710 N N . LEU A 1 350 ? 15.104 -10.799 0.763 1.00 93.75 350 LEU A N 1
ATOM 2711 C CA . LEU A 1 350 ? 16.173 -10.332 1.628 1.00 93.75 350 LEU A CA 1
ATOM 2712 C C . LEU A 1 350 ? 15.605 -9.566 2.815 1.00 93.75 350 LEU A C 1
ATOM 2714 O O . LEU A 1 350 ? 14.585 -8.887 2.722 1.00 93.75 350 LEU A O 1
ATOM 2718 N N . LYS A 1 351 ? 16.305 -9.624 3.941 1.00 92.94 351 LYS A N 1
ATOM 2719 C CA . LYS A 1 351 ? 16.060 -8.759 5.092 1.00 92.94 351 LYS A CA 1
ATOM 2720 C C . LYS A 1 351 ? 17.378 -8.290 5.671 1.00 92.94 351 LYS A C 1
ATOM 2722 O O . LYS A 1 351 ? 18.273 -9.083 5.958 1.00 92.94 351 LYS A O 1
ATOM 2727 N N . ILE A 1 352 ? 17.469 -6.986 5.907 1.00 92.31 352 ILE A N 1
ATOM 2728 C CA . ILE A 1 352 ? 18.676 -6.339 6.422 1.00 92.31 352 ILE A CA 1
ATOM 2729 C C . ILE A 1 352 ? 18.428 -5.920 7.866 1.00 92.31 352 ILE A C 1
ATOM 2731 O O . ILE A 1 352 ? 17.631 -5.021 8.138 1.00 92.31 352 ILE A O 1
ATOM 2735 N N . ALA A 1 353 ? 19.103 -6.579 8.806 1.00 89.44 353 ALA A N 1
ATOM 2736 C CA . ALA A 1 353 ? 19.059 -6.218 10.220 1.00 89.44 353 ALA A CA 1
ATOM 2737 C C . ALA A 1 353 ? 20.155 -5.209 10.598 1.00 89.44 353 ALA A C 1
ATOM 2739 O O . ALA A 1 353 ? 19.957 -4.414 11.515 1.00 89.44 353 ALA A O 1
ATOM 2740 N N . ALA A 1 354 ? 21.294 -5.236 9.899 1.00 90.19 354 ALA A N 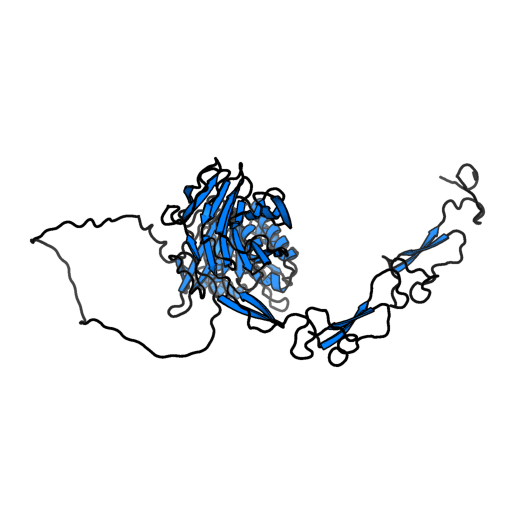1
ATOM 2741 C CA . ALA A 1 354 ? 22.390 -4.272 10.020 1.00 90.19 354 ALA A CA 1
ATOM 2742 C C . ALA A 1 354 ? 23.262 -4.281 8.749 1.00 90.19 354 ALA A C 1
ATOM 2744 O O . ALA A 1 354 ? 23.337 -5.310 8.078 1.00 90.19 354 ALA A O 1
ATOM 2745 N N . GLY A 1 355 ? 23.947 -3.171 8.454 1.00 90.38 355 GLY A N 1
ATOM 2746 C CA . GLY A 1 355 ? 24.874 -3.054 7.319 1.00 90.38 355 GLY A CA 1
ATOM 2747 C C . GLY A 1 355 ? 24.179 -3.077 5.954 1.00 90.38 355 GLY A C 1
ATOM 2748 O O . GLY A 1 355 ? 23.101 -2.505 5.814 1.00 90.38 355 GLY A O 1
ATOM 2749 N N . CYS A 1 356 ? 24.789 -3.734 4.965 1.00 91.56 356 CYS A N 1
ATOM 2750 C CA . CYS A 1 356 ? 24.281 -3.833 3.595 1.00 91.56 356 CYS A CA 1
ATOM 2751 C C . CYS A 1 356 ? 24.116 -5.293 3.157 1.00 91.56 356 CYS A C 1
ATOM 2753 O O . CYS A 1 356 ? 24.900 -6.160 3.548 1.00 91.56 356 CYS A O 1
ATOM 2755 N N . ALA A 1 357 ? 23.124 -5.550 2.305 1.00 93.12 357 ALA A N 1
ATOM 2756 C CA . ALA A 1 357 ? 23.005 -6.815 1.583 1.00 93.12 357 ALA A CA 1
ATOM 2757 C C . ALA A 1 357 ? 23.658 -6.704 0.207 1.00 93.12 357 ALA A C 1
ATOM 2759 O O . ALA A 1 357 ? 23.542 -5.673 -0.457 1.00 93.12 357 ALA A O 1
ATOM 2760 N N . PHE A 1 358 ? 24.314 -7.778 -0.215 1.00 92.75 358 PHE A N 1
ATOM 2761 C CA . PHE A 1 358 ? 24.945 -7.905 -1.519 1.00 92.75 358 PHE A CA 1
ATOM 2762 C C . PHE A 1 358 ? 24.323 -9.068 -2.283 1.00 92.75 358 PHE A C 1
ATOM 2764 O O . PHE A 1 358 ? 24.106 -10.148 -1.732 1.00 92.75 358 PHE A O 1
ATOM 2771 N N . VAL A 1 359 ? 24.049 -8.831 -3.560 1.00 94.12 359 VAL A N 1
ATOM 2772 C CA . VAL A 1 359 ? 23.587 -9.842 -4.510 1.00 94.12 359 VAL A CA 1
ATOM 2773 C C . VAL A 1 359 ? 24.435 -9.742 -5.766 1.00 94.12 359 VAL A C 1
ATOM 2775 O O . VAL A 1 359 ? 24.629 -8.652 -6.309 1.00 94.12 359 VAL A O 1
ATOM 2778 N N . TRP A 1 360 ? 24.962 -10.876 -6.216 1.00 93.00 360 TRP A N 1
ATOM 2779 C CA . TRP A 1 360 ? 25.918 -10.945 -7.315 1.00 93.00 360 TRP A CA 1
ATOM 2780 C C . TRP A 1 360 ? 25.354 -11.705 -8.498 1.00 93.00 360 TRP A C 1
ATOM 2782 O O . TRP A 1 360 ? 24.688 -12.733 -8.347 1.00 93.00 360 TRP A O 1
ATOM 2792 N N . VAL A 1 361 ? 25.689 -11.218 -9.687 1.00 93.94 361 VAL A N 1
ATOM 2793 C CA . VAL A 1 361 ? 25.396 -11.884 -10.953 1.00 93.94 361 VAL A CA 1
ATOM 2794 C C . VAL A 1 361 ? 26.651 -11.980 -11.810 1.00 93.94 361 VAL A C 1
ATOM 2796 O O . VAL A 1 361 ? 27.549 -11.140 -11.737 1.00 93.94 361 VAL A O 1
ATOM 2799 N N . ARG A 1 362 ? 26.705 -13.039 -12.620 1.00 91.00 362 ARG A N 1
ATOM 2800 C CA . ARG A 1 362 ? 27.829 -13.410 -13.484 1.00 91.00 362 ARG A CA 1
ATOM 2801 C C . ARG A 1 362 ? 29.161 -13.531 -12.739 1.00 91.00 362 ARG A C 1
ATOM 2803 O O . ARG A 1 362 ? 30.210 -13.116 -13.222 1.00 91.00 362 ARG A O 1
ATOM 2810 N N . GLU A 1 363 ? 29.099 -14.159 -11.571 1.00 88.00 363 GLU A N 1
ATOM 2811 C CA . GLU A 1 363 ? 30.244 -14.445 -10.713 1.00 88.00 363 GLU A CA 1
ATOM 2812 C C . GLU A 1 363 ? 31.195 -15.469 -11.364 1.00 88.00 363 GLU A C 1
ATOM 2814 O O . GLU A 1 363 ? 30.781 -16.556 -11.792 1.00 88.00 363 GLU A O 1
ATOM 2819 N N . GLY A 1 364 ? 32.487 -15.138 -11.411 1.00 85.25 364 GLY A N 1
ATOM 2820 C CA . GLY A 1 364 ? 33.541 -15.991 -11.958 1.00 85.25 364 GLY A CA 1
ATOM 2821 C C . GLY A 1 364 ? 34.935 -15.376 -11.810 1.00 85.25 364 GLY A C 1
ATOM 2822 O O . GLY A 1 364 ? 35.575 -15.507 -10.773 1.00 85.25 364 GLY A O 1
ATOM 2823 N N . ARG A 1 365 ? 35.437 -14.714 -12.865 1.00 86.62 365 ARG A N 1
ATOM 2824 C CA . ARG A 1 365 ? 36.715 -13.956 -12.820 1.00 86.62 365 ARG A CA 1
ATOM 2825 C C . ARG A 1 365 ? 36.582 -12.570 -12.159 1.00 86.62 365 ARG A C 1
ATOM 2827 O O . ARG A 1 365 ? 37.574 -11.872 -11.974 1.00 86.62 365 ARG A O 1
ATOM 2834 N N . GLY A 1 366 ? 35.345 -12.195 -11.881 1.00 89.56 366 GLY A N 1
ATOM 2835 C CA . GLY A 1 366 ? 34.839 -10.973 -11.279 1.00 89.56 366 GLY A CA 1
ATOM 2836 C C . GLY A 1 366 ? 33.319 -11.123 -11.185 1.00 89.56 366 GLY A C 1
ATOM 2837 O O . GLY A 1 366 ? 32.820 -12.248 -11.321 1.00 89.56 366 GLY A O 1
ATOM 2838 N N . ARG A 1 367 ? 32.593 -10.028 -10.969 1.00 92.31 367 ARG A N 1
ATOM 2839 C CA . ARG A 1 367 ? 31.133 -10.045 -10.797 1.00 92.31 367 ARG A CA 1
ATOM 2840 C C . ARG A 1 367 ? 30.489 -8.696 -11.070 1.00 92.31 367 ARG A C 1
ATOM 2842 O O . ARG A 1 367 ? 31.150 -7.663 -10.984 1.00 92.31 367 ARG A O 1
ATOM 2849 N N . TYR A 1 368 ? 29.184 -8.708 -11.314 1.00 95.44 368 TYR A N 1
ATOM 2850 C CA . TYR A 1 368 ? 28.356 -7.526 -11.102 1.00 95.44 368 TYR A CA 1
ATOM 2851 C C . TYR A 1 368 ? 27.747 -7.599 -9.706 1.00 95.44 368 TYR A C 1
ATOM 2853 O O . TYR A 1 368 ? 27.117 -8.603 -9.360 1.00 95.44 368 TYR A O 1
ATOM 2861 N N . GLN A 1 369 ? 27.937 -6.555 -8.904 1.00 94.81 369 GLN A N 1
ATOM 2862 C CA . GLN A 1 369 ? 27.459 -6.498 -7.527 1.00 94.81 369 GLN A CA 1
ATOM 2863 C C . GLN A 1 369 ? 26.362 -5.451 -7.379 1.00 94.81 369 GLN A C 1
ATOM 2865 O O . GLN A 1 369 ? 26.603 -4.257 -7.548 1.00 94.81 369 GLN A O 1
ATOM 2870 N N . PHE A 1 370 ? 25.178 -5.906 -6.975 1.00 96.00 370 PHE A N 1
ATOM 2871 C CA . PHE A 1 370 ? 24.127 -5.049 -6.447 1.00 96.00 370 PHE A CA 1
ATOM 2872 C C . PHE A 1 370 ? 24.296 -4.933 -4.940 1.00 96.00 370 PHE A C 1
ATOM 2874 O O . PHE A 1 370 ? 24.264 -5.932 -4.219 1.00 96.00 370 PHE A O 1
ATOM 2881 N N . SER A 1 371 ? 24.475 -3.707 -4.467 1.00 94.75 371 SER A N 1
ATOM 2882 C CA . SER A 1 371 ? 24.647 -3.415 -3.051 1.00 94.75 371 SER A CA 1
ATOM 2883 C C . SER A 1 371 ? 23.468 -2.620 -2.533 1.00 94.75 371 SER A C 1
ATOM 2885 O O . SER A 1 371 ? 23.201 -1.523 -3.013 1.00 94.75 371 SER A O 1
ATOM 2887 N N . ILE A 1 372 ? 22.771 -3.180 -1.549 1.00 94.62 372 ILE A N 1
ATOM 2888 C CA . ILE A 1 372 ? 21.575 -2.609 -0.940 1.00 94.62 372 ILE A CA 1
ATOM 2889 C C . ILE A 1 372 ? 21.936 -2.122 0.462 1.00 94.62 372 ILE A C 1
ATOM 2891 O O . ILE A 1 372 ? 22.085 -2.925 1.386 1.00 94.62 372 ILE A O 1
ATOM 2895 N N . CYS A 1 373 ? 22.075 -0.806 0.621 1.00 92.62 373 CYS A N 1
ATOM 2896 C CA . CYS A 1 373 ? 22.501 -0.168 1.863 1.00 92.62 373 CYS A CA 1
ATOM 2897 C C . CYS A 1 373 ? 21.383 0.729 2.431 1.00 92.62 373 CYS A C 1
ATOM 2899 O O . CYS A 1 373 ? 21.135 1.820 1.909 1.00 92.62 373 CYS A O 1
ATOM 2901 N N . PRO A 1 374 ? 20.701 0.312 3.519 1.00 86.88 374 PRO A N 1
ATOM 2902 C CA . PRO A 1 374 ? 19.682 1.129 4.181 1.00 86.88 374 PRO A CA 1
ATOM 2903 C C . PRO A 1 374 ? 20.223 2.461 4.701 1.00 86.88 374 PRO A C 1
ATOM 2905 O O . PRO A 1 374 ? 19.537 3.484 4.636 1.00 86.88 374 PRO A O 1
ATOM 2908 N N . GLU A 1 375 ? 21.460 2.465 5.203 1.00 81.12 375 GLU A N 1
ATOM 2909 C CA . GLU A 1 375 ? 22.137 3.689 5.617 1.00 81.12 375 GLU A CA 1
ATOM 2910 C C . GLU A 1 375 ? 22.433 4.551 4.382 1.00 81.12 375 GLU A C 1
ATOM 2912 O O . GLU A 1 375 ? 23.100 4.118 3.448 1.00 81.12 375 GLU A O 1
ATOM 2917 N N . GLY A 1 376 ? 21.865 5.758 4.346 1.00 75.56 376 GLY A N 1
ATOM 2918 C CA . GLY A 1 376 ? 21.916 6.634 3.172 1.00 75.56 376 GLY A CA 1
ATOM 2919 C C . GLY A 1 376 ? 20.856 6.342 2.104 1.00 75.56 376 GLY A C 1
ATOM 2920 O O . GLY A 1 376 ? 20.712 7.154 1.197 1.00 75.56 376 GLY A O 1
ATOM 2921 N N . SER A 1 377 ? 20.071 5.261 2.238 1.00 83.94 377 SER A N 1
ATOM 2922 C CA . SER A 1 377 ? 19.038 4.857 1.264 1.00 83.94 377 SER A CA 1
ATOM 2923 C C . SER A 1 377 ? 19.597 4.658 -0.148 1.00 83.94 377 SER A C 1
ATOM 2925 O O . SER A 1 377 ? 18.985 5.089 -1.121 1.00 83.94 377 SER A O 1
ATOM 2927 N N . GLN A 1 378 ? 20.777 4.042 -0.257 1.00 86.69 378 GLN A N 1
ATOM 2928 C CA . GLN A 1 378 ? 21.497 3.902 -1.522 1.00 86.69 378 GLN A CA 1
ATOM 2929 C C . GLN A 1 378 ? 21.504 2.456 -2.003 1.00 86.69 378 GLN A C 1
ATOM 2931 O O . GLN A 1 378 ? 21.763 1.522 -1.238 1.00 86.69 378 GLN A O 1
ATOM 2936 N N . ILE A 1 379 ? 21.257 2.296 -3.300 1.00 92.69 379 ILE A N 1
ATOM 2937 C CA . ILE A 1 379 ? 21.453 1.049 -4.030 1.00 92.69 379 ILE A CA 1
ATOM 2938 C C . ILE A 1 379 ? 22.426 1.337 -5.165 1.00 92.69 379 ILE A C 1
ATOM 2940 O O . ILE A 1 379 ? 22.231 2.285 -5.921 1.00 92.69 379 ILE A O 1
ATOM 2944 N N . PHE A 1 380 ? 23.488 0.548 -5.279 1.00 94.56 380 PHE A N 1
ATOM 2945 C CA . PHE A 1 380 ? 24.485 0.716 -6.334 1.00 94.56 380 PHE A CA 1
ATOM 2946 C C . PHE A 1 380 ? 24.785 -0.599 -7.036 1.00 94.56 380 PHE A C 1
ATOM 2948 O O . PHE A 1 380 ? 24.747 -1.670 -6.430 1.00 94.56 380 PHE A O 1
ATOM 2955 N N . LEU A 1 381 ? 25.091 -0.480 -8.322 1.00 96.62 381 LEU A N 1
ATOM 2956 C CA . LEU A 1 381 ? 25.569 -1.545 -9.183 1.00 96.62 381 LEU A CA 1
ATOM 2957 C C . LEU A 1 381 ? 27.028 -1.262 -9.540 1.00 96.62 381 LEU A C 1
ATOM 2959 O O . LEU A 1 381 ? 27.330 -0.207 -10.103 1.00 96.62 381 LEU A O 1
ATOM 2963 N N . SER A 1 382 ? 27.924 -2.204 -9.255 1.00 95.88 382 SER A N 1
ATOM 2964 C CA . SER A 1 382 ? 29.334 -2.146 -9.658 1.00 95.88 382 SER A CA 1
ATOM 2965 C C . SER A 1 382 ? 29.751 -3.343 -10.511 1.00 95.88 382 SER A C 1
ATOM 2967 O O . SER A 1 382 ? 29.199 -4.435 -10.389 1.00 95.88 382 SER A O 1
ATOM 2969 N N . VAL A 1 383 ? 30.745 -3.127 -11.372 1.00 95.38 383 VAL A N 1
ATOM 2970 C CA . VAL A 1 383 ? 31.579 -4.171 -11.975 1.00 95.38 383 VAL A CA 1
ATOM 2971 C C . VAL A 1 383 ? 32.794 -4.359 -11.081 1.00 95.38 383 VAL A C 1
ATOM 2973 O O . VAL A 1 383 ? 33.628 -3.460 -10.982 1.00 95.38 383 VAL A O 1
ATOM 2976 N N . ASP A 1 384 ? 32.920 -5.524 -10.463 1.00 92.00 384 ASP A N 1
ATOM 2977 C CA . ASP A 1 384 ? 34.057 -5.870 -9.619 1.00 92.00 384 ASP A CA 1
ATOM 2978 C C . ASP A 1 384 ? 34.940 -6.880 -10.360 1.00 92.00 384 ASP A C 1
ATOM 2980 O O . ASP A 1 384 ? 34.643 -8.074 -10.408 1.00 92.00 384 ASP A O 1
ATOM 2984 N N . ASP A 1 385 ? 36.039 -6.417 -10.959 1.00 90.56 385 ASP A N 1
ATOM 2985 C CA . ASP A 1 385 ? 37.051 -7.298 -11.544 1.00 90.56 385 ASP A CA 1
ATOM 2986 C C . ASP A 1 385 ? 38.126 -7.599 -10.493 1.00 90.56 385 ASP A C 1
ATOM 2988 O O . ASP A 1 385 ? 38.782 -6.700 -9.964 1.00 90.56 385 ASP A O 1
ATOM 2992 N N . TYR A 1 386 ? 38.342 -8.880 -10.192 1.00 86.06 386 TYR A N 1
ATOM 2993 C CA . TYR A 1 386 ? 39.269 -9.289 -9.133 1.00 86.06 386 TYR A CA 1
ATOM 2994 C C . TYR A 1 386 ? 40.741 -8.964 -9.420 1.00 86.06 386 TYR A C 1
ATOM 2996 O O . TYR A 1 386 ? 41.570 -9.052 -8.515 1.00 86.06 386 TYR A O 1
ATOM 3004 N N . GLN A 1 387 ? 41.085 -8.584 -10.653 1.00 85.62 387 GLN A N 1
ATOM 3005 C CA . GLN A 1 387 ? 42.426 -8.139 -11.034 1.00 85.62 387 GLN A CA 1
ATOM 3006 C C . GLN A 1 387 ? 42.491 -6.630 -11.292 1.00 85.62 387 GLN A C 1
ATOM 3008 O O . GLN A 1 387 ? 43.511 -6.010 -10.991 1.00 85.62 387 GLN A O 1
ATOM 3013 N N . ALA A 1 388 ? 41.435 -6.042 -11.861 1.00 86.50 388 ALA A N 1
ATOM 3014 C CA . ALA A 1 388 ? 41.422 -4.634 -12.268 1.00 86.50 388 ALA A CA 1
ATOM 3015 C C . ALA A 1 388 ? 40.763 -3.677 -11.253 1.00 86.50 388 ALA A C 1
ATOM 3017 O O . ALA A 1 388 ? 40.949 -2.465 -11.364 1.00 86.50 388 ALA A O 1
ATOM 3018 N N . GLY A 1 389 ? 40.059 -4.196 -10.245 1.00 88.75 389 GLY A N 1
ATOM 3019 C CA . GLY A 1 389 ? 39.349 -3.411 -9.233 1.00 88.75 389 GLY A CA 1
ATOM 3020 C C . GLY A 1 389 ? 37.863 -3.206 -9.548 1.00 88.75 389 GLY A C 1
ATOM 3021 O O . GLY A 1 389 ? 37.321 -3.789 -10.486 1.00 88.75 389 GLY A O 1
ATOM 3022 N N . SER A 1 390 ? 37.200 -2.384 -8.729 1.00 91.31 390 SER A N 1
ATOM 3023 C CA . SER A 1 390 ? 35.756 -2.120 -8.806 1.00 91.31 390 SER A CA 1
ATOM 3024 C C . SER A 1 390 ? 35.449 -0.799 -9.515 1.00 91.31 390 SER A C 1
ATOM 3026 O O . SER A 1 390 ? 36.116 0.209 -9.273 1.00 91.31 390 SER A O 1
ATOM 3028 N N . THR A 1 391 ? 34.433 -0.804 -10.379 1.00 93.38 391 THR A N 1
ATOM 3029 C CA . THR A 1 391 ? 33.906 0.373 -11.086 1.00 93.38 391 THR A CA 1
ATOM 3030 C C . THR A 1 391 ? 32.394 0.446 -10.912 1.00 93.38 391 THR A C 1
ATOM 3032 O O . THR A 1 391 ? 31.703 -0.549 -11.092 1.00 93.38 391 THR A O 1
ATOM 3035 N N . MET A 1 392 ? 31.852 1.620 -10.593 1.00 94.25 392 MET A N 1
ATOM 3036 C CA . MET A 1 392 ? 30.406 1.812 -10.451 1.00 94.25 392 MET A CA 1
ATOM 3037 C C . MET A 1 392 ? 29.739 1.983 -11.824 1.00 94.25 392 MET A C 1
ATOM 3039 O O . MET A 1 392 ? 30.181 2.819 -12.609 1.00 94.25 392 MET A O 1
ATOM 3043 N N . LEU A 1 393 ? 28.683 1.211 -12.097 1.00 93.56 393 LEU A N 1
ATOM 3044 C CA . LEU A 1 393 ? 27.854 1.332 -13.305 1.00 93.56 393 LEU A CA 1
ATOM 3045 C C . LEU A 1 393 ? 26.639 2.227 -13.084 1.00 93.56 393 LEU A C 1
ATOM 3047 O O . LEU A 1 393 ? 26.307 3.029 -13.948 1.00 93.56 393 LEU A O 1
ATOM 3051 N N . ALA A 1 394 ? 25.969 2.078 -11.942 1.00 94.19 394 ALA A N 1
ATOM 3052 C CA . ALA A 1 394 ? 24.765 2.834 -11.623 1.00 94.19 394 ALA A CA 1
ATOM 3053 C C . ALA A 1 394 ? 24.610 3.006 -10.112 1.00 94.19 394 ALA A C 1
ATOM 3055 O O . ALA A 1 394 ? 25.075 2.178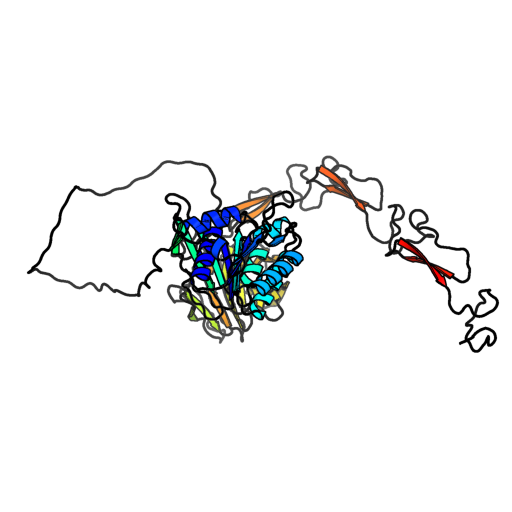 -9.325 1.00 94.19 394 ALA A O 1
ATOM 3056 N N . GLN A 1 395 ? 23.933 4.078 -9.712 1.00 94.00 395 GLN A N 1
ATOM 3057 C CA . GLN A 1 395 ? 23.612 4.368 -8.323 1.00 94.00 395 GLN A CA 1
ATOM 3058 C C . GLN A 1 395 ? 22.256 5.058 -8.255 1.00 94.00 395 GLN A C 1
ATOM 3060 O O . GLN A 1 395 ? 22.033 6.048 -8.940 1.00 94.00 395 GLN A O 1
ATOM 3065 N N . GLU A 1 396 ? 21.397 4.570 -7.370 1.00 93.19 396 GLU A N 1
ATOM 3066 C CA . GLU A 1 396 ? 20.039 5.061 -7.184 1.00 93.19 396 GLU A CA 1
ATOM 3067 C C . GLU A 1 396 ? 19.682 5.175 -5.704 1.00 93.19 396 GLU A C 1
ATOM 3069 O O . GLU A 1 396 ? 20.292 4.539 -4.837 1.00 93.19 396 GLU A O 1
ATOM 3074 N N . SER A 1 397 ? 18.691 6.015 -5.401 1.00 84.50 397 SER A N 1
ATOM 3075 C CA . SER A 1 397 ? 18.198 6.196 -4.032 1.00 84.50 397 SER A CA 1
ATOM 3076 C C . SER A 1 397 ? 16.834 5.541 -3.837 1.00 84.50 397 SER A C 1
ATOM 3078 O O . SER A 1 397 ? 15.855 5.894 -4.492 1.00 84.50 397 SER A O 1
ATOM 3080 N N . ALA A 1 398 ? 16.747 4.613 -2.887 1.00 79.06 398 ALA A N 1
ATOM 3081 C CA . ALA A 1 398 ? 15.516 3.916 -2.540 1.00 79.06 398 ALA A CA 1
ATOM 3082 C C . ALA A 1 398 ? 15.406 3.742 -1.024 1.00 79.06 398 ALA A C 1
ATOM 3084 O O . ALA A 1 398 ? 16.376 3.403 -0.346 1.00 79.06 398 ALA A O 1
ATOM 3085 N N . PHE A 1 399 ? 14.206 3.953 -0.478 1.00 80.38 399 PHE A N 1
ATOM 3086 C CA . PHE A 1 399 ? 13.951 3.660 0.928 1.00 80.38 399 PHE A CA 1
ATOM 3087 C C . PHE A 1 399 ? 14.000 2.147 1.156 1.00 80.38 399 PHE A C 1
ATOM 3089 O O . PHE A 1 399 ? 13.207 1.406 0.575 1.00 80.38 399 PHE A O 1
ATOM 3096 N N . ILE A 1 400 ? 14.906 1.707 2.028 1.00 83.75 400 ILE A N 1
ATOM 3097 C CA . ILE A 1 400 ? 15.096 0.296 2.364 1.00 83.75 400 ILE A CA 1
ATOM 3098 C C . ILE A 1 400 ? 14.752 0.115 3.848 1.00 83.75 400 ILE A C 1
ATOM 3100 O O . ILE A 1 400 ? 15.518 0.550 4.715 1.00 83.75 400 ILE A O 1
ATOM 3104 N N . PRO A 1 401 ? 13.601 -0.488 4.181 1.00 78.50 401 PRO A N 1
ATOM 3105 C CA . PRO A 1 401 ? 13.237 -0.715 5.568 1.00 78.50 401 PRO A CA 1
ATOM 3106 C C . PRO A 1 401 ? 14.141 -1.770 6.218 1.00 78.50 401 PRO A C 1
ATOM 3108 O O . PRO A 1 401 ? 14.313 -2.874 5.707 1.00 78.50 401 PRO A O 1
ATOM 3111 N N . MET A 1 402 ? 14.680 -1.452 7.396 1.00 88.44 402 MET A N 1
ATOM 3112 C CA . MET A 1 402 ? 15.434 -2.416 8.200 1.00 88.44 402 MET A CA 1
ATOM 3113 C C . MET A 1 402 ? 14.501 -3.401 8.911 1.00 88.44 402 MET A C 1
ATOM 3115 O O . MET A 1 402 ? 13.426 -3.024 9.378 1.00 88.44 402 MET A O 1
ATOM 3119 N N . ASN A 1 403 ? 14.962 -4.641 9.082 1.00 85.00 403 ASN A N 1
ATOM 3120 C CA . ASN A 1 403 ? 14.247 -5.734 9.754 1.00 85.00 403 ASN A CA 1
ATOM 3121 C C . ASN A 1 403 ? 12.880 -6.089 9.138 1.00 85.00 403 ASN A C 1
ATOM 3123 O O . ASN A 1 403 ? 12.043 -6.683 9.814 1.00 85.00 403 ASN A O 1
ATOM 3127 N N . LEU A 1 404 ? 12.661 -5.751 7.867 1.00 85.56 404 LEU A N 1
ATOM 3128 C CA . LEU A 1 404 ? 11.517 -6.203 7.081 1.00 85.56 404 LEU A CA 1
ATOM 3129 C C . LEU A 1 404 ? 12.012 -7.034 5.896 1.00 85.56 404 LEU A C 1
ATOM 3131 O O . LEU A 1 404 ? 13.080 -6.756 5.351 1.00 85.56 404 LEU A O 1
ATOM 3135 N N . TRP A 1 405 ? 11.250 -8.072 5.554 1.00 86.00 405 TRP A N 1
ATOM 3136 C CA . TRP A 1 405 ? 11.472 -8.859 4.345 1.00 86.00 405 TRP A CA 1
ATOM 3137 C C . TRP A 1 405 ? 11.091 -8.038 3.120 1.00 86.00 405 TRP A C 1
ATOM 3139 O O . TRP A 1 405 ? 10.073 -7.348 3.126 1.00 86.00 405 TRP A O 1
ATOM 3149 N N . GLN A 1 406 ? 11.950 -8.096 2.114 1.00 87.69 406 GLN A N 1
ATOM 3150 C CA . GLN A 1 406 ? 11.861 -7.360 0.866 1.00 87.69 406 GLN A CA 1
ATOM 3151 C C . GLN A 1 406 ? 12.159 -8.328 -0.272 1.00 87.69 406 GLN A C 1
ATOM 3153 O O . GLN A 1 406 ? 13.116 -9.097 -0.180 1.00 87.69 406 GLN A O 1
ATOM 3158 N N . ASP A 1 407 ? 11.396 -8.247 -1.349 1.00 85.75 407 ASP A N 1
ATOM 3159 C CA . ASP A 1 407 ? 11.602 -9.088 -2.520 1.00 85.75 407 ASP A CA 1
ATOM 3160 C C . ASP A 1 407 ? 12.564 -8.377 -3.464 1.00 85.75 407 ASP A C 1
ATOM 3162 O O . ASP A 1 407 ? 12.395 -7.195 -3.769 1.00 85.75 407 ASP A O 1
ATOM 3166 N N . PHE A 1 408 ? 13.593 -9.072 -3.928 1.00 92.75 408 PHE A N 1
ATOM 3167 C CA . PHE A 1 408 ? 14.476 -8.572 -4.970 1.00 92.75 408 PHE A CA 1
ATOM 3168 C C . PHE A 1 408 ? 14.330 -9.427 -6.224 1.00 92.75 408 PHE A C 1
ATOM 3170 O O . PHE A 1 408 ? 14.092 -10.634 -6.165 1.00 92.75 408 PHE A O 1
ATOM 3177 N N . LYS A 1 409 ? 14.511 -8.791 -7.378 1.00 90.31 409 LYS A N 1
ATOM 3178 C CA . LYS A 1 409 ? 14.528 -9.464 -8.675 1.00 90.31 409 LYS A CA 1
ATOM 3179 C C . LYS A 1 409 ? 15.573 -8.811 -9.560 1.00 90.31 409 LYS A C 1
ATOM 3181 O O . LYS A 1 409 ? 15.607 -7.594 -9.693 1.00 90.31 409 LYS A O 1
ATOM 3186 N N . ILE A 1 410 ? 16.424 -9.623 -10.163 1.00 94.50 410 ILE A N 1
ATOM 3187 C CA . ILE A 1 410 ? 17.471 -9.207 -11.085 1.00 94.50 410 ILE A CA 1
ATOM 3188 C C . ILE A 1 410 ? 17.205 -9.884 -12.417 1.00 94.50 410 ILE A C 1
ATOM 3190 O O . ILE A 1 410 ? 17.138 -11.108 -12.475 1.00 94.50 410 ILE A O 1
ATOM 3194 N N . VAL A 1 411 ? 17.073 -9.096 -13.478 1.00 90.00 411 VAL A N 1
ATOM 3195 C CA . VAL A 1 411 ? 16.924 -9.604 -14.844 1.00 90.00 411 VAL A CA 1
ATOM 3196 C C . VAL A 1 411 ? 18.215 -9.314 -15.592 1.00 90.00 411 VAL A C 1
ATOM 3198 O O . VAL A 1 411 ? 18.606 -8.153 -15.740 1.00 90.00 411 VAL A O 1
ATOM 3201 N N . VAL A 1 412 ? 18.882 -10.374 -16.043 1.00 90.62 412 VAL A N 1
ATOM 3202 C CA . VAL A 1 412 ? 20.120 -10.300 -16.822 1.00 90.62 412 VAL A CA 1
ATOM 3203 C C . VAL A 1 412 ? 19.821 -10.758 -18.244 1.00 90.62 412 VAL A C 1
ATOM 3205 O O . VAL A 1 412 ? 19.361 -11.885 -18.437 1.00 90.62 412 VAL A O 1
ATOM 3208 N N . THR A 1 413 ? 20.063 -9.881 -19.224 1.00 86.12 413 THR A N 1
ATOM 3209 C CA . THR A 1 413 ? 19.827 -10.174 -20.651 1.00 86.12 413 THR A CA 1
ATOM 3210 C C . THR A 1 413 ? 20.904 -9.519 -21.514 1.00 86.12 413 THR A C 1
ATOM 3212 O O . THR A 1 413 ? 20.957 -8.292 -21.626 1.00 86.12 413 THR A O 1
ATOM 3215 N N . GLY A 1 414 ? 21.790 -10.309 -22.120 1.00 84.88 414 GLY A N 1
ATOM 3216 C CA . GLY A 1 414 ? 22.896 -9.806 -22.933 1.00 84.88 414 GLY A CA 1
ATOM 3217 C C . GLY A 1 414 ? 23.847 -8.913 -22.128 1.00 84.88 414 GLY A C 1
ATOM 3218 O O . GLY A 1 414 ? 24.589 -9.401 -21.280 1.00 84.88 414 GLY A O 1
ATOM 3219 N N . ILE A 1 415 ? 23.847 -7.609 -22.401 1.00 85.88 415 ILE A N 1
ATOM 3220 C CA . ILE A 1 415 ? 24.635 -6.606 -21.657 1.00 85.88 415 ILE A CA 1
ATOM 3221 C C . ILE A 1 415 ? 23.819 -5.856 -20.599 1.00 85.88 415 ILE A C 1
ATOM 3223 O O . ILE A 1 415 ? 24.387 -5.084 -19.831 1.00 85.88 415 ILE A O 1
ATOM 3227 N N . ASN A 1 416 ? 22.501 -6.069 -20.566 1.00 87.88 416 ASN A N 1
ATOM 3228 C CA . ASN A 1 416 ? 21.570 -5.329 -19.727 1.00 87.88 416 ASN A CA 1
ATOM 3229 C C . ASN A 1 416 ? 21.380 -6.018 -18.377 1.00 87.88 416 ASN A C 1
ATOM 3231 O O . ASN A 1 416 ? 21.159 -7.232 -18.301 1.00 87.88 416 ASN A O 1
ATOM 3235 N N . LEU A 1 417 ? 21.411 -5.214 -17.318 1.00 93.19 417 LEU A N 1
ATOM 3236 C CA . LEU A 1 417 ? 21.156 -5.619 -15.946 1.00 93.19 417 LEU A CA 1
ATOM 3237 C C . LEU A 1 417 ? 20.067 -4.723 -15.356 1.00 93.19 417 LEU A C 1
ATOM 3239 O O . LEU A 1 417 ? 20.234 -3.506 -15.253 1.00 93.19 417 LEU A O 1
ATOM 3243 N N . LYS A 1 418 ? 18.961 -5.337 -14.937 1.00 92.88 418 LYS A N 1
ATOM 3244 C CA . LYS A 1 418 ? 17.869 -4.649 -14.241 1.00 92.88 418 LYS A CA 1
ATOM 3245 C C . LYS A 1 418 ? 17.728 -5.191 -12.831 1.00 92.88 418 LYS A C 1
ATOM 3247 O O . LYS A 1 418 ? 17.697 -6.405 -12.658 1.00 92.88 418 LYS A O 1
ATOM 3252 N N . PHE A 1 419 ? 17.610 -4.315 -11.840 1.00 95.12 419 PHE A N 1
ATOM 3253 C CA . PHE A 1 419 ? 17.344 -4.672 -10.448 1.00 95.12 419 PHE A CA 1
ATOM 3254 C C . PHE A 1 419 ? 16.041 -4.038 -9.983 1.00 95.12 419 PHE A C 1
ATOM 3256 O O . PHE A 1 419 ? 15.846 -2.823 -10.065 1.00 95.12 419 PHE A O 1
ATOM 3263 N N . TYR A 1 420 ? 15.175 -4.888 -9.454 1.00 89.50 420 TYR A N 1
ATOM 3264 C CA . TYR A 1 420 ? 13.881 -4.560 -8.898 1.00 89.50 420 TYR A CA 1
ATOM 3265 C C . TYR A 1 420 ? 13.891 -4.848 -7.398 1.00 89.50 420 TYR A C 1
ATOM 3267 O O . TYR A 1 420 ? 14.436 -5.863 -6.960 1.00 89.50 420 TYR A O 1
ATOM 3275 N N . LEU A 1 421 ? 13.241 -3.980 -6.627 1.00 86.50 421 LEU A N 1
ATOM 3276 C CA . LEU A 1 421 ? 12.988 -4.172 -5.201 1.00 86.50 421 LEU A CA 1
ATOM 3277 C C . LEU A 1 421 ? 11.491 -3.985 -4.943 1.00 86.50 421 LEU A C 1
ATOM 3279 O O . LEU A 1 421 ? 10.953 -2.916 -5.237 1.00 86.50 421 LEU A O 1
ATOM 3283 N N . ASN A 1 422 ? 10.828 -5.007 -4.402 1.00 80.38 422 ASN A N 1
ATOM 3284 C CA . ASN A 1 422 ? 9.373 -5.099 -4.241 1.00 80.38 422 ASN A CA 1
ATOM 3285 C C . ASN A 1 422 ? 8.640 -4.744 -5.551 1.00 80.38 422 ASN A C 1
ATOM 3287 O O . ASN A 1 422 ? 7.835 -3.814 -5.587 1.00 80.38 422 ASN A O 1
ATOM 3291 N N . ASP A 1 423 ? 9.035 -5.408 -6.643 1.00 74.56 423 ASP A N 1
ATOM 3292 C CA . ASP A 1 423 ? 8.557 -5.218 -8.025 1.00 74.56 423 ASP A CA 1
ATOM 3293 C C . ASP A 1 423 ? 8.734 -3.828 -8.651 1.00 74.56 423 ASP A C 1
ATOM 3295 O O . ASP A 1 423 ? 8.418 -3.619 -9.822 1.00 74.56 423 ASP A O 1
ATOM 3299 N N . ARG A 1 424 ? 9.350 -2.882 -7.942 1.00 76.75 424 ARG A N 1
ATOM 3300 C CA . ARG A 1 424 ? 9.735 -1.593 -8.512 1.00 76.75 424 ARG A CA 1
ATOM 3301 C C . ARG A 1 424 ? 11.113 -1.685 -9.155 1.00 76.75 424 ARG A C 1
ATOM 3303 O O . ARG A 1 424 ? 12.071 -2.025 -8.467 1.00 76.75 424 ARG A O 1
ATOM 3310 N N . LEU A 1 425 ? 11.231 -1.294 -10.426 1.00 86.44 425 LEU A N 1
ATOM 3311 C CA . LEU A 1 425 ? 12.527 -1.091 -11.080 1.00 86.44 425 LEU A CA 1
ATOM 3312 C C . LEU A 1 425 ? 13.301 0.014 -10.349 1.00 86.44 425 LEU A C 1
ATOM 3314 O O . LEU A 1 425 ? 12.813 1.141 -10.237 1.00 86.44 425 LEU A O 1
ATOM 3318 N N . ILE A 1 426 ? 14.475 -0.328 -9.817 1.00 89.62 426 ILE A N 1
ATOM 3319 C CA . ILE A 1 426 ? 15.368 0.630 -9.161 1.00 89.62 426 ILE A CA 1
ATOM 3320 C C . ILE A 1 426 ? 16.541 0.954 -10.071 1.00 89.62 426 ILE A C 1
ATOM 3322 O O . ILE A 1 426 ? 16.777 2.122 -10.320 1.00 89.62 426 ILE A O 1
ATOM 3326 N N . ILE A 1 427 ? 17.262 -0.059 -10.559 1.00 91.88 427 ILE A N 1
ATOM 3327 C CA . ILE A 1 427 ? 18.420 0.133 -11.439 1.00 91.88 427 ILE A CA 1
ATOM 3328 C C . ILE A 1 427 ? 18.129 -0.515 -12.783 1.00 91.88 427 ILE A C 1
ATOM 3330 O O . ILE A 1 427 ? 17.750 -1.683 -12.835 1.00 91.88 427 ILE A O 1
ATOM 3334 N N . GLU A 1 428 ? 18.387 0.224 -13.852 1.00 93.44 428 GLU A N 1
ATOM 3335 C CA . GLU A 1 428 ? 18.508 -0.279 -15.214 1.00 93.44 428 GLU A CA 1
ATOM 3336 C C . GLU A 1 428 ? 19.828 0.237 -15.782 1.00 93.44 428 GLU A C 1
ATOM 3338 O O . GLU A 1 428 ? 20.063 1.442 -15.834 1.00 93.44 428 GLU A O 1
ATOM 3343 N N . ALA A 1 429 ? 20.725 -0.680 -16.134 1.00 92.00 429 ALA A N 1
ATOM 3344 C CA . ALA A 1 429 ? 22.046 -0.341 -16.640 1.00 92.00 429 ALA A CA 1
ATOM 3345 C C . ALA A 1 429 ? 22.508 -1.360 -17.681 1.00 92.00 429 ALA A C 1
ATOM 3347 O O . ALA A 1 429 ? 22.083 -2.516 -17.667 1.00 92.00 429 ALA A O 1
ATOM 3348 N N . ALA A 1 430 ? 23.430 -0.941 -18.543 1.00 89.56 430 ALA A N 1
ATOM 3349 C CA . ALA A 1 430 ? 24.100 -1.809 -19.498 1.00 89.56 430 ALA A CA 1
ATOM 3350 C C . ALA A 1 430 ? 25.619 -1.718 -19.321 1.00 89.56 430 ALA A C 1
ATOM 3352 O O . ALA A 1 430 ? 26.168 -0.627 -19.156 1.00 89.56 430 ALA A O 1
ATOM 3353 N N . ASP A 1 431 ? 26.306 -2.858 -19.370 1.00 89.81 431 ASP A N 1
ATOM 3354 C CA . ASP A 1 431 ? 27.763 -2.894 -19.501 1.00 89.81 431 ASP A CA 1
ATOM 3355 C C . ASP A 1 431 ? 28.140 -3.136 -20.964 1.00 89.81 431 ASP A C 1
ATOM 3357 O O . ASP A 1 431 ? 28.272 -4.276 -21.410 1.00 89.81 431 ASP A O 1
ATOM 3361 N N . GLU A 1 432 ? 28.347 -2.047 -21.703 1.00 86.62 432 GLU A N 1
ATOM 3362 C CA . GLU A 1 432 ? 28.726 -2.057 -23.125 1.00 86.62 432 GLU A CA 1
ATOM 3363 C C . GLU A 1 432 ? 30.005 -2.859 -23.413 1.00 86.62 432 GLU A C 1
ATOM 3365 O O . GLU A 1 432 ? 30.204 -3.365 -24.518 1.00 86.62 432 GLU A O 1
ATOM 3370 N N . SER A 1 433 ? 30.888 -3.009 -22.419 1.00 85.19 433 SER A N 1
ATOM 3371 C CA . SER A 1 433 ? 32.108 -3.812 -22.569 1.00 85.19 433 SER A CA 1
ATOM 3372 C C . SER A 1 433 ? 31.845 -5.314 -22.439 1.00 85.19 433 SER A C 1
ATOM 3374 O O . SER A 1 433 ? 32.747 -6.111 -22.706 1.00 85.19 433 SER A O 1
ATOM 3376 N N . ASN A 1 434 ? 30.633 -5.699 -22.019 1.00 84.00 434 ASN A N 1
ATOM 3377 C CA . ASN A 1 434 ? 30.228 -7.058 -21.674 1.00 84.00 434 ASN A CA 1
ATOM 3378 C C . ASN A 1 434 ? 31.295 -7.761 -20.822 1.00 84.00 434 ASN A C 1
ATOM 3380 O O . ASN A 1 434 ? 31.779 -8.849 -21.158 1.00 84.00 434 ASN A O 1
ATOM 3384 N N . THR A 1 435 ? 31.729 -7.084 -19.753 1.00 87.88 435 THR A N 1
ATOM 3385 C CA . THR A 1 435 ? 32.913 -7.457 -18.974 1.00 87.88 435 THR A CA 1
ATOM 3386 C C . THR A 1 435 ? 32.818 -8.903 -18.495 1.00 87.88 435 THR A C 1
ATOM 3388 O O . THR A 1 435 ? 33.790 -9.661 -18.609 1.00 87.88 435 THR A O 1
ATOM 3391 N N . PHE A 1 436 ? 31.640 -9.327 -18.033 1.00 91.12 436 PHE A N 1
ATOM 3392 C CA . PHE A 1 436 ? 31.362 -10.721 -17.707 1.00 91.12 436 PHE A CA 1
ATOM 3393 C C . PHE A 1 436 ? 30.151 -11.203 -18.521 1.00 91.12 436 PHE A C 1
ATOM 3395 O O . PHE A 1 436 ? 29.038 -10.760 -18.256 1.00 91.12 436 PHE A O 1
ATOM 3402 N N . PRO A 1 437 ? 30.331 -12.109 -19.502 1.00 86.50 437 PRO A N 1
ATOM 3403 C CA . PRO A 1 437 ? 29.236 -12.579 -20.360 1.00 86.50 437 PRO A CA 1
ATOM 3404 C C . PRO A 1 437 ? 28.411 -13.715 -19.738 1.00 86.50 437 PRO A C 1
ATOM 3406 O O . PRO A 1 437 ? 27.288 -13.972 -20.158 1.00 86.50 437 PRO A O 1
ATOM 3409 N N . SER A 1 438 ? 28.969 -14.429 -18.761 1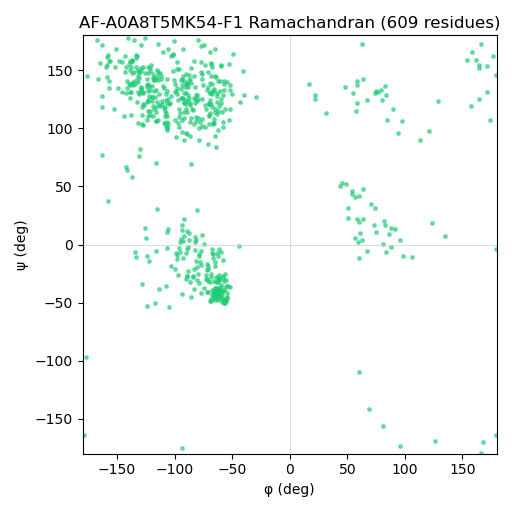.00 90.38 438 SER A N 1
ATOM 3410 C CA . SER A 1 438 ? 28.313 -15.535 -18.063 1.00 90.38 438 SER A CA 1
ATOM 3411 C C . SER A 1 438 ? 28.933 -15.725 -16.685 1.00 90.38 438 SER A C 1
ATOM 3413 O O . SER A 1 438 ? 30.088 -15.352 -16.464 1.00 90.38 438 SER A O 1
ATOM 3415 N N . GLY A 1 439 ? 28.198 -16.349 -15.773 1.00 89.44 439 GLY A N 1
ATOM 3416 C CA . GLY A 1 439 ? 28.729 -16.713 -14.466 1.00 89.44 439 GLY A CA 1
ATOM 3417 C C . GLY A 1 439 ? 27.641 -17.112 -13.484 1.00 89.44 439 GLY A C 1
ATOM 3418 O O . GLY A 1 439 ? 26.460 -17.145 -13.813 1.00 89.44 439 GLY A O 1
ATOM 3419 N N . ARG A 1 440 ? 28.068 -17.436 -12.269 1.00 89.62 440 ARG A N 1
ATOM 3420 C CA . ARG A 1 440 ? 27.194 -17.875 -11.180 1.00 89.62 440 ARG A CA 1
ATOM 3421 C C . ARG A 1 440 ? 26.408 -16.709 -10.581 1.00 89.62 440 ARG A C 1
ATOM 3423 O O . ARG A 1 440 ? 26.683 -15.544 -10.872 1.00 89.62 440 ARG A O 1
ATOM 3430 N N . VAL A 1 441 ? 25.466 -17.031 -9.701 1.00 91.94 441 VAL A N 1
ATOM 3431 C CA . VAL A 1 441 ? 24.842 -16.045 -8.808 1.00 91.94 441 VAL A CA 1
ATOM 3432 C C . VAL A 1 441 ? 25.444 -16.142 -7.416 1.00 91.94 441 VAL A C 1
ATOM 3434 O O . VAL A 1 441 ? 26.040 -17.165 -7.066 1.00 91.94 441 VAL A O 1
ATOM 3437 N N . GLY A 1 442 ? 25.233 -15.123 -6.593 1.00 90.69 442 GLY A N 1
ATOM 3438 C CA . GLY A 1 442 ? 25.415 -15.295 -5.163 1.00 90.69 442 GLY A CA 1
ATOM 3439 C C . GLY A 1 442 ? 24.768 -14.222 -4.302 1.00 90.69 442 GLY A C 1
ATOM 3440 O O . GLY A 1 442 ? 24.243 -13.229 -4.804 1.00 90.69 442 GLY A O 1
ATOM 3441 N N . ILE A 1 443 ? 24.794 -14.475 -2.999 1.00 91.75 443 ILE A N 1
ATOM 3442 C CA . ILE A 1 443 ? 24.173 -13.662 -1.953 1.00 91.75 443 ILE A CA 1
ATOM 3443 C C . ILE A 1 443 ? 25.137 -13.487 -0.783 1.00 91.75 443 ILE A C 1
ATOM 3445 O O . ILE A 1 443 ? 25.912 -14.396 -0.469 1.00 91.75 443 ILE A O 1
ATOM 3449 N N . GLY A 1 444 ? 25.045 -12.345 -0.108 1.00 89.62 444 GLY A N 1
ATOM 3450 C CA . GLY A 1 444 ? 25.871 -12.070 1.055 1.00 89.62 444 GLY A CA 1
ATOM 3451 C C . GLY A 1 444 ? 25.661 -10.707 1.690 1.00 89.62 444 GLY A C 1
ATOM 3452 O O . GLY A 1 444 ? 24.666 -10.021 1.459 1.00 89.62 444 GLY A O 1
ATOM 3453 N N . GLY A 1 445 ? 26.620 -10.316 2.521 1.00 88.06 445 GLY A N 1
ATOM 3454 C CA . GLY A 1 445 ? 26.671 -9.013 3.177 1.00 88.06 445 GLY A CA 1
ATOM 3455 C C . GLY A 1 445 ? 28.112 -8.594 3.455 1.00 88.06 445 GLY A C 1
ATOM 3456 O O . GLY A 1 445 ? 29.035 -9.392 3.306 1.00 88.06 445 GLY A O 1
ATOM 3457 N N . GLY A 1 446 ? 28.308 -7.330 3.831 1.00 80.62 446 GLY A N 1
ATOM 3458 C CA . GLY A 1 446 ? 29.628 -6.800 4.199 1.00 80.62 446 GLY A CA 1
ATOM 3459 C C . GLY A 1 446 ? 30.059 -7.163 5.623 1.00 80.62 446 GLY A C 1
ATOM 3460 O O . GLY A 1 446 ? 29.270 -7.704 6.392 1.00 80.62 446 GLY A O 1
ATOM 3461 N N . ASP A 1 447 ? 31.282 -6.786 6.000 1.00 78.00 447 ASP A N 1
ATOM 3462 C CA . ASP A 1 447 ? 31.954 -7.179 7.256 1.00 78.00 447 ASP A CA 1
ATOM 3463 C C . ASP A 1 447 ? 31.150 -6.947 8.548 1.00 78.00 447 ASP A C 1
ATOM 3465 O O . ASP A 1 447 ? 31.189 -7.780 9.452 1.00 78.00 447 ASP A O 1
ATOM 3469 N N . ASP A 1 448 ? 30.377 -5.861 8.619 1.00 80.50 448 ASP A N 1
ATOM 3470 C CA . ASP A 1 448 ? 29.532 -5.521 9.776 1.00 80.50 448 ASP A CA 1
ATOM 3471 C C . ASP A 1 448 ? 28.032 -5.771 9.518 1.00 80.50 448 ASP A C 1
ATOM 3473 O O . ASP A 1 448 ? 27.159 -5.306 10.258 1.00 80.50 448 ASP A O 1
ATOM 3477 N N . SER A 1 449 ? 27.707 -6.488 8.440 1.00 87.69 449 SER A N 1
ATOM 3478 C CA . SER A 1 449 ? 26.327 -6.694 8.005 1.00 87.69 449 SER A CA 1
ATOM 3479 C C . SER A 1 449 ? 25.696 -7.908 8.671 1.00 87.69 449 SER A C 1
ATOM 3481 O O . SER A 1 449 ? 26.334 -8.927 8.933 1.00 87.69 449 SER A O 1
ATOM 3483 N N . LYS A 1 450 ? 24.396 -7.801 8.930 1.00 89.94 450 LYS A N 1
ATOM 3484 C CA . LYS A 1 450 ? 23.558 -8.896 9.403 1.00 89.94 450 LYS A CA 1
ATOM 3485 C C . LYS A 1 450 ? 22.356 -8.991 8.483 1.00 89.94 450 LYS A C 1
ATOM 3487 O O . LYS A 1 450 ? 21.437 -8.173 8.574 1.00 89.94 450 LYS A O 1
ATOM 3492 N N . VAL A 1 451 ? 22.393 -9.977 7.600 1.00 91.56 451 VAL A N 1
ATOM 3493 C CA . VAL A 1 451 ? 21.460 -10.120 6.482 1.00 91.56 451 VAL A CA 1
ATOM 3494 C C . VAL A 1 451 ? 20.866 -11.517 6.456 1.00 91.56 451 VAL A C 1
ATOM 3496 O O . VAL A 1 451 ? 21.468 -12.479 6.938 1.00 91.56 451 VAL A O 1
ATOM 3499 N N . TYR A 1 452 ? 19.661 -11.602 5.923 1.00 92.44 452 TYR A N 1
ATOM 3500 C CA . TYR A 1 452 ? 18.886 -12.824 5.823 1.00 92.44 452 TYR A CA 1
ATOM 3501 C C . TYR A 1 452 ? 18.366 -12.944 4.401 1.00 92.44 452 TYR A C 1
ATOM 3503 O O . TYR A 1 452 ? 17.951 -11.931 3.837 1.00 92.44 452 TYR A O 1
ATOM 3511 N N . PHE A 1 453 ? 18.386 -14.152 3.853 1.00 92.31 453 PHE A N 1
ATOM 3512 C CA . PHE A 1 453 ? 17.851 -14.448 2.532 1.00 92.31 453 PHE A CA 1
ATOM 3513 C C . PHE A 1 453 ? 16.950 -15.672 2.579 1.00 92.31 453 PHE A C 1
ATOM 3515 O O . PHE A 1 453 ? 17.145 -16.553 3.421 1.00 92.31 453 PHE A O 1
ATOM 3522 N N . ASP A 1 454 ? 15.970 -15.693 1.684 1.00 87.56 454 ASP A N 1
ATOM 3523 C CA . ASP A 1 454 ? 14.972 -16.751 1.609 1.00 87.56 454 ASP A CA 1
ATOM 3524 C C . ASP A 1 454 ? 14.330 -16.833 0.214 1.00 87.56 454 ASP A C 1
ATOM 3526 O O . ASP A 1 454 ? 14.444 -15.878 -0.557 1.00 87.56 454 ASP A O 1
ATOM 3530 N N . ASP A 1 455 ? 13.665 -17.944 -0.106 1.00 83.19 455 ASP A N 1
ATOM 3531 C CA . ASP A 1 455 ? 13.023 -18.241 -1.401 1.00 83.19 455 ASP A CA 1
ATOM 3532 C C . ASP A 1 455 ? 13.904 -17.895 -2.621 1.00 83.19 455 ASP A C 1
ATOM 3534 O O . ASP A 1 455 ? 13.502 -17.151 -3.520 1.00 83.19 455 ASP A O 1
ATOM 3538 N N . ILE A 1 456 ? 15.143 -18.390 -2.658 1.00 86.50 456 ILE A N 1
ATOM 3539 C CA . ILE A 1 456 ? 16.067 -18.074 -3.748 1.00 86.50 456 ILE A CA 1
ATOM 3540 C C . ILE A 1 456 ? 15.709 -18.869 -5.002 1.00 86.50 456 ILE A C 1
ATOM 3542 O O . ILE A 1 456 ? 15.710 -20.099 -4.991 1.00 86.50 456 ILE A O 1
ATOM 3546 N N . ILE A 1 457 ? 15.503 -18.170 -6.120 1.00 82.50 457 ILE A N 1
ATOM 3547 C CA . ILE A 1 457 ? 15.204 -18.780 -7.420 1.00 82.50 457 ILE A CA 1
ATOM 3548 C C . ILE A 1 457 ? 16.088 -18.166 -8.507 1.00 82.50 457 ILE A C 1
ATOM 3550 O O . ILE A 1 457 ? 16.187 -16.947 -8.647 1.00 82.50 457 ILE A O 1
ATOM 3554 N N . VAL A 1 458 ? 16.707 -19.023 -9.316 1.00 85.25 458 VAL A N 1
ATOM 3555 C CA . VAL A 1 458 ? 17.391 -18.649 -10.558 1.00 85.25 458 VAL A CA 1
ATOM 3556 C C . VAL A 1 458 ? 16.782 -19.452 -11.687 1.00 85.25 458 VAL A C 1
ATOM 3558 O O . VAL A 1 458 ? 16.794 -20.684 -11.666 1.00 85.25 458 VAL A O 1
ATOM 3561 N N . MET A 1 459 ? 16.289 -18.765 -12.701 1.00 82.19 459 MET A N 1
ATOM 3562 C CA . MET A 1 459 ? 15.641 -19.385 -13.848 1.00 82.19 459 MET A CA 1
ATOM 3563 C C . MET A 1 459 ? 16.065 -18.696 -15.132 1.00 82.19 459 MET A C 1
ATOM 3565 O O . MET A 1 459 ? 16.527 -17.557 -15.116 1.00 82.19 459 MET A O 1
ATOM 3569 N N . GLU A 1 460 ? 15.932 -19.401 -16.243 1.00 77.69 460 GLU A N 1
ATOM 3570 C CA . GLU A 1 460 ? 16.059 -18.822 -17.571 1.00 77.69 460 GLU A CA 1
ATOM 3571 C C . GLU A 1 460 ? 15.188 -17.565 -17.673 1.00 77.69 460 GLU A C 1
ATOM 3573 O O . GLU A 1 460 ? 14.021 -17.577 -17.276 1.00 77.69 460 GLU A O 1
ATOM 3578 N N . SER A 1 461 ? 15.780 -16.460 -18.139 1.00 63.62 461 SER A N 1
ATOM 3579 C CA . SER A 1 461 ? 15.002 -15.258 -18.428 1.00 63.62 461 SER A CA 1
ATOM 3580 C C . SER A 1 461 ? 14.025 -15.622 -19.541 1.00 63.62 461 SER A C 1
ATOM 3582 O O . SER A 1 461 ? 14.474 -16.132 -20.569 1.00 63.62 461 SER A O 1
ATOM 3584 N N . PRO A 1 462 ? 12.718 -15.370 -19.377 1.00 57.00 462 PRO A N 1
ATOM 3585 C CA . PRO A 1 462 ? 11.767 -15.550 -20.457 1.00 57.00 462 PRO A CA 1
ATOM 3586 C C . PRO A 1 462 ? 12.219 -14.702 -21.649 1.00 57.00 462 PRO A C 1
ATOM 3588 O O . PRO A 1 462 ? 12.319 -13.477 -21.552 1.00 57.00 462 PRO A O 1
ATOM 3591 N N . HIS A 1 463 ? 12.545 -15.353 -22.765 1.00 57.88 463 HIS A N 1
ATOM 3592 C CA . HIS A 1 463 ? 12.825 -14.656 -24.013 1.00 57.88 463 HIS A CA 1
ATOM 3593 C C . HIS A 1 463 ? 11.477 -14.280 -24.624 1.00 57.88 463 HIS A C 1
ATOM 3595 O O . HIS A 1 463 ? 10.868 -15.066 -25.343 1.00 57.88 463 HIS A O 1
ATOM 3601 N N . CYS A 1 464 ? 10.985 -13.096 -24.263 1.00 60.12 464 CYS A N 1
ATOM 3602 C CA . CYS A 1 464 ? 9.728 -12.568 -24.793 1.00 60.12 464 CYS A CA 1
ATOM 3603 C C . CYS A 1 464 ? 9.850 -11.903 -26.155 1.00 60.12 464 CYS A C 1
ATOM 3605 O O . CYS A 1 464 ? 8.860 -11.353 -26.619 1.00 60.12 464 CYS A O 1
ATOM 3607 N N . ASP A 1 465 ? 11.029 -11.994 -26.769 1.00 58.66 465 ASP A N 1
ATOM 3608 C CA . ASP A 1 465 ? 11.307 -11.472 -28.099 1.00 58.66 465 ASP A CA 1
ATOM 3609 C C . ASP A 1 465 ? 10.344 -12.098 -29.115 1.00 58.66 465 ASP A C 1
ATOM 3611 O O . ASP A 1 465 ? 10.449 -13.286 -29.452 1.00 58.66 465 ASP A O 1
ATOM 3615 N N . ASP A 1 466 ? 9.364 -11.315 -29.561 1.00 59.22 466 ASP A N 1
ATOM 3616 C CA . ASP A 1 466 ? 8.385 -11.737 -30.560 1.00 59.22 466 ASP A CA 1
ATOM 3617 C C . ASP A 1 466 ? 8.938 -11.594 -31.995 1.00 59.22 466 ASP A C 1
ATOM 3619 O O . ASP A 1 466 ? 8.261 -11.935 -32.975 1.00 59.22 466 ASP A O 1
ATOM 3623 N N . GLY A 1 467 ? 10.200 -11.160 -32.120 1.00 52.03 467 GLY A N 1
ATOM 3624 C CA . GLY A 1 467 ? 10.900 -10.900 -33.369 1.00 52.03 467 GLY A CA 1
ATOM 3625 C C . GLY A 1 467 ? 10.460 -9.606 -34.051 1.00 52.03 467 GLY A C 1
ATOM 3626 O O . GLY A 1 467 ? 10.799 -9.403 -35.222 1.00 52.03 467 GLY A O 1
ATOM 3627 N N . ASN A 1 468 ? 9.683 -8.762 -33.367 1.00 55.25 468 ASN A N 1
ATOM 3628 C CA . ASN A 1 468 ? 9.205 -7.483 -33.858 1.00 55.25 468 ASN A CA 1
ATOM 3629 C C . ASN A 1 468 ? 9.963 -6.341 -33.170 1.00 55.25 468 ASN A C 1
ATOM 3631 O O . ASN A 1 468 ? 9.694 -5.957 -32.041 1.00 55.25 468 ASN A O 1
ATOM 3635 N N . GLU A 1 469 ? 10.877 -5.710 -33.904 1.00 52.88 469 GLU A N 1
ATOM 3636 C CA . GLU A 1 469 ? 11.680 -4.584 -33.401 1.00 52.88 469 GLU A CA 1
ATOM 3637 C C . GLU A 1 469 ? 10.835 -3.344 -33.018 1.00 52.88 469 GLU A C 1
ATOM 3639 O O . GLU A 1 469 ? 11.364 -2.388 -32.455 1.00 52.88 469 GLU A O 1
ATOM 3644 N N . CYS A 1 470 ? 9.526 -3.358 -33.311 1.00 55.28 470 CYS A N 1
ATOM 3645 C CA . CYS A 1 470 ? 8.553 -2.325 -32.953 1.00 55.28 470 CYS A CA 1
ATOM 3646 C C . CYS A 1 470 ? 7.803 -2.554 -31.640 1.00 55.28 470 CYS A C 1
ATOM 3648 O O . CYS A 1 470 ? 6.902 -1.775 -31.305 1.00 55.28 470 CYS A O 1
ATOM 3650 N N . THR A 1 471 ? 8.122 -3.612 -30.908 1.00 57.94 471 THR A N 1
ATOM 3651 C CA . THR A 1 471 ? 7.538 -3.884 -29.599 1.00 57.94 471 THR A CA 1
ATOM 3652 C C . THR A 1 471 ? 8.610 -3.882 -28.523 1.00 57.94 471 THR A C 1
ATOM 3654 O O . THR A 1 471 ? 9.747 -4.304 -28.711 1.00 57.94 471 THR A O 1
ATOM 3657 N N . ILE A 1 472 ? 8.248 -3.334 -27.367 1.00 55.84 472 ILE A N 1
ATOM 3658 C CA . ILE A 1 472 ? 8.988 -3.535 -26.135 1.00 55.84 472 ILE A CA 1
ATOM 3659 C C . ILE A 1 472 ? 8.492 -4.856 -25.569 1.00 55.84 472 ILE A C 1
ATOM 3661 O O . ILE A 1 472 ? 7.393 -4.947 -25.013 1.00 55.84 472 ILE A O 1
ATOM 3665 N N . ASP A 1 473 ? 9.323 -5.875 -25.730 1.00 59.25 473 ASP A N 1
ATOM 3666 C CA . ASP A 1 473 ? 9.037 -7.211 -25.248 1.00 59.25 473 ASP A CA 1
ATOM 3667 C C . ASP A 1 473 ? 9.488 -7.356 -23.799 1.00 59.25 473 ASP A C 1
ATOM 3669 O O . ASP A 1 473 ? 10.659 -7.196 -23.440 1.00 59.25 473 ASP A O 1
ATOM 3673 N N . SER A 1 474 ? 8.535 -7.660 -22.932 1.00 52.03 474 SER A N 1
ATOM 3674 C CA . SER A 1 474 ? 8.759 -7.851 -21.507 1.00 52.03 474 SER A CA 1
ATOM 3675 C C . SER A 1 474 ? 7.986 -9.072 -21.023 1.00 52.03 474 SER A C 1
ATOM 3677 O O . SER A 1 474 ? 7.050 -9.526 -21.672 1.00 52.03 474 SER A O 1
ATOM 3679 N N . TYR A 1 475 ? 8.382 -9.656 -19.896 1.00 53.72 475 TYR A N 1
ATOM 3680 C CA . TYR A 1 475 ? 7.611 -10.729 -19.271 1.00 53.72 475 TYR A CA 1
ATOM 3681 C C . TYR A 1 475 ? 6.874 -10.175 -18.057 1.00 53.72 475 TYR A C 1
ATOM 3683 O O . TYR A 1 475 ? 7.498 -9.649 -17.131 1.00 53.72 475 TYR A O 1
ATOM 3691 N N . ASP A 1 476 ? 5.552 -10.305 -18.060 1.00 49.09 476 ASP A N 1
ATOM 3692 C CA . ASP A 1 476 ? 4.701 -10.022 -16.914 1.00 49.09 476 ASP A CA 1
ATOM 3693 C C . ASP A 1 476 ? 4.724 -11.234 -15.983 1.00 49.09 476 ASP A C 1
ATOM 3695 O O . ASP A 1 476 ? 4.153 -12.291 -16.259 1.00 49.09 476 ASP A O 1
ATOM 3699 N N . TYR A 1 477 ? 5.437 -11.068 -14.872 1.00 44.38 477 TYR A N 1
ATOM 3700 C CA . TYR A 1 477 ? 5.628 -12.109 -13.868 1.00 44.38 477 TYR A CA 1
ATOM 3701 C C . TYR A 1 477 ? 4.410 -12.307 -12.954 1.00 44.38 477 TYR A C 1
ATOM 3703 O O . TYR A 1 477 ? 4.326 -13.359 -12.323 1.00 44.38 477 TYR A O 1
ATOM 3711 N N . GLN A 1 478 ? 3.480 -11.345 -12.881 1.00 39.97 478 GLN A N 1
ATOM 3712 C CA . GLN A 1 478 ? 2.232 -11.504 -12.123 1.00 39.97 478 GLN A CA 1
ATOM 3713 C C . GLN A 1 478 ? 1.250 -12.383 -12.901 1.00 39.97 478 GLN A C 1
ATOM 3715 O O . GLN A 1 478 ? 0.641 -13.291 -12.344 1.00 39.97 478 GLN A O 1
ATOM 3720 N N . GLU A 1 479 ? 1.161 -12.163 -14.210 1.00 45.62 479 GLU A N 1
ATOM 3721 C CA . GLU A 1 479 ? 0.247 -12.880 -15.103 1.00 45.62 479 GLU A CA 1
ATOM 3722 C C . GLU A 1 479 ? 0.898 -14.069 -15.830 1.00 45.62 479 GLU A C 1
ATOM 3724 O O . GLU A 1 479 ? 0.227 -14.778 -16.580 1.00 45.62 479 GLU A O 1
ATOM 3729 N N . GLN A 1 480 ? 2.199 -14.281 -15.619 1.00 48.03 480 GLN A N 1
ATOM 3730 C CA . GLN A 1 480 ? 3.010 -15.354 -16.210 1.00 48.03 480 GLN A CA 1
ATOM 3731 C C . GLN A 1 480 ? 2.932 -15.408 -17.736 1.00 48.03 480 GLN A C 1
ATOM 3733 O O . GLN A 1 480 ? 2.728 -16.463 -18.336 1.00 48.03 480 GLN A O 1
ATOM 3738 N N . LYS A 1 481 ? 3.058 -14.247 -18.377 1.00 55.28 481 LYS A N 1
ATOM 3739 C CA . LYS A 1 481 ? 2.921 -14.127 -19.830 1.00 55.28 481 LYS A CA 1
ATOM 3740 C C . LYS A 1 481 ? 3.895 -13.106 -20.390 1.00 55.28 481 LYS A C 1
ATOM 3742 O O . LYS A 1 481 ? 4.185 -12.095 -19.756 1.00 55.28 481 LYS A O 1
ATOM 3747 N N . CYS A 1 482 ? 4.340 -13.330 -21.620 1.00 59.34 482 CYS A N 1
ATOM 3748 C CA . CYS A 1 482 ? 4.993 -12.271 -22.374 1.00 59.34 482 CYS A CA 1
ATOM 3749 C C . CYS A 1 482 ? 3.995 -11.148 -22.671 1.00 59.34 482 CYS A C 1
ATOM 3751 O O . CYS A 1 482 ? 2.853 -11.390 -23.072 1.00 59.34 482 CYS A O 1
ATOM 3753 N N . VAL A 1 483 ? 4.446 -9.923 -22.445 1.00 66.94 483 VAL A N 1
ATOM 3754 C CA . VAL A 1 483 ? 3.746 -8.681 -22.727 1.00 66.94 483 VAL A CA 1
ATOM 3755 C C . VAL A 1 483 ? 4.580 -7.900 -23.724 1.00 66.94 483 VAL A C 1
ATOM 3757 O O . VAL A 1 483 ? 5.724 -7.537 -23.463 1.00 66.94 483 VAL A O 1
ATOM 3760 N N . THR A 1 484 ? 3.967 -7.657 -24.871 1.00 63.53 484 THR A N 1
ATOM 3761 C CA . THR A 1 484 ? 4.522 -6.878 -25.971 1.00 63.53 484 THR A CA 1
ATOM 3762 C C . THR A 1 484 ? 3.798 -5.536 -25.983 1.00 63.53 484 THR A C 1
ATOM 3764 O O . THR A 1 484 ? 2.595 -5.485 -26.269 1.00 63.53 484 THR A O 1
ATOM 3767 N N . GLU A 1 485 ? 4.487 -4.454 -25.638 1.00 61.16 485 GLU A N 1
ATOM 3768 C CA . GLU A 1 485 ? 3.922 -3.105 -25.729 1.00 61.16 485 GLU A CA 1
ATOM 3769 C C . GLU A 1 485 ? 4.430 -2.406 -26.992 1.00 61.16 485 GLU A C 1
ATOM 3771 O O . GLU A 1 485 ? 5.593 -2.584 -27.346 1.00 61.16 485 GLU A O 1
ATOM 3776 N N . PRO A 1 486 ? 3.608 -1.615 -27.702 1.00 55.91 486 PRO A N 1
ATOM 3777 C CA . PRO A 1 486 ? 4.094 -0.842 -28.840 1.00 55.91 486 PRO A CA 1
ATOM 3778 C C . PRO A 1 486 ? 5.202 0.114 -28.388 1.00 55.91 486 PRO A C 1
ATOM 3780 O O . PRO A 1 486 ? 4.985 0.914 -27.476 1.00 55.91 486 PRO A O 1
ATOM 3783 N N . ALA A 1 487 ? 6.374 0.052 -29.022 1.00 55.09 487 ALA A N 1
ATOM 3784 C CA . ALA A 1 487 ? 7.413 1.043 -28.784 1.00 55.09 487 ALA A CA 1
ATOM 3785 C C . ALA A 1 487 ? 6.890 2.426 -29.229 1.00 55.09 487 ALA A C 1
ATOM 3787 O O . ALA A 1 487 ? 6.345 2.545 -30.332 1.00 55.09 487 ALA A O 1
ATOM 3788 N N . PRO A 1 488 ? 6.996 3.478 -28.398 1.00 49.59 488 PRO A N 1
ATOM 3789 C CA . PRO A 1 488 ? 6.622 4.816 -28.826 1.00 49.59 488 PRO A CA 1
ATOM 3790 C C . PRO A 1 488 ? 7.652 5.300 -29.851 1.00 49.59 488 PRO A C 1
ATOM 3792 O O . PRO A 1 488 ? 8.812 5.458 -29.484 1.00 49.59 488 PRO A O 1
ATOM 3795 N N . ASN A 1 489 ? 7.238 5.426 -31.122 1.00 49.84 489 ASN A N 1
ATOM 3796 C CA . ASN A 1 489 ? 7.614 6.428 -32.144 1.00 49.84 489 ASN A CA 1
ATOM 3797 C C . ASN A 1 489 ? 7.036 6.016 -33.526 1.00 49.84 489 ASN A C 1
ATOM 3799 O O . ASN A 1 489 ? 6.727 4.843 -33.721 1.00 49.84 489 ASN A O 1
ATOM 3803 N N . CYS A 1 490 ? 6.793 6.991 -34.425 1.00 45.28 490 CYS A N 1
ATOM 3804 C CA . CYS A 1 490 ? 5.997 6.906 -35.676 1.00 45.28 490 CYS A CA 1
ATOM 3805 C C . CYS A 1 490 ? 5.973 5.502 -36.347 1.00 45.28 490 CYS A C 1
ATOM 3807 O O . CYS A 1 490 ? 6.990 4.900 -36.667 1.00 45.28 490 CYS A O 1
ATOM 3809 N N . CYS A 1 491 ? 4.774 4.971 -36.621 1.00 55.06 491 CYS A N 1
ATOM 3810 C CA . CYS A 1 491 ? 4.619 3.776 -37.460 1.00 55.06 491 CYS A CA 1
ATOM 3811 C C . CYS A 1 491 ? 4.715 4.168 -38.947 1.00 55.06 491 CYS A C 1
ATOM 3813 O O . CYS A 1 491 ? 3.754 4.755 -39.449 1.00 55.06 491 CYS A O 1
ATOM 3815 N N . GLY A 1 492 ? 5.803 3.810 -39.658 1.00 50.72 492 GLY A N 1
ATOM 3816 C CA . GLY A 1 492 ? 6.011 4.314 -41.030 1.00 50.72 492 GLY A CA 1
ATOM 3817 C C . GLY A 1 492 ? 6.912 3.578 -42.046 1.00 50.72 492 GLY A C 1
ATOM 3818 O O . GLY A 1 492 ? 7.549 4.251 -42.842 1.00 50.72 492 GLY A O 1
ATOM 3819 N N . ASN A 1 493 ? 6.947 2.235 -42.105 1.00 45.62 493 ASN A N 1
ATOM 3820 C CA . ASN A 1 493 ? 7.339 1.391 -43.284 1.00 45.62 493 ASN A CA 1
ATOM 3821 C C . ASN A 1 493 ? 7.286 -0.132 -42.975 1.00 45.62 493 ASN A C 1
ATOM 3823 O O . ASN A 1 493 ? 7.493 -0.960 -43.869 1.00 45.62 493 ASN A O 1
ATOM 3827 N N . GLY A 1 494 ? 6.982 -0.505 -41.725 1.00 49.31 494 GLY A N 1
ATOM 3828 C CA . GLY A 1 494 ? 7.077 -1.879 -41.221 1.00 49.31 494 GLY A CA 1
ATOM 3829 C C . GLY A 1 494 ? 8.462 -2.233 -40.663 1.00 49.31 494 GLY A C 1
ATOM 3830 O O . GLY A 1 494 ? 8.751 -3.414 -40.497 1.00 49.31 494 GLY A O 1
ATOM 3831 N N . ILE A 1 495 ? 9.306 -1.231 -40.417 1.00 49.25 495 ILE A N 1
ATOM 3832 C CA . ILE A 1 495 ? 10.639 -1.298 -39.817 1.00 49.25 495 ILE A CA 1
ATOM 3833 C C . ILE A 1 495 ? 10.650 -0.254 -38.695 1.00 49.25 495 ILE A C 1
ATOM 3835 O O . ILE A 1 495 ? 10.218 0.875 -38.912 1.00 49.25 495 ILE A O 1
ATOM 3839 N N . CYS A 1 496 ? 11.094 -0.637 -37.499 1.00 51.94 496 CYS A N 1
ATOM 3840 C CA . CYS A 1 496 ? 11.309 0.312 -36.413 1.00 51.94 496 CYS A CA 1
ATOM 3841 C C . CYS A 1 496 ? 12.764 0.740 -36.389 1.00 51.94 496 CYS A C 1
ATOM 3843 O O . CYS A 1 496 ? 13.653 -0.062 -36.107 1.00 51.94 496 CYS A O 1
ATOM 3845 N N . ASP A 1 497 ? 12.997 2.010 -36.693 1.00 51.97 497 ASP A N 1
ATOM 3846 C CA . ASP A 1 497 ? 14.317 2.607 -36.617 1.00 51.97 497 ASP A CA 1
ATOM 3847 C C . ASP A 1 497 ? 14.564 3.143 -35.196 1.00 51.97 497 ASP A C 1
ATOM 3849 O O . ASP A 1 497 ? 13.679 3.680 -34.534 1.00 51.97 497 ASP A O 1
ATOM 3853 N N . LYS A 1 498 ? 15.791 2.966 -34.691 1.00 46.22 498 LYS A N 1
ATOM 3854 C CA . LYS A 1 498 ? 16.199 3.369 -33.328 1.00 46.22 498 LYS A CA 1
ATOM 3855 C C . LYS A 1 498 ? 16.229 4.889 -33.097 1.00 46.22 498 LYS A C 1
ATOM 3857 O O . LYS A 1 498 ? 16.502 5.312 -31.974 1.00 46.22 498 LYS A O 1
ATOM 3862 N N . ASP A 1 499 ? 15.981 5.687 -34.129 1.00 50.69 499 ASP A N 1
ATOM 3863 C CA . ASP A 1 499 ? 16.072 7.144 -34.102 1.00 50.69 499 ASP A CA 1
ATOM 3864 C C . ASP A 1 499 ? 14.669 7.778 -33.990 1.00 50.69 499 ASP A C 1
ATOM 3866 O O . ASP A 1 499 ? 13.678 7.226 -34.460 1.00 50.69 499 ASP A O 1
ATOM 3870 N N . THR A 1 500 ? 14.559 8.946 -33.351 1.00 54.62 500 THR A N 1
ATOM 3871 C CA . THR A 1 500 ? 13.305 9.719 -33.276 1.00 54.62 500 THR A CA 1
ATOM 3872 C C . THR A 1 500 ? 12.887 10.213 -34.664 1.00 54.62 500 THR A C 1
ATOM 3874 O O . THR A 1 500 ? 13.599 11.029 -35.253 1.00 54.62 500 THR A O 1
ATOM 3877 N N . GLU A 1 501 ? 11.738 9.752 -35.164 1.00 54.53 501 GLU A N 1
ATOM 3878 C CA . GLU A 1 501 ? 11.126 10.235 -36.409 1.00 54.53 501 GLU A CA 1
ATOM 3879 C C . GLU A 1 501 ? 10.255 11.483 -36.172 1.00 54.53 501 GLU A C 1
ATOM 3881 O O . GLU A 1 501 ? 9.487 11.557 -35.215 1.00 54.53 501 GLU A O 1
ATOM 3886 N N . ASP A 1 502 ? 10.343 12.451 -37.081 1.00 56.25 502 ASP A N 1
ATOM 3887 C CA . ASP A 1 502 ? 9.572 13.698 -37.127 1.00 56.25 502 ASP A CA 1
ATOM 3888 C C . ASP A 1 502 ? 9.073 13.972 -38.566 1.00 56.25 502 ASP A C 1
ATOM 3890 O O . ASP A 1 502 ? 9.418 13.253 -39.505 1.00 56.25 502 ASP A O 1
ATOM 3894 N N . TYR A 1 503 ? 8.283 15.032 -38.798 1.00 58.72 503 TYR A N 1
ATOM 3895 C CA . TYR A 1 503 ? 7.843 15.394 -40.162 1.00 58.72 503 TYR A CA 1
ATOM 3896 C C . TYR A 1 503 ? 9.020 15.597 -41.138 1.00 58.72 503 TYR A C 1
ATOM 3898 O O . TYR A 1 503 ? 8.891 15.349 -42.339 1.00 58.72 503 TYR A O 1
ATOM 3906 N N . SER A 1 504 ? 10.180 16.045 -40.645 1.00 56.75 504 SER A N 1
ATOM 3907 C CA . SER A 1 504 ? 11.352 16.329 -41.477 1.00 56.75 504 SER A CA 1
ATOM 3908 C C . SER A 1 504 ? 12.034 15.056 -41.995 1.00 56.75 504 SER A C 1
ATOM 3910 O O . SER A 1 504 ? 12.576 15.050 -43.105 1.00 56.75 504 SER A O 1
ATOM 3912 N N . SER A 1 505 ? 11.943 13.970 -41.228 1.00 56.66 505 SER A N 1
ATOM 3913 C CA . SER A 1 505 ? 12.476 12.645 -41.541 1.00 56.66 505 SER A CA 1
ATOM 3914 C C . SER A 1 505 ? 11.428 11.701 -42.151 1.00 56.66 505 SER A C 1
ATOM 3916 O O . SER A 1 505 ? 11.800 10.859 -42.970 1.00 56.66 505 SER A O 1
ATOM 3918 N N . CYS A 1 506 ? 10.129 11.897 -41.875 1.00 56.06 506 CYS A N 1
ATOM 3919 C CA . CYS A 1 506 ? 9.026 11.048 -42.349 1.00 56.06 506 CYS A CA 1
ATOM 3920 C C . CYS A 1 506 ? 7.744 11.836 -42.740 1.00 56.06 506 CYS A C 1
ATOM 3922 O O . CYS A 1 506 ? 6.659 11.681 -42.177 1.00 56.06 506 CYS A O 1
ATOM 3924 N N . ALA A 1 507 ? 7.843 12.680 -43.776 1.00 56.16 507 ALA A N 1
ATOM 3925 C CA . ALA A 1 507 ? 6.771 13.584 -44.239 1.00 56.16 507 ALA A CA 1
ATOM 3926 C C . ALA A 1 507 ? 5.510 12.914 -44.837 1.00 56.16 507 ALA A C 1
ATOM 3928 O O . ALA A 1 507 ? 4.552 13.607 -45.193 1.00 56.16 507 ALA A O 1
ATOM 3929 N N . ALA A 1 508 ? 5.527 11.595 -45.044 1.00 53.31 508 ALA A N 1
ATOM 3930 C CA . ALA A 1 508 ? 4.390 10.856 -45.592 1.00 53.31 508 ALA A CA 1
ATOM 3931 C C . ALA A 1 508 ? 3.322 10.551 -44.531 1.00 53.31 508 ALA A C 1
ATOM 3933 O O . ALA A 1 508 ? 2.139 10.506 -44.875 1.00 53.31 508 ALA A O 1
ATOM 3934 N N . ASP A 1 509 ? 3.740 10.385 -43.273 1.00 55.19 509 ASP A N 1
ATOM 3935 C CA . ASP A 1 509 ? 2.937 9.723 -42.242 1.00 55.19 509 ASP A CA 1
ATOM 3936 C C . ASP A 1 509 ? 2.797 10.547 -40.955 1.00 55.19 509 ASP A C 1
ATOM 3938 O O . ASP A 1 509 ? 1.723 10.544 -40.349 1.00 55.19 509 ASP A O 1
ATOM 3942 N N . CYS A 1 510 ? 3.817 11.313 -40.559 1.00 57.81 510 CYS A N 1
ATOM 3943 C CA . CYS A 1 510 ? 3.687 12.262 -39.455 1.00 57.81 510 CYS A CA 1
ATOM 3944 C C . CYS A 1 510 ? 3.151 13.597 -40.059 1.00 57.81 510 CYS A C 1
ATOM 3946 O O . CYS A 1 510 ? 3.741 14.105 -41.013 1.00 57.81 510 CYS A O 1
ATOM 3948 N N . PRO A 1 511 ? 2.001 14.160 -39.627 1.00 64.12 511 PRO A N 1
ATOM 3949 C CA . PRO A 1 511 ? 1.477 15.411 -40.184 1.00 64.12 511 PRO A CA 1
ATOM 3950 C C . PRO A 1 511 ? 2.408 16.586 -39.883 1.00 64.12 511 PRO A C 1
ATOM 3952 O O . PRO A 1 511 ? 2.986 16.652 -38.801 1.00 64.12 511 PRO A O 1
ATOM 3955 N N . ASN A 1 512 ? 2.520 17.553 -40.800 1.00 75.12 512 ASN A N 1
ATOM 3956 C CA . ASN A 1 512 ? 3.216 18.791 -40.464 1.00 75.12 512 ASN A CA 1
ATOM 3957 C C . ASN A 1 512 ? 2.376 19.597 -39.466 1.00 75.12 512 ASN A C 1
ATOM 3959 O O . ASN A 1 512 ? 1.379 20.206 -39.867 1.00 75.12 512 ASN A O 1
ATOM 3963 N N . CYS A 1 513 ? 2.776 19.575 -38.197 1.00 74.69 513 CYS A N 1
ATOM 3964 C CA . CYS A 1 513 ? 2.146 20.353 -37.134 1.00 74.69 513 CYS A CA 1
ATOM 3965 C C . CYS A 1 513 ? 2.731 21.756 -36.967 1.00 74.69 513 CYS A C 1
ATOM 3967 O O . CYS A 1 513 ? 2.182 22.514 -36.177 1.00 74.69 513 CYS A O 1
ATOM 3969 N N . ASP A 1 514 ? 3.759 22.107 -37.754 1.00 78.69 514 ASP A N 1
ATOM 3970 C CA . ASP A 1 514 ? 4.368 23.439 -37.785 1.00 78.69 514 ASP A CA 1
ATOM 3971 C C . ASP A 1 514 ? 3.304 24.522 -38.013 1.00 78.69 514 ASP A C 1
ATOM 3973 O O . ASP A 1 514 ? 2.757 24.669 -39.120 1.00 78.69 514 ASP A O 1
ATOM 3977 N N . ASP A 1 515 ? 2.999 25.286 -36.966 1.00 77.19 515 ASP A N 1
ATOM 3978 C CA . ASP A 1 515 ? 2.091 26.430 -37.049 1.00 77.19 515 ASP A CA 1
ATOM 3979 C C . ASP A 1 515 ? 2.806 27.726 -37.448 1.00 77.19 515 ASP A C 1
ATOM 3981 O O . ASP A 1 515 ? 2.165 28.776 -37.603 1.00 77.19 515 ASP A O 1
ATOM 3985 N N . LYS A 1 516 ? 4.110 27.623 -37.732 1.00 73.44 516 LYS A N 1
ATOM 3986 C CA . LYS A 1 516 ? 5.037 28.701 -38.080 1.00 73.44 516 LYS A CA 1
ATOM 3987 C C . LYS A 1 516 ? 5.230 29.705 -36.959 1.00 73.44 516 LYS A C 1
ATOM 3989 O O . LYS A 1 516 ? 5.596 30.856 -37.227 1.00 73.44 516 LYS A O 1
ATOM 3994 N N . ASN A 1 517 ? 4.948 29.296 -35.733 1.00 72.81 517 ASN A N 1
ATOM 3995 C CA . ASN A 1 517 ? 5.320 30.016 -34.546 1.00 72.81 517 ASN A CA 1
ATOM 3996 C C . ASN A 1 517 ? 6.608 29.400 -34.002 1.00 72.81 517 ASN A C 1
ATOM 3998 O O . ASN A 1 517 ? 6.600 28.369 -33.346 1.00 72.81 517 ASN A O 1
ATOM 4002 N N . ASP A 1 518 ? 7.731 30.087 -34.210 1.00 69.75 518 ASP A N 1
ATOM 4003 C CA . ASP A 1 518 ? 9.040 29.653 -33.695 1.00 69.75 518 ASP A CA 1
ATOM 4004 C C . ASP A 1 518 ? 9.085 29.569 -32.145 1.00 69.75 518 ASP A C 1
ATOM 4006 O O . ASP A 1 518 ? 10.100 29.177 -31.569 1.00 69.75 518 ASP A O 1
ATOM 4010 N N . CYS A 1 519 ? 7.993 29.957 -31.473 1.00 69.25 519 CYS A N 1
ATOM 4011 C CA . CYS A 1 519 ? 7.800 29.972 -30.027 1.00 69.25 519 CYS A CA 1
ATOM 4012 C C . CYS A 1 519 ? 6.879 28.878 -29.487 1.00 69.25 519 CYS A C 1
ATOM 4014 O O . CYS A 1 519 ? 6.502 28.907 -28.311 1.00 69.25 519 CYS A O 1
ATOM 4016 N N . THR A 1 520 ? 6.522 27.905 -30.314 1.00 70.44 520 THR A N 1
ATOM 4017 C CA . THR A 1 520 ? 5.860 26.676 -29.885 1.00 70.44 520 THR A CA 1
ATOM 4018 C C . THR A 1 520 ? 6.722 25.470 -30.232 1.00 70.44 520 THR A C 1
ATOM 4020 O O . THR A 1 520 ? 7.466 25.449 -31.209 1.00 70.44 520 THR A O 1
ATOM 4023 N N . VAL A 1 521 ? 6.661 24.453 -29.377 1.00 74.31 521 VAL A N 1
ATOM 4024 C CA . VAL A 1 521 ? 7.069 23.100 -29.738 1.00 74.31 521 VAL A CA 1
ATOM 4025 C C . VAL A 1 521 ? 5.860 22.451 -30.387 1.00 74.31 521 VAL A C 1
ATOM 4027 O O . VAL A 1 521 ? 4.869 22.165 -29.709 1.00 74.31 521 VAL A O 1
ATOM 4030 N N . ASP A 1 522 ? 5.946 22.261 -31.695 1.00 75.75 522 ASP A N 1
ATOM 4031 C CA . ASP A 1 522 ? 4.869 21.699 -32.497 1.00 75.75 522 ASP A CA 1
ATOM 4032 C C . ASP A 1 522 ? 5.033 20.181 -32.591 1.00 75.75 522 ASP A C 1
ATOM 4034 O O . ASP A 1 522 ? 5.937 19.669 -33.253 1.00 75.75 522 ASP A O 1
ATOM 4038 N N . GLU A 1 523 ? 4.151 19.451 -31.916 1.00 70.25 523 GLU A N 1
ATOM 4039 C CA . GLU A 1 523 ? 4.165 17.991 -31.846 1.00 70.25 523 GLU A CA 1
ATOM 4040 C C . GLU A 1 523 ? 2.786 17.438 -32.227 1.00 70.25 523 GLU A C 1
ATOM 4042 O O . GLU A 1 523 ? 1.767 18.103 -32.072 1.00 70.25 523 GLU A O 1
ATOM 4047 N N . TYR A 1 524 ? 2.706 16.214 -32.745 1.00 68.31 524 TYR A N 1
ATOM 4048 C CA . TYR A 1 524 ? 1.420 15.554 -32.970 1.00 68.31 524 TYR A CA 1
ATOM 4049 C C . TYR A 1 524 ? 1.098 14.628 -31.788 1.00 68.31 524 TYR A C 1
ATOM 4051 O O . TYR A 1 524 ? 1.796 13.646 -31.558 1.00 68.31 524 TYR A O 1
ATOM 4059 N N . ASP A 1 525 ? 0.026 14.899 -31.037 1.00 64.12 525 ASP A N 1
ATOM 4060 C CA . ASP A 1 525 ? -0.454 14.007 -29.974 1.00 64.12 525 ASP A CA 1
ATOM 4061 C C . ASP A 1 525 ? -1.173 12.810 -30.609 1.00 64.12 525 ASP A C 1
ATOM 4063 O O . ASP A 1 525 ? -2.327 12.881 -31.047 1.00 64.12 525 ASP A O 1
ATOM 4067 N N . HIS A 1 526 ? -0.474 11.677 -30.658 1.00 56.59 526 HIS A N 1
ATOM 4068 C CA . HIS A 1 526 ? -0.951 10.454 -31.301 1.00 56.59 526 HIS A CA 1
ATOM 4069 C C . HIS A 1 526 ? -2.073 9.737 -30.526 1.00 56.59 526 HIS A C 1
ATOM 4071 O O . HIS A 1 526 ? -2.841 8.990 -31.141 1.00 56.59 526 HIS A O 1
ATOM 4077 N N . HIS A 1 527 ? -2.222 9.971 -29.214 1.00 54.06 527 HIS A N 1
ATOM 4078 C CA . HIS A 1 527 ? -3.337 9.423 -28.429 1.00 54.06 527 HIS A CA 1
ATOM 4079 C C . HIS A 1 527 ? -4.641 10.160 -28.729 1.00 54.06 527 HIS A C 1
ATOM 4081 O O . HIS A 1 527 ? -5.708 9.542 -28.788 1.00 54.06 527 HIS A O 1
ATOM 4087 N N . LYS A 1 528 ? -4.552 11.477 -28.930 1.00 65.25 528 LYS A N 1
ATOM 4088 C CA . LYS A 1 528 ? -5.697 12.335 -29.254 1.00 65.25 528 LYS A CA 1
ATOM 4089 C C . LYS A 1 528 ? -5.922 12.519 -30.755 1.00 65.25 528 LYS A C 1
ATOM 4091 O O . LYS A 1 528 ? -7.005 12.951 -31.141 1.00 65.25 528 LYS A O 1
ATOM 4096 N N . GLN A 1 529 ? -4.960 12.112 -31.587 1.00 62.44 529 GLN A N 1
ATOM 4097 C CA . GLN A 1 529 ? -4.973 12.258 -33.047 1.00 62.44 529 GLN A CA 1
ATOM 4098 C C . GLN A 1 529 ? -5.061 13.733 -33.493 1.00 62.44 529 GLN A C 1
ATOM 4100 O O . GLN A 1 529 ? -5.779 14.062 -34.442 1.00 62.44 529 GLN A O 1
ATOM 4105 N N . GLU A 1 530 ? -4.322 14.630 -32.836 1.00 72.94 530 GLU A N 1
ATOM 4106 C CA . GLU A 1 530 ? -4.340 16.075 -33.114 1.00 72.94 530 GLU A CA 1
ATOM 4107 C C . GLU A 1 530 ? -2.951 16.720 -32.992 1.00 72.94 530 GLU A C 1
ATOM 4109 O O . GLU A 1 530 ? -2.104 16.233 -32.253 1.00 72.94 530 GLU A O 1
ATOM 4114 N N . CYS A 1 531 ? -2.711 17.823 -33.713 1.00 77.25 531 CYS A N 1
ATOM 4115 C CA . CYS A 1 531 ? -1.510 18.635 -33.496 1.00 77.25 531 CYS A CA 1
ATOM 4116 C C . CYS A 1 531 ? -1.629 19.384 -32.166 1.00 77.25 531 CYS A C 1
ATOM 4118 O O . CYS A 1 531 ? -2.659 20.003 -31.886 1.00 77.25 531 CYS A O 1
ATOM 4120 N N . VAL A 1 532 ? -0.567 19.331 -31.374 1.00 80.94 532 VAL A N 1
ATOM 4121 C CA . VAL A 1 532 ? -0.412 20.006 -30.094 1.00 80.94 532 VAL A CA 1
ATOM 4122 C C . VAL A 1 532 ? 0.805 20.914 -30.176 1.00 80.94 532 VAL A C 1
ATOM 4124 O O . VAL A 1 532 ? 1.941 20.462 -30.273 1.00 80.94 532 VAL A O 1
ATOM 4127 N N . ASN A 1 533 ? 0.543 22.210 -30.076 1.00 80.44 533 ASN A N 1
ATOM 4128 C CA . ASN A 1 533 ? 1.565 23.240 -30.168 1.00 80.44 533 ASN A CA 1
ATOM 4129 C C . ASN A 1 533 ? 1.762 23.792 -28.761 1.00 80.44 533 ASN A C 1
ATOM 4131 O O . ASN A 1 533 ? 0.910 24.515 -28.234 1.00 80.44 533 ASN A O 1
ATOM 4135 N N . THR A 1 534 ? 2.836 23.364 -28.107 1.00 74.38 534 THR A N 1
ATOM 4136 C CA . THR A 1 534 ? 3.092 23.693 -26.704 1.00 74.38 534 THR A CA 1
ATOM 4137 C C . THR A 1 534 ? 3.944 24.957 -26.628 1.00 74.38 534 THR A C 1
ATOM 4139 O O . THR A 1 534 ? 5.043 24.954 -27.175 1.00 74.38 534 THR A O 1
ATOM 4142 N N . PRO A 1 535 ? 3.500 26.035 -25.956 1.00 65.25 535 PRO A N 1
ATOM 4143 C CA . PRO A 1 535 ? 4.297 27.253 -25.825 1.00 65.25 535 PRO A CA 1
ATOM 4144 C C . PRO A 1 535 ? 5.661 26.986 -25.178 1.00 65.25 535 PRO A C 1
ATOM 4146 O O . PRO A 1 535 ? 5.743 26.317 -24.144 1.00 65.25 535 PRO A O 1
ATOM 4149 N N . ILE A 1 536 ? 6.725 27.528 -25.772 1.00 66.50 536 ILE A N 1
ATOM 4150 C CA . ILE A 1 536 ? 8.064 27.550 -25.179 1.00 66.50 536 ILE A CA 1
ATOM 4151 C C . ILE A 1 536 ? 8.074 28.670 -24.135 1.00 66.50 536 ILE A C 1
ATOM 4153 O O . ILE A 1 536 ? 8.100 29.840 -24.492 1.00 66.50 536 ILE A O 1
ATOM 4157 N N . LEU A 1 537 ? 8.040 28.305 -22.851 1.00 58.12 537 LEU A N 1
ATOM 4158 C CA . LEU A 1 537 ? 7.969 29.229 -21.704 1.00 58.12 537 LEU A CA 1
ATOM 4159 C C . LEU A 1 537 ? 9.335 29.845 -21.325 1.00 58.12 537 LEU A C 1
ATOM 4161 O O . LEU A 1 537 ? 9.604 30.067 -20.142 1.00 58.12 537 LEU A O 1
ATOM 4165 N N . ASP A 1 538 ? 10.237 30.013 -22.296 1.00 57.16 538 ASP A N 1
ATOM 4166 C CA . ASP A 1 538 ? 11.625 30.425 -22.059 1.00 57.16 538 ASP A CA 1
ATOM 4167 C C . ASP A 1 538 ? 11.991 31.703 -22.842 1.00 57.16 538 ASP A C 1
ATOM 4169 O O . ASP A 1 538 ? 11.462 31.984 -23.913 1.00 57.16 538 ASP A O 1
ATOM 4173 N N . VAL A 1 539 ? 12.952 32.437 -22.276 1.00 57.06 539 VAL A N 1
ATOM 4174 C CA . VAL A 1 539 ? 13.286 33.885 -22.327 1.00 57.06 539 VAL A CA 1
ATOM 4175 C C . VAL A 1 539 ? 13.265 34.663 -23.677 1.00 57.06 539 VAL A C 1
ATOM 4177 O O . VAL A 1 539 ? 13.570 35.853 -23.686 1.00 57.06 539 VAL A O 1
ATOM 4180 N N . VAL A 1 540 ? 12.969 34.081 -24.843 1.00 59.03 540 VAL A N 1
ATOM 4181 C CA . VAL A 1 540 ? 13.285 34.718 -26.152 1.00 59.03 540 VAL A CA 1
ATOM 4182 C C . VAL A 1 540 ? 12.082 34.858 -27.101 1.00 59.03 540 VAL A C 1
ATOM 4184 O O . VAL A 1 540 ? 12.266 35.128 -28.289 1.00 59.03 540 VAL A O 1
ATOM 4187 N N . CYS A 1 541 ? 10.849 34.693 -26.619 1.00 63.72 541 CYS A N 1
ATOM 4188 C CA . CYS A 1 541 ? 9.720 34.361 -27.484 1.00 63.72 541 CYS A CA 1
ATOM 4189 C C . CYS A 1 541 ? 8.582 35.385 -27.586 1.00 63.72 541 CYS A C 1
ATOM 4191 O O . CYS A 1 541 ? 7.434 35.135 -27.231 1.00 63.72 541 CYS A O 1
ATOM 4193 N N . CYS A 1 542 ? 8.892 36.504 -28.245 1.00 65.00 542 CYS A N 1
ATOM 4194 C CA . CYS A 1 542 ? 7.957 37.606 -28.415 1.00 65.00 542 CYS A CA 1
ATOM 4195 C C . CYS A 1 542 ? 6.785 37.299 -29.371 1.00 65.00 542 CYS A C 1
ATOM 4197 O O . CYS A 1 542 ? 6.955 37.266 -30.597 1.00 65.00 542 CYS A O 1
ATOM 4199 N N . GLY A 1 543 ? 5.563 37.200 -28.850 1.00 58.03 543 GLY A N 1
ATOM 4200 C CA . GLY A 1 543 ? 4.317 37.148 -29.625 1.00 58.03 543 GLY A CA 1
ATOM 4201 C C . GLY A 1 543 ? 3.298 36.088 -29.201 1.00 58.03 543 GLY A C 1
ATOM 4202 O O . GLY A 1 543 ? 2.320 35.900 -29.932 1.00 58.03 543 GLY A O 1
ATOM 4203 N N . ASN A 1 544 ? 3.512 35.386 -28.086 1.00 66.62 544 ASN A N 1
ATOM 4204 C CA . ASN A 1 544 ? 2.602 34.366 -27.562 1.00 66.62 544 ASN A CA 1
ATOM 4205 C C . ASN A 1 544 ? 1.427 34.963 -26.749 1.00 66.62 544 ASN A C 1
ATOM 4207 O O . ASN A 1 544 ? 0.496 34.246 -26.375 1.00 66.62 544 ASN A O 1
ATOM 4211 N N . GLY A 1 545 ? 1.429 36.284 -26.535 1.00 68.75 545 GLY A N 1
ATOM 4212 C CA . GLY A 1 545 ? 0.365 37.016 -25.850 1.00 68.75 545 GLY A CA 1
ATOM 4213 C C . GLY A 1 545 ? 0.499 37.060 -24.325 1.00 68.75 545 GLY A C 1
ATOM 4214 O O . GLY A 1 545 ? -0.435 37.519 -23.660 1.00 68.75 545 GLY A O 1
ATOM 4215 N N . ALA A 1 546 ? 1.630 36.617 -23.774 1.00 72.75 546 ALA A N 1
ATOM 4216 C CA . ALA A 1 546 ? 2.001 36.747 -22.372 1.00 72.75 546 ALA A CA 1
ATOM 4217 C C . ALA A 1 546 ? 3.415 37.341 -22.261 1.00 72.75 546 ALA A C 1
ATOM 4219 O O . ALA A 1 546 ? 4.313 36.928 -22.969 1.00 72.75 546 ALA A O 1
ATOM 4220 N N . CYS A 1 547 ? 3.614 38.315 -21.368 1.00 74.50 547 CYS A N 1
ATOM 4221 C CA . CYS A 1 547 ? 4.940 38.888 -21.114 1.00 74.50 547 CYS A CA 1
ATOM 4222 C C . CYS A 1 547 ? 5.695 38.023 -20.093 1.00 74.50 547 CYS A C 1
ATOM 4224 O O . CYS A 1 547 ? 5.249 37.903 -18.942 1.00 74.50 547 CYS A O 1
ATOM 4226 N N . GLU A 1 548 ? 6.812 37.425 -20.507 1.00 76.50 548 GLU A N 1
ATOM 4227 C CA . GLU A 1 548 ? 7.543 36.397 -19.752 1.00 76.50 548 GLU A CA 1
ATOM 4228 C C . GLU A 1 548 ? 8.901 36.875 -19.209 1.00 76.50 548 GLU A C 1
ATOM 4230 O O . GLU A 1 548 ? 9.422 37.927 -19.573 1.00 76.50 548 GLU A O 1
ATOM 4235 N N . ILE A 1 549 ? 9.488 36.109 -18.279 1.00 73.12 549 ILE A N 1
ATOM 4236 C CA . ILE A 1 549 ? 10.730 36.499 -17.598 1.00 73.12 549 ILE A CA 1
ATOM 4237 C C . ILE A 1 549 ? 11.871 36.635 -18.615 1.00 73.12 549 ILE A C 1
ATOM 4239 O O . ILE A 1 549 ? 12.352 35.651 -19.167 1.00 73.12 549 ILE A O 1
ATOM 4243 N N . GLY A 1 550 ? 12.351 37.871 -18.762 1.00 69.81 550 GLY A N 1
ATOM 4244 C CA . GLY A 1 550 ? 13.462 38.256 -19.630 1.00 69.81 550 GLY A CA 1
ATOM 4245 C C . GLY A 1 550 ? 13.040 38.785 -21.007 1.00 69.81 550 GLY A C 1
ATOM 4246 O O . GLY A 1 550 ? 13.913 39.169 -21.782 1.00 69.81 550 GLY A O 1
ATOM 4247 N N . GLU A 1 551 ? 11.734 38.915 -21.250 1.00 76.88 551 GLU A N 1
ATOM 4248 C CA . GLU A 1 551 ? 11.172 39.808 -22.262 1.00 76.88 551 GLU A CA 1
ATOM 4249 C C . GLU A 1 551 ? 10.902 41.190 -21.658 1.00 76.88 551 GLU A C 1
ATOM 4251 O O . GLU A 1 551 ? 10.371 41.300 -20.558 1.00 76.88 551 GLU A O 1
ATOM 4256 N N . ASP A 1 552 ? 11.222 42.265 -22.370 1.00 73.75 552 ASP A N 1
ATOM 4257 C CA . ASP A 1 552 ? 10.880 43.629 -21.954 1.00 73.75 552 ASP A CA 1
ATOM 4258 C C . ASP A 1 552 ? 10.178 44.389 -23.083 1.00 73.75 552 ASP A C 1
ATOM 4260 O O . ASP A 1 552 ? 10.078 43.907 -24.209 1.00 73.75 552 ASP A O 1
ATOM 4264 N N . TYR A 1 553 ? 9.658 45.589 -22.807 1.00 78.12 553 TYR A N 1
ATOM 4265 C CA . TYR A 1 553 ? 8.982 46.372 -23.845 1.00 78.12 553 TYR A CA 1
ATOM 4266 C C . TYR A 1 553 ? 9.908 46.704 -25.028 1.00 78.12 553 TYR A C 1
ATOM 4268 O O . TYR A 1 553 ? 9.444 46.731 -26.164 1.00 78.12 553 TYR A O 1
ATOM 4276 N N . GLU A 1 554 ? 11.207 46.937 -24.810 1.00 76.00 554 GLU A N 1
ATOM 4277 C CA . GLU A 1 554 ? 12.129 47.312 -25.894 1.00 76.00 554 GLU A CA 1
ATOM 4278 C C . GLU A 1 554 ? 12.434 46.143 -26.842 1.00 76.00 554 GLU A C 1
ATOM 4280 O O . GLU A 1 554 ? 12.477 46.321 -28.063 1.00 76.00 554 GLU A O 1
ATOM 4285 N N . SER A 1 555 ? 12.619 44.948 -26.288 1.00 71.88 555 SER A N 1
ATOM 4286 C CA . SER A 1 555 ? 12.881 43.701 -27.010 1.00 71.88 555 SER A CA 1
ATOM 4287 C C . SER A 1 555 ? 11.600 43.028 -27.509 1.00 71.88 555 SER A C 1
ATOM 4289 O O . SER A 1 555 ? 11.623 42.384 -28.560 1.00 71.88 555 SER A O 1
ATOM 4291 N N . CYS A 1 556 ? 10.473 43.241 -26.822 1.00 73.94 556 CYS A N 1
ATOM 4292 C CA . CYS A 1 556 ? 9.181 42.636 -27.112 1.00 73.94 556 CYS A CA 1
ATOM 4293 C C . CYS A 1 556 ? 7.972 43.577 -26.909 1.00 73.94 556 CYS A C 1
ATOM 4295 O O . CYS A 1 556 ? 7.068 43.348 -26.105 1.00 73.94 556 CYS A O 1
ATOM 4297 N N . THR A 1 557 ? 7.878 44.610 -27.750 1.00 77.94 557 THR A N 1
ATOM 4298 C CA . THR A 1 557 ? 6.737 45.561 -27.781 1.00 77.94 557 THR A CA 1
ATOM 4299 C C . THR A 1 557 ? 5.349 44.946 -28.033 1.00 77.94 557 THR A C 1
ATOM 4301 O O . THR A 1 557 ? 4.343 45.650 -27.923 1.00 77.94 557 THR A O 1
ATOM 4304 N N . ARG A 1 558 ? 5.271 43.680 -28.469 1.00 74.56 558 ARG A N 1
ATOM 4305 C CA . ARG A 1 558 ? 4.004 43.031 -28.840 1.00 74.56 558 ARG A CA 1
ATOM 4306 C C . ARG A 1 558 ? 3.256 42.478 -27.627 1.00 74.56 558 ARG A C 1
ATOM 4308 O O . ARG A 1 558 ? 2.033 42.605 -27.594 1.00 74.56 558 ARG A O 1
ATOM 4315 N N . ASP A 1 559 ? 3.988 41.926 -26.665 1.00 75.12 559 ASP A N 1
ATOM 4316 C CA . ASP A 1 559 ? 3.414 41.185 -25.537 1.00 75.12 559 ASP A CA 1
ATOM 4317 C C . ASP A 1 559 ? 3.644 41.907 -24.214 1.00 75.12 559 ASP A C 1
ATOM 4319 O O . ASP A 1 559 ? 2.740 41.979 -23.377 1.00 75.12 559 ASP A O 1
ATOM 4323 N N . CYS A 1 560 ? 4.820 42.516 -24.048 1.00 80.94 560 CYS A N 1
ATOM 4324 C CA . CYS A 1 560 ? 5.125 43.313 -22.875 1.00 80.94 560 CYS A CA 1
ATOM 4325 C C . CYS A 1 560 ? 4.576 44.736 -23.039 1.00 80.94 560 CYS A C 1
ATOM 4327 O O . CYS A 1 560 ? 4.868 45.405 -24.033 1.00 80.94 560 CYS A O 1
ATOM 4329 N N . PRO A 1 561 ? 3.767 45.236 -22.090 1.00 81.62 561 PRO A N 1
ATOM 4330 C CA . PRO A 1 561 ? 3.279 46.606 -22.128 1.00 81.62 561 PRO A CA 1
ATOM 4331 C C . PRO A 1 561 ? 4.411 47.598 -21.831 1.00 81.62 561 PRO A C 1
ATOM 4333 O O . PRO A 1 561 ? 5.304 47.315 -21.034 1.00 81.62 561 PRO A O 1
ATOM 4336 N N . ASN A 1 562 ? 4.350 48.793 -22.429 1.00 86.88 562 ASN A N 1
ATOM 4337 C CA . ASN A 1 562 ? 5.225 49.882 -22.005 1.00 86.88 562 ASN A CA 1
ATOM 4338 C C . ASN A 1 562 ? 4.802 50.350 -20.609 1.00 86.88 562 ASN A C 1
ATOM 4340 O O . ASN A 1 562 ? 3.703 50.890 -20.458 1.00 86.88 562 ASN A O 1
ATOM 4344 N N . CYS A 1 563 ? 5.662 50.135 -19.617 1.00 85.62 563 CYS A N 1
ATOM 4345 C CA . CYS A 1 563 ? 5.416 50.560 -18.243 1.00 85.62 563 CYS A CA 1
ATOM 4346 C C . CYS A 1 563 ? 5.904 51.979 -17.933 1.00 85.62 563 CYS A C 1
ATOM 4348 O O . CYS A 1 563 ? 5.632 52.452 -16.835 1.00 85.62 563 CYS A O 1
ATOM 4350 N N . ASP A 1 564 ? 6.561 52.648 -18.888 1.00 84.19 564 ASP A N 1
ATOM 4351 C CA . ASP A 1 564 ? 7.020 54.032 -18.754 1.00 84.19 564 ASP A CA 1
ATOM 4352 C C . ASP A 1 564 ? 5.839 54.979 -18.482 1.00 84.19 564 ASP A C 1
ATOM 4354 O O . ASP A 1 564 ? 4.958 55.163 -19.334 1.00 84.19 564 ASP A O 1
ATOM 4358 N N . ASP A 1 565 ? 5.806 55.574 -17.289 1.00 82.75 565 ASP A N 1
ATOM 4359 C CA . ASP A 1 565 ? 4.791 56.560 -16.905 1.00 82.75 565 ASP A CA 1
ATOM 4360 C C . ASP A 1 565 ? 5.205 58.015 -17.188 1.00 82.75 565 ASP A C 1
ATOM 4362 O O . ASP A 1 565 ? 4.471 58.953 -16.849 1.00 82.75 565 ASP A O 1
ATOM 4366 N N . ALA A 1 566 ? 6.337 58.198 -17.876 1.00 79.62 566 ALA A N 1
ATOM 4367 C CA . ALA A 1 566 ? 6.969 59.467 -18.208 1.00 79.62 566 ALA A CA 1
ATOM 4368 C C . ALA A 1 566 ? 7.371 60.312 -16.984 1.00 79.62 566 ALA A C 1
ATOM 4370 O O . ALA A 1 566 ? 7.576 61.527 -17.112 1.00 79.62 566 ALA A O 1
ATOM 4371 N N . ASN A 1 567 ? 7.483 59.704 -15.801 1.00 76.81 567 ASN A N 1
ATOM 4372 C CA . ASN A 1 567 ? 8.033 60.333 -14.611 1.00 76.81 567 ASN A CA 1
ATOM 4373 C C . ASN A 1 567 ? 9.513 59.966 -14.454 1.00 76.81 567 ASN A C 1
ATOM 4375 O O . ASN A 1 567 ? 9.874 58.866 -14.061 1.00 76.81 567 ASN A O 1
ATOM 4379 N N . GLU A 1 568 ? 10.396 60.938 -14.669 1.00 71.00 568 GLU A N 1
ATOM 4380 C CA . GLU A 1 568 ? 11.851 60.739 -14.567 1.00 71.00 568 GLU A CA 1
ATOM 4381 C C . GLU A 1 568 ? 12.329 60.339 -13.149 1.00 71.00 568 GLU A C 1
ATOM 4383 O O . GLU A 1 568 ? 13.488 59.971 -12.970 1.00 71.00 568 GLU A O 1
ATOM 4388 N N . CYS A 1 569 ? 11.453 60.402 -12.136 1.00 69.81 569 CYS A N 1
ATOM 4389 C CA . CYS A 1 569 ? 11.732 60.015 -10.750 1.00 69.81 569 CYS A CA 1
ATOM 4390 C C . CYS A 1 569 ? 11.323 58.567 -10.396 1.00 69.81 569 CYS A C 1
ATOM 4392 O O . CYS A 1 569 ? 11.379 58.195 -9.215 1.00 69.81 569 CYS A O 1
ATOM 4394 N N . THR A 1 570 ? 10.861 57.757 -11.351 1.00 76.81 570 THR A N 1
ATOM 4395 C CA . THR A 1 570 ? 10.485 56.351 -11.130 1.00 76.81 570 THR A CA 1
ATOM 4396 C C . THR A 1 570 ? 11.328 55.400 -11.974 1.00 76.81 570 THR A C 1
ATOM 4398 O O . THR A 1 570 ? 11.737 55.704 -13.089 1.00 76.81 570 THR A O 1
ATOM 4401 N N . GLU A 1 571 ? 11.649 54.243 -11.398 1.00 79.19 571 GLU A N 1
ATOM 4402 C CA . GLU A 1 571 ? 12.182 53.098 -12.126 1.00 79.19 571 GLU A CA 1
ATOM 4403 C C . GLU A 1 571 ? 11.001 52.207 -12.511 1.00 79.19 571 GLU A C 1
ATOM 4405 O O . GLU A 1 571 ? 10.389 51.547 -11.658 1.00 79.19 571 GLU A O 1
ATOM 4410 N N . ASP A 1 572 ? 10.671 52.232 -13.796 1.00 82.88 572 ASP A N 1
ATOM 4411 C CA . ASP A 1 572 ? 9.508 51.553 -14.348 1.00 82.88 572 ASP A CA 1
ATOM 4412 C C . ASP A 1 572 ? 9.902 50.158 -14.836 1.00 82.88 572 ASP A C 1
ATOM 4414 O O . ASP A 1 572 ? 10.853 49.968 -15.593 1.00 82.88 572 ASP A O 1
ATOM 4418 N N . SER A 1 573 ? 9.186 49.145 -14.359 1.00 81.94 573 SER A N 1
ATOM 4419 C CA . SER A 1 573 ? 9.467 47.734 -14.635 1.00 81.94 573 SER A CA 1
ATOM 4420 C C . SER A 1 573 ? 8.171 46.931 -14.655 1.00 81.94 573 SER A C 1
ATOM 4422 O O . SER A 1 573 ? 7.180 47.344 -14.063 1.00 81.94 573 SER A O 1
ATOM 4424 N N . TYR A 1 574 ? 8.147 45.771 -15.305 1.00 81.75 574 TYR A N 1
ATOM 4425 C CA . TYR A 1 574 ? 6.987 44.877 -15.278 1.00 81.75 574 TYR A CA 1
ATOM 4426 C C . TYR A 1 574 ? 7.200 43.744 -14.259 1.00 81.75 574 TYR A C 1
ATOM 4428 O O . TYR A 1 574 ? 8.255 43.110 -14.241 1.00 81.75 574 TYR A O 1
ATOM 4436 N N . ASP A 1 575 ? 6.224 43.488 -13.379 1.00 79.56 575 ASP A N 1
ATOM 4437 C CA . ASP A 1 575 ? 6.267 42.369 -12.423 1.00 79.56 575 ASP A CA 1
ATOM 4438 C C . ASP A 1 575 ? 5.637 41.124 -13.064 1.00 79.56 575 ASP A C 1
ATOM 4440 O O . ASP A 1 575 ? 4.419 40.941 -13.032 1.00 79.56 575 ASP A O 1
ATOM 4444 N N . TYR A 1 576 ? 6.480 40.251 -13.628 1.00 74.25 576 TYR A N 1
ATOM 4445 C CA . TYR A 1 576 ? 6.066 39.038 -14.352 1.00 74.25 576 TYR A CA 1
ATOM 4446 C C . TYR A 1 576 ? 5.216 38.070 -13.520 1.00 74.25 576 TYR A C 1
ATOM 4448 O O . TYR A 1 576 ? 4.383 37.349 -14.060 1.00 74.25 576 TYR A O 1
ATOM 4456 N N . HIS A 1 577 ? 5.389 38.045 -12.195 1.00 73.31 577 HIS A N 1
ATOM 4457 C CA . HIS A 1 577 ? 4.618 37.148 -11.332 1.00 73.31 577 HIS A CA 1
ATOM 4458 C C . HIS A 1 577 ? 3.211 37.674 -11.041 1.00 73.31 577 HIS A C 1
ATOM 4460 O O . HIS A 1 577 ? 2.320 36.886 -10.720 1.00 73.31 577 HIS A O 1
ATOM 4466 N N . LYS A 1 578 ? 3.014 38.994 -11.112 1.00 77.50 578 LYS A N 1
ATOM 4467 C CA . LYS A 1 578 ? 1.715 39.637 -10.865 1.00 77.50 578 LYS A CA 1
ATOM 4468 C C . LYS A 1 578 ? 1.000 40.075 -12.137 1.00 77.50 578 LYS A C 1
ATOM 4470 O O . LYS A 1 578 ? -0.208 40.275 -12.082 1.00 77.50 578 LYS A O 1
ATOM 4475 N N . GLY A 1 579 ? 1.718 40.194 -13.253 1.00 79.81 579 GLY A N 1
ATOM 4476 C CA . GLY A 1 579 ? 1.172 40.631 -14.534 1.00 79.81 579 GLY A CA 1
ATOM 4477 C C . GLY A 1 579 ? 0.798 42.117 -14.563 1.00 79.81 579 GLY A C 1
ATOM 4478 O O . GLY A 1 579 ? -0.206 42.480 -15.170 1.00 79.81 579 GLY A O 1
ATOM 4479 N N . GLU A 1 580 ? 1.553 42.976 -13.870 1.00 85.00 580 GLU A N 1
ATOM 4480 C CA . GLU A 1 580 ? 1.257 44.411 -13.753 1.00 85.00 580 GLU A CA 1
ATOM 4481 C C . GLU A 1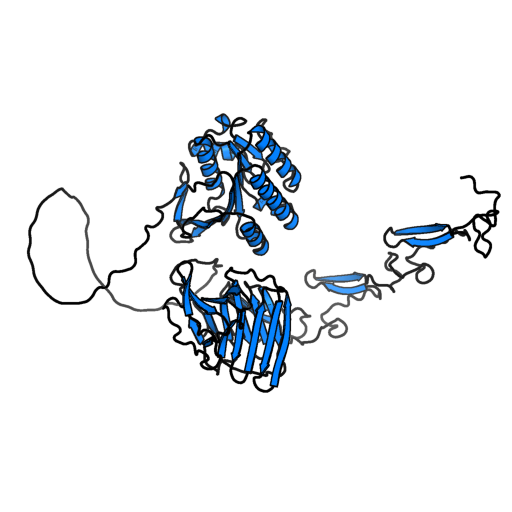 580 ? 2.534 45.265 -13.856 1.00 85.00 580 GLU A C 1
ATOM 4483 O O . GLU A 1 580 ? 3.618 44.838 -13.451 1.00 85.00 580 GLU A O 1
ATOM 4488 N N . CYS A 1 581 ? 2.399 46.496 -14.365 1.00 87.12 581 CYS A N 1
ATOM 4489 C CA . CYS A 1 581 ? 3.477 47.486 -14.347 1.00 87.12 581 CYS A CA 1
ATOM 4490 C C . CYS A 1 581 ? 3.752 47.979 -12.922 1.00 87.12 581 CYS A C 1
ATOM 4492 O O . CYS A 1 581 ? 2.837 48.236 -12.135 1.00 87.12 581 CYS A O 1
ATOM 4494 N N . VAL A 1 582 ? 5.030 48.134 -12.604 1.00 86.50 582 VAL A N 1
ATOM 4495 C CA . VAL A 1 582 ? 5.548 48.538 -11.305 1.00 86.50 582 VAL A CA 1
ATOM 4496 C C . VAL A 1 582 ? 6.513 49.702 -11.487 1.00 86.50 582 VAL A C 1
ATOM 4498 O O . VAL A 1 582 ? 7.639 49.525 -11.949 1.00 86.50 582 VAL A O 1
ATOM 4501 N N . ASN A 1 583 ? 6.081 50.866 -11.010 1.00 84.50 583 ASN A N 1
ATOM 4502 C CA . ASN A 1 583 ? 6.829 52.116 -11.091 1.00 84.50 583 ASN A CA 1
ATOM 4503 C C . ASN A 1 583 ? 7.358 52.425 -9.695 1.00 84.50 583 ASN A C 1
ATOM 4505 O O . ASN A 1 583 ? 6.615 52.856 -8.802 1.00 84.50 583 ASN A O 1
ATOM 4509 N N . LYS A 1 584 ? 8.623 52.087 -9.445 1.00 78.75 584 LYS A N 1
ATOM 4510 C CA . LYS A 1 584 ? 9.230 52.248 -8.122 1.00 78.75 584 LYS A CA 1
ATOM 4511 C C . LYS A 1 584 ? 9.826 53.643 -8.000 1.00 78.75 584 LYS A C 1
ATOM 4513 O O . LYS A 1 584 ? 10.699 53.982 -8.787 1.00 78.75 584 LYS A O 1
ATOM 4518 N N . PRO A 1 585 ? 9.435 54.440 -6.992 1.00 69.94 585 PRO A N 1
ATOM 4519 C CA . PRO A 1 585 ? 10.080 55.723 -6.746 1.00 69.94 585 PRO A CA 1
ATOM 4520 C C . PRO A 1 585 ? 11.579 55.538 -6.498 1.00 69.94 585 PRO A C 1
ATOM 4522 O O . PRO A 1 585 ? 11.969 54.755 -5.623 1.00 69.94 585 PRO A O 1
ATOM 4525 N N . VAL A 1 586 ? 12.411 56.282 -7.222 1.00 67.19 586 VAL A N 1
ATOM 4526 C CA . VAL A 1 586 ? 13.852 56.336 -6.967 1.00 67.19 586 VAL A CA 1
ATOM 4527 C C . VAL A 1 586 ? 14.065 57.221 -5.734 1.00 67.19 586 VAL A C 1
ATOM 4529 O O . VAL A 1 586 ? 13.834 58.426 -5.750 1.00 67.19 586 VAL A O 1
ATOM 4532 N N . ILE A 1 587 ? 14.434 56.613 -4.604 1.00 58.78 587 ILE A N 1
ATOM 4533 C CA . ILE A 1 587 ? 14.698 57.325 -3.341 1.00 58.78 587 ILE A CA 1
ATOM 4534 C C . ILE A 1 587 ? 16.201 57.631 -3.251 1.00 58.78 587 ILE A C 1
ATOM 4536 O O . ILE A 1 587 ? 17.000 56.725 -3.502 1.00 58.78 587 ILE A O 1
ATOM 4540 N N . PRO A 1 588 ? 16.609 58.841 -2.815 1.00 54.97 588 PRO A N 1
ATOM 4541 C CA . PRO A 1 588 ? 15.793 59.858 -2.146 1.00 54.97 588 PRO A CA 1
ATOM 4542 C C . PRO A 1 588 ? 15.429 61.053 -3.040 1.00 54.97 588 PRO A C 1
ATOM 4544 O O . PRO A 1 588 ? 16.222 61.971 -3.202 1.00 54.97 588 PRO A O 1
ATOM 4547 N N . CYS A 1 589 ? 14.188 61.112 -3.535 1.00 53.38 589 CYS A N 1
ATOM 4548 C CA . CYS A 1 589 ? 13.587 62.384 -3.947 1.00 53.38 589 CYS A CA 1
ATOM 4549 C C . CYS A 1 589 ? 13.407 63.286 -2.714 1.00 53.38 589 CYS A C 1
ATOM 4551 O O . CYS A 1 589 ? 12.389 63.188 -2.024 1.00 53.38 589 CYS A O 1
ATOM 4553 N N . CYS A 1 590 ? 14.380 64.156 -2.430 1.00 51.25 590 CYS A N 1
ATOM 4554 C CA . CYS A 1 590 ? 14.340 65.090 -1.303 1.00 51.25 590 CYS A CA 1
ATOM 4555 C C . CYS A 1 590 ? 14.821 66.503 -1.682 1.00 51.25 590 CYS A C 1
ATOM 4557 O O . CYS A 1 590 ? 15.672 67.088 -1.011 1.00 51.25 590 CYS A O 1
ATOM 4559 N N . GLY A 1 591 ? 14.165 67.124 -2.663 1.00 51.25 591 GLY A N 1
ATOM 4560 C CA . GLY A 1 591 ? 14.263 68.566 -2.876 1.00 51.25 591 GLY A CA 1
ATOM 4561 C C . GLY A 1 591 ? 13.596 69.010 -4.168 1.00 51.25 591 GLY A C 1
ATOM 4562 O O . GLY A 1 591 ? 13.811 68.406 -5.199 1.00 51.25 591 GLY A O 1
ATOM 4563 N N . ASN A 1 592 ? 12.760 70.054 -4.106 1.00 52.72 592 ASN A N 1
ATOM 4564 C CA . ASN A 1 592 ? 12.130 70.788 -5.224 1.00 52.72 592 ASN A CA 1
ATOM 4565 C C . ASN A 1 592 ? 11.194 70.029 -6.209 1.00 52.72 592 ASN A C 1
ATOM 4567 O O . ASN A 1 592 ? 10.462 70.696 -6.943 1.00 52.72 592 ASN A O 1
ATOM 4571 N N . GLY A 1 593 ? 11.141 68.692 -6.179 1.00 51.69 593 GLY A N 1
ATOM 4572 C CA . GLY A 1 593 ? 10.295 67.886 -7.071 1.00 51.69 593 GLY A CA 1
ATOM 4573 C C . GLY A 1 593 ? 10.893 67.633 -8.461 1.00 51.69 593 GLY A C 1
ATOM 4574 O O . GLY A 1 593 ? 10.139 67.341 -9.385 1.00 51.69 593 GLY A O 1
ATOM 4575 N N . ILE A 1 594 ? 12.214 67.766 -8.611 1.00 53.91 594 ILE A N 1
ATOM 4576 C CA . ILE A 1 594 ? 12.989 67.488 -9.827 1.00 53.91 594 ILE A CA 1
ATOM 4577 C C . ILE A 1 594 ? 14.063 66.444 -9.475 1.00 53.91 594 ILE A C 1
ATOM 4579 O O . ILE A 1 594 ? 14.665 66.515 -8.406 1.00 53.91 594 ILE A O 1
ATOM 4583 N N . CYS A 1 595 ? 14.286 65.458 -10.349 1.00 54.69 595 CYS A N 1
ATOM 4584 C CA . CYS A 1 595 ? 15.326 64.442 -10.172 1.00 54.69 595 CYS A CA 1
ATOM 4585 C C . CYS A 1 595 ? 16.696 65.028 -10.554 1.00 54.69 595 CYS A C 1
ATOM 4587 O O . CYS A 1 595 ? 17.012 65.138 -11.737 1.00 54.69 595 CYS A O 1
ATOM 4589 N N . ASP A 1 596 ? 17.504 65.431 -9.573 1.00 54.03 596 ASP A N 1
ATOM 4590 C CA . ASP A 1 596 ? 18.868 65.926 -9.802 1.00 54.03 596 ASP A CA 1
ATOM 4591 C C . ASP A 1 596 ? 19.902 64.779 -9.652 1.00 54.03 596 ASP A C 1
ATOM 4593 O O . ASP A 1 596 ? 19.773 63.913 -8.786 1.00 54.03 596 ASP A O 1
ATOM 4597 N N . GLU A 1 597 ? 20.957 64.741 -10.483 1.00 49.75 597 GLU A N 1
ATOM 4598 C CA . GLU A 1 597 ? 22.029 63.728 -10.378 1.00 49.75 597 GLU A CA 1
ATOM 4599 C C . GLU A 1 597 ? 22.854 63.906 -9.079 1.00 49.75 597 GLU A C 1
ATOM 4601 O O . GLU A 1 597 ? 23.732 64.770 -8.995 1.00 49.75 597 GLU A O 1
ATOM 4606 N N . GLY A 1 598 ? 22.624 63.057 -8.067 1.00 55.34 598 GLY A N 1
ATOM 4607 C CA . GLY A 1 598 ? 23.418 63.006 -6.828 1.00 55.34 598 GLY A CA 1
ATOM 4608 C C . GLY A 1 598 ? 22.692 62.354 -5.640 1.00 55.34 598 GLY A C 1
ATOM 4609 O O . GLY A 1 598 ? 21.488 62.145 -5.677 1.00 55.34 598 GLY A O 1
ATOM 4610 N N . VAL A 1 599 ? 23.420 62.005 -4.568 1.00 51.22 599 VAL A N 1
ATOM 4611 C CA . VAL A 1 599 ? 22.816 61.471 -3.327 1.00 51.22 599 VAL A CA 1
ATOM 4612 C C . VAL A 1 599 ? 22.302 62.634 -2.474 1.00 51.22 599 VAL A C 1
ATOM 4614 O O . VAL A 1 599 ? 23.107 63.369 -1.903 1.00 51.22 599 VAL A O 1
ATOM 4617 N N . GLU A 1 600 ? 20.981 62.784 -2.362 1.00 52.84 600 GLU A N 1
ATOM 4618 C CA . GLU A 1 600 ? 20.347 63.759 -1.465 1.00 52.84 600 GLU A CA 1
ATOM 4619 C C . GLU A 1 600 ? 20.004 63.121 -0.114 1.00 52.84 600 GLU A C 1
ATOM 4621 O O . GLU A 1 600 ? 18.987 62.452 0.053 1.00 52.84 600 GLU A O 1
ATOM 4626 N N . ASP A 1 601 ? 20.864 63.294 0.886 1.00 52.06 601 ASP A N 1
ATOM 4627 C CA . ASP A 1 601 ? 20.583 62.811 2.235 1.00 52.06 601 ASP A CA 1
ATOM 4628 C C . ASP A 1 601 ? 19.905 63.886 3.104 1.00 52.06 601 ASP A C 1
ATOM 4630 O O . ASP A 1 601 ? 19.854 65.077 2.795 1.00 52.06 601 ASP A O 1
ATOM 4634 N N . SER A 1 602 ? 19.385 63.473 4.261 1.00 48.94 602 SER A N 1
ATOM 4635 C CA . SER A 1 602 ? 18.764 64.381 5.236 1.00 48.94 602 SER A CA 1
ATOM 4636 C C . SER A 1 602 ? 19.710 65.471 5.775 1.00 48.94 602 SER A C 1
ATOM 4638 O O . SER A 1 602 ? 19.276 66.326 6.547 1.00 48.94 602 SER A O 1
ATOM 4640 N N . LEU A 1 603 ? 21.006 65.427 5.438 1.00 52.41 603 LEU A N 1
ATOM 4641 C CA . LEU A 1 603 ? 22.007 66.411 5.838 1.00 52.41 603 LEU A CA 1
ATOM 4642 C C . LEU A 1 603 ? 22.117 67.574 4.836 1.00 52.41 603 LEU A C 1
ATOM 4644 O O . LEU A 1 603 ? 22.493 68.673 5.252 1.00 52.41 603 LEU A O 1
ATOM 4648 N N . SER A 1 604 ? 21.791 67.365 3.554 1.00 54.84 604 SER A N 1
ATOM 4649 C CA . SER A 1 604 ? 21.895 68.386 2.499 1.00 54.84 604 SER A CA 1
ATOM 4650 C C . SER A 1 604 ? 20.634 69.246 2.343 1.00 54.84 604 SER A C 1
ATOM 4652 O O . SER A 1 604 ? 20.746 70.392 1.906 1.00 54.84 604 SER A O 1
ATOM 4654 N N . CYS A 1 605 ? 19.466 68.760 2.782 1.00 54.22 605 CYS A N 1
ATOM 4655 C CA . CYS A 1 605 ? 18.173 69.450 2.648 1.00 54.22 605 CYS A CA 1
ATOM 4656 C C . CYS A 1 605 ? 17.372 69.507 3.976 1.00 54.22 605 CYS A C 1
ATOM 4658 O O . CYS A 1 605 ? 16.382 68.800 4.153 1.00 54.22 605 CYS A O 1
ATOM 4660 N N . PRO A 1 606 ? 17.742 70.381 4.937 1.00 47.84 606 PRO A N 1
ATOM 4661 C CA . PRO A 1 606 ? 17.136 70.437 6.279 1.00 47.84 606 PRO A CA 1
ATOM 4662 C C . PRO A 1 606 ? 15.736 71.093 6.345 1.00 47.84 606 PRO A C 1
ATOM 4664 O O . PRO A 1 606 ? 15.246 71.369 7.440 1.00 47.84 606 PRO A O 1
ATOM 4667 N N . GLY A 1 607 ? 15.111 71.395 5.201 1.00 52.09 607 GLY A N 1
ATOM 4668 C CA . GLY A 1 607 ? 13.847 72.137 5.114 1.00 52.09 607 GLY A CA 1
ATOM 4669 C C . GLY A 1 607 ? 12.567 71.297 5.162 1.00 52.09 607 GLY A C 1
ATOM 4670 O O . GLY A 1 607 ? 11.557 71.816 5.626 1.00 52.09 607 GLY A O 1
ATOM 4671 N N . ASP A 1 608 ? 12.605 70.029 4.741 1.00 46.91 608 ASP A N 1
ATOM 4672 C CA . ASP A 1 608 ? 11.381 69.256 4.446 1.00 46.91 608 ASP A CA 1
ATOM 4673 C C . ASP A 1 608 ? 11.253 67.916 5.196 1.00 46.91 608 ASP A C 1
ATOM 4675 O O . ASP A 1 608 ? 10.277 67.189 5.022 1.00 46.91 608 ASP A O 1
ATOM 4679 N N . CYS A 1 609 ? 12.171 67.606 6.116 1.00 43.78 609 CYS A N 1
ATOM 4680 C CA . CYS A 1 609 ? 12.037 66.447 7.002 1.00 43.78 609 CYS A CA 1
ATOM 4681 C C . CYS A 1 609 ? 11.330 66.843 8.309 1.00 43.78 609 CYS A C 1
ATOM 4683 O O . CYS A 1 609 ? 11.986 67.216 9.285 1.00 43.78 609 CYS A O 1
ATOM 4685 N N . VAL A 1 610 ? 9.997 66.747 8.359 1.00 37.44 610 VAL A N 1
ATOM 4686 C CA . VAL A 1 610 ? 9.289 66.645 9.648 1.00 37.44 610 VAL A CA 1
ATOM 4687 C C . VAL A 1 610 ? 9.168 65.165 10.009 1.00 37.44 610 VAL A C 1
ATOM 4689 O O . VAL A 1 610 ? 8.669 64.377 9.214 1.00 37.44 610 VAL A O 1
ATOM 4692 N N . SER A 1 611 ? 9.684 64.857 11.202 1.00 38.91 611 SER A N 1
ATOM 4693 C CA . SER A 1 611 ? 9.701 63.583 11.944 1.00 38.91 611 SER A CA 1
ATOM 4694 C C . SER A 1 611 ? 8.621 62.557 11.627 1.00 38.91 611 SER A C 1
ATOM 4696 O O . SER A 1 611 ? 7.434 62.963 11.683 1.00 38.91 611 SER A O 1
#

pLDDT: mean 74.12, std 21.95, range [22.12, 98.25]

Radius of gyration: 35.37 Å; Cα contacts (8 Å, |Δi|>4): 1112; chains: 1; bounding box: 78×134×73 Å